Protein AF-G0NLQ3-F1 (afdb_monomer)

InterPro domains:
  IPR032675 Leucine-rich repeat domain superfamily [G3DSA:3.80.10.10] (22-333)
  IPR051341 Zyg-11-related ubiquitin ligase adapter protein [PTHR12904] (34-280)

pLDDT: mean 81.36, std 18.04, range [23.2, 98.12]

Organism: Caenorhabditis brenneri (NCBI:txid135651)

Nearest PDB structures (foldseek):
  5cwb-assembly1_A  TM=2.880E-01  e=1.695E-01  synthetic construct
  7v1m-assembly1_H  TM=3.362E-01  e=6.115E-01  Homo sapiens
  6x2v-assembly1_C  TM=4.104E-01  e=3.433E+00  Saccharomyces cerevisiae
  8cdj-assembly1_D  TM=1.908E-01  e=3.588E+00  Homo sapiens
  5me3-assembly1_A  TM=1.642E-01  e=3.284E+00  Eremothecium gossypii ATCC 10895

Foldseek 3Di:
DDDDDDPPPCPVLPFLLVQFPPDPQDEDECCRQPVDPPVVNVVSCVVRLHQEYEDPPVNDDPVVLVSLQVHQHQYYAYHPCPVVLVVVCVVVVHPRDQADAVLVVCVSRYHLNNQARHAEYAYADQGEHDPPSLVSSLVSRQNHQYDADYNYPCDPVSLQSCLVRRLNHQEDHDDDEDLAANPSVLSNQNHAEYHYAYYNHDALRRYVSVQSNLNHQEDAYHDYPDPDDDCVSVQPAARARHAEYEYQDAADELVNVVVRCVRDVNHQEYEHENYNYDQPSDPPSHGYQYQPDLVSLLVQLLVCLVSVSPPSLLSSLVSVCVVQVCLVPDVPADALVSLVSLLVSLVSQCVSCVPPPSSLLSSLSSLLSSLSNCLDPHHDLVSLQSSLVSLLVSLVSCLVVLHAPDPVSVCSSLVSVLSSVVVHPPDPLQLLLLSLLSCLLRHPDDSLSSLQSCLVCLVVYDCVDPSNPPGDLVSSLVSLVVQLPPPVDDNVSNVSSVSSNVSSVVVD

Secondary structure (DSSP, 8-state):
--PPPPTTSTTSTTTSSTT---SSS--EEHHHHHSS-HHHHHHHHHHH--SEEEEEGGG--HHHHHHHTTS--SEEEEE--HHHHHHHHHHTT----SSB-HHHHHHHHS-HHHHHH--EEEEE-SSPBPTTHHHHHHHH-TT--EEEEESS---HHHHHHHHHH-TT-SEEEEESS-----TTGGG-TT--EEEEES----SHHHHGGGGG-TT--EEEEE----SS--GGGGGSS--TT--EEEEE-TT-BHHHHHHHGGG-TT--EEEETTSB--TTSS-TTSEEEE-SSHHHHHHHHHHHHHTT-HHHHHHHHHHHHHHHTTTTTS-----HHHHHHHHHHHHHHHHHHTT-HHHHHHHHHHHHHHHHHHTSTTS-HHHHHHHHHHHHHHHHHHHHTTPPPPHHHHHHHHHHHHHHHHH-TT--HHHHHHHHHHHHHH--S--HHHHHHHHHHGGG--TTSGGGTT--HHHHHHHHHHHHH-TTS-HHHHHHHHHHHHHHHTT-

Mean predicted aligned error: 10.19 Å

Structure (mmCIF, N/CA/C/O backbone):
data_AF-G0NLQ3-F1
#
_entry.id   AF-G0NLQ3-F1
#
loop_
_atom_site.group_PDB
_atom_site.id
_atom_site.type_symbol
_atom_site.label_atom_id
_atom_site.label_alt_id
_atom_site.label_comp_id
_atom_site.label_asym_id
_atom_site.label_entity_id
_atom_site.label_seq_id
_atom_site.pdbx_PDB_ins_code
_atom_site.Cartn_x
_atom_site.Cartn_y
_atom_site.Cartn_z
_atom_site.occupancy
_atom_site.B_iso_or_equiv
_atom_s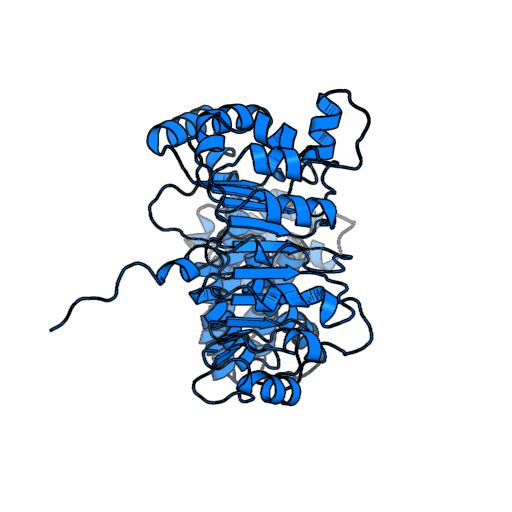ite.auth_seq_id
_atom_site.auth_comp_id
_atom_site.auth_asym_id
_atom_site.auth_atom_id
_atom_site.pdbx_PDB_model_num
ATOM 1 N N . MET A 1 1 ? -42.032 -3.373 3.407 1.00 30.41 1 MET A N 1
ATOM 2 C CA . MET A 1 1 ? -41.191 -4.274 2.603 1.00 30.41 1 MET A CA 1
ATOM 3 C C . MET A 1 1 ? -40.727 -3.449 1.419 1.00 30.41 1 MET A C 1
ATOM 5 O O . MET A 1 1 ? -41.576 -3.051 0.642 1.00 30.41 1 MET A O 1
ATOM 9 N N . ASP A 1 2 ? -39.503 -2.962 1.294 1.00 28.91 2 ASP A N 1
ATOM 10 C CA . ASP A 1 2 ? -38.275 -3.143 2.058 1.00 28.91 2 ASP A CA 1
ATOM 11 C C . ASP A 1 2 ? -37.543 -1.798 2.067 1.00 28.91 2 ASP A C 1
ATOM 13 O O . ASP A 1 2 ? -37.470 -1.111 1.049 1.00 28.91 2 ASP A O 1
ATOM 17 N N . ALA A 1 3 ? -37.069 -1.384 3.240 1.00 23.20 3 ALA A N 1
ATOM 18 C CA . ALA A 1 3 ? -36.234 -0.198 3.371 1.00 23.20 3 ALA A CA 1
ATOM 19 C C . ALA A 1 3 ? -34.787 -0.561 2.987 1.00 23.20 3 ALA A C 1
ATOM 21 O O . ALA A 1 3 ? -34.308 -1.609 3.428 1.00 23.20 3 ALA A O 1
ATOM 22 N N . PRO A 1 4 ? -34.071 0.271 2.212 1.00 27.59 4 PRO A N 1
ATOM 23 C CA . PRO A 1 4 ? -32.669 0.018 1.905 1.00 27.59 4 PRO A CA 1
ATOM 24 C C . PRO A 1 4 ? -31.808 0.166 3.176 1.00 27.59 4 PRO A C 1
ATOM 26 O O . PRO A 1 4 ? -32.185 0.919 4.085 1.00 27.59 4 PRO A O 1
ATOM 29 N N . PRO A 1 5 ? -30.659 -0.530 3.278 1.00 27.67 5 PRO A N 1
ATOM 30 C CA . PRO A 1 5 ? -29.829 -0.484 4.474 1.00 27.67 5 PRO A CA 1
ATOM 31 C C . PRO A 1 5 ? -29.299 0.933 4.704 1.00 27.67 5 PRO A C 1
ATOM 33 O O . PRO A 1 5 ? -28.861 1.621 3.783 1.00 27.67 5 PRO A O 1
ATOM 36 N N . LYS A 1 6 ? -29.375 1.373 5.961 1.00 27.03 6 LYS A N 1
ATOM 37 C CA . LYS A 1 6 ? -28.987 2.707 6.422 1.00 27.03 6 LYS A CA 1
ATOM 38 C C . LYS A 1 6 ? -27.502 2.976 6.148 1.00 27.03 6 LYS A C 1
ATOM 40 O O . LYS A 1 6 ? -26.646 2.166 6.480 1.00 27.03 6 LYS A O 1
ATOM 45 N N . LEU A 1 7 ? -27.234 4.184 5.653 1.00 29.22 7 LEU A N 1
ATOM 46 C CA . LEU A 1 7 ? -25.954 4.834 5.320 1.00 29.22 7 LEU A CA 1
ATOM 47 C C . LEU A 1 7 ? -24.855 4.875 6.420 1.00 29.22 7 LEU A C 1
ATOM 49 O O . LEU A 1 7 ? -23.904 5.639 6.302 1.00 29.22 7 LEU A O 1
ATOM 53 N N . PHE A 1 8 ? -24.948 4.085 7.492 1.00 26.12 8 PHE A N 1
ATOM 54 C CA . PHE A 1 8 ? -24.053 4.160 8.655 1.00 26.12 8 PHE A CA 1
ATOM 55 C C . PHE A 1 8 ? -22.947 3.087 8.705 1.00 26.12 8 PHE A C 1
ATOM 57 O O . PHE A 1 8 ? -22.025 3.223 9.512 1.00 26.12 8 PHE A O 1
ATOM 64 N N . ASP A 1 9 ? -22.972 2.077 7.827 1.00 26.94 9 ASP A N 1
ATOM 65 C CA . ASP A 1 9 ? -21.947 1.014 7.790 1.00 26.94 9 ASP A CA 1
ATOM 66 C C . ASP A 1 9 ? -20.778 1.279 6.815 1.00 26.94 9 ASP A C 1
ATOM 68 O O . ASP A 1 9 ? -19.752 0.609 6.885 1.00 26.94 9 ASP A O 1
ATOM 72 N N . LEU A 1 10 ? -20.850 2.347 6.011 1.00 29.17 10 LEU A N 1
ATOM 73 C CA . LEU A 1 10 ? -19.782 2.812 5.101 1.00 29.17 10 LEU A CA 1
ATOM 74 C C . LEU A 1 10 ? -18.591 3.499 5.803 1.00 29.17 10 LEU A C 1
ATOM 76 O O . LEU A 1 10 ? -17.603 3.850 5.164 1.00 29.17 10 LEU A O 1
ATOM 80 N N . ALA A 1 11 ? -18.639 3.680 7.126 1.00 26.22 11 ALA A N 1
ATOM 81 C CA . ALA A 1 11 ? -17.577 4.364 7.872 1.00 26.22 11 ALA A CA 1
ATOM 82 C C . ALA A 1 11 ? -16.272 3.545 7.991 1.00 26.22 11 ALA A C 1
ATOM 84 O O . ALA A 1 11 ? -15.227 4.110 8.313 1.00 26.22 11 ALA A O 1
ATOM 85 N N . PHE A 1 12 ? -16.306 2.235 7.713 1.00 32.41 12 PHE A N 1
ATOM 86 C CA . PHE A 1 12 ? -15.096 1.407 7.633 1.00 32.41 12 PHE A CA 1
ATOM 87 C C . PHE A 1 12 ? -14.379 1.555 6.275 1.00 32.41 12 PHE A C 1
ATOM 89 O O . PHE A 1 12 ? -13.151 1.601 6.224 1.00 32.41 12 PHE A O 1
ATOM 96 N N . GLU A 1 13 ? -15.134 1.803 5.198 1.00 32.50 13 GLU A N 1
ATOM 97 C CA . GLU A 1 13 ? -14.606 2.105 3.858 1.00 32.50 13 GLU A CA 1
ATOM 98 C C . GLU A 1 13 ? -14.024 3.519 3.716 1.00 32.50 13 GLU A C 1
ATOM 100 O O . GLU A 1 13 ? -13.541 3.886 2.647 1.00 32.50 13 GLU A O 1
ATOM 105 N N . PHE A 1 14 ? -14.044 4.335 4.770 1.00 31.02 14 PHE A N 1
ATOM 106 C CA . PHE A 1 14 ? -13.683 5.746 4.655 1.00 31.02 14 PHE A CA 1
ATOM 107 C C . PHE A 1 14 ? -12.415 6.157 5.389 1.00 31.02 14 PHE A C 1
ATOM 109 O O . PHE A 1 14 ? -11.979 7.280 5.191 1.00 31.02 14 PHE A O 1
ATOM 116 N N . VAL A 1 15 ? -11.801 5.311 6.220 1.00 28.73 15 VAL A N 1
ATOM 117 C CA . VAL A 1 15 ? -10.646 5.771 7.015 1.00 28.73 15 VAL A CA 1
ATOM 118 C C . VAL A 1 15 ? -9.428 4.859 6.966 1.00 28.73 15 VAL A C 1
ATOM 120 O O . VAL A 1 15 ? -8.312 5.365 6.967 1.00 28.73 15 VAL A O 1
ATOM 123 N N . VAL A 1 16 ? -9.607 3.550 6.789 1.00 29.06 16 VAL A N 1
ATOM 124 C CA . VAL A 1 16 ? -8.494 2.668 6.382 1.00 29.06 16 VAL A CA 1
ATOM 125 C C . VAL A 1 16 ? -8.334 2.667 4.847 1.00 29.06 16 VAL A C 1
ATOM 127 O O . VAL A 1 16 ? -7.243 2.468 4.325 1.00 29.06 16 VAL A O 1
ATOM 130 N N . ASN A 1 17 ? -9.399 3.023 4.120 1.00 33.25 17 ASN A N 1
ATOM 131 C CA . ASN A 1 17 ? -9.498 3.031 2.651 1.00 33.25 17 ASN A CA 1
ATOM 132 C C . ASN A 1 17 ? -9.333 4.434 2.023 1.00 33.25 17 ASN A C 1
ATOM 134 O O . ASN A 1 17 ? -9.657 4.656 0.853 1.00 33.25 17 ASN A O 1
ATOM 138 N N . TRP A 1 18 ? -8.814 5.411 2.773 1.00 32.78 18 TRP A N 1
ATOM 139 C CA . TRP A 1 18 ? -8.646 6.790 2.291 1.00 32.78 18 TRP A CA 1
ATOM 140 C C . TRP A 1 18 ? -7.390 7.056 1.468 1.00 32.78 18 TRP A C 1
ATOM 142 O O . TRP A 1 18 ? -7.099 8.199 1.119 1.00 32.78 18 TRP A O 1
ATOM 152 N N . TYR A 1 19 ? -6.690 5.997 1.075 1.00 35.56 19 TYR A N 1
ATOM 153 C CA . TYR A 1 19 ? -5.409 6.118 0.400 1.00 35.56 19 TYR A CA 1
ATOM 154 C C . TYR A 1 19 ? -5.485 6.420 -1.108 1.00 35.56 19 TYR A C 1
ATOM 156 O O . TYR A 1 19 ? -4.443 6.745 -1.651 1.00 35.56 19 TYR A O 1
ATOM 164 N N . THR A 1 20 ? -6.641 6.369 -1.804 1.00 34.09 20 THR A N 1
ATOM 165 C CA . THR A 1 20 ? -6.748 6.720 -3.257 1.00 34.09 20 THR A CA 1
ATOM 166 C C . THR A 1 20 ? -8.201 6.843 -3.800 1.00 34.09 20 THR A C 1
ATOM 168 O O . THR A 1 20 ? -8.575 6.235 -4.814 1.00 34.09 20 THR A O 1
ATOM 171 N N . THR A 1 21 ? -9.101 7.623 -3.187 1.00 28.94 21 THR A N 1
ATOM 172 C CA . THR A 1 21 ? -10.386 7.938 -3.858 1.00 28.94 21 THR A CA 1
ATOM 173 C C . THR A 1 21 ? -10.184 8.983 -4.957 1.00 28.94 21 THR A C 1
ATOM 175 O O . THR A 1 21 ? -10.350 10.178 -4.760 1.00 28.94 21 THR A O 1
ATOM 178 N N . GLY A 1 22 ? -9.869 8.503 -6.164 1.00 33.31 22 GLY A N 1
ATOM 179 C CA . GLY A 1 22 ? -10.113 9.207 -7.427 1.00 33.31 22 GLY A CA 1
ATOM 180 C C . GLY A 1 22 ? -11.603 9.278 -7.785 1.00 33.31 22 GLY A C 1
ATOM 181 O O . GLY A 1 22 ? -11.961 9.064 -8.940 1.00 33.31 22 GLY A O 1
ATOM 182 N N . GLU A 1 23 ? -12.471 9.529 -6.803 1.00 26.97 23 GLU A N 1
ATOM 183 C CA . GLU A 1 23 ? -13.830 9.992 -7.076 1.00 26.97 23 GLU A CA 1
ATOM 184 C C . GLU A 1 23 ? -13.788 11.508 -7.266 1.00 26.97 23 GLU A C 1
ATOM 186 O O . GLU A 1 23 ? -13.001 12.198 -6.621 1.00 26.97 23 GLU A O 1
ATOM 191 N N . LEU A 1 24 ? -14.599 12.002 -8.202 1.00 27.72 24 LEU A N 1
ATOM 192 C CA . LEU A 1 24 ? -14.698 13.380 -8.697 1.00 27.72 24 LEU A CA 1
ATOM 193 C C . LEU A 1 24 ? -15.131 14.400 -7.619 1.00 27.72 24 LEU A C 1
ATOM 195 O O . LEU A 1 24 ? -16.148 15.071 -7.745 1.00 27.72 24 LEU A O 1
ATOM 199 N N . LEU A 1 25 ? -14.322 14.544 -6.572 1.00 29.67 25 LEU A N 1
ATOM 200 C CA . LEU A 1 25 ? -14.325 15.630 -5.598 1.00 29.67 25 LEU A CA 1
ATOM 201 C C . LEU A 1 25 ? -12.861 16.015 -5.333 1.00 29.67 25 LEU A C 1
ATOM 203 O O . LEU A 1 25 ? -12.233 15.555 -4.386 1.00 29.67 25 LEU A O 1
ATOM 207 N N . THR A 1 26 ? -12.308 16.793 -6.267 1.00 36.69 26 THR A N 1
ATOM 208 C CA . THR A 1 26 ? -11.113 17.657 -6.151 1.00 36.69 26 THR A CA 1
ATOM 209 C C . THR A 1 26 ? -10.018 17.183 -5.186 1.00 36.69 26 THR A C 1
ATOM 211 O O . THR A 1 26 ? -9.650 17.884 -4.244 1.00 36.69 26 THR A O 1
ATOM 214 N N . HIS A 1 27 ? -9.484 15.984 -5.413 1.00 39.66 27 HIS A N 1
ATOM 215 C CA . HIS A 1 27 ? -8.276 15.509 -4.746 1.00 39.66 27 HIS A CA 1
ATOM 216 C C . HIS A 1 27 ? -7.049 16.096 -5.453 1.00 39.66 27 HIS A C 1
ATOM 218 O O . HIS A 1 27 ? -6.856 15.865 -6.648 1.00 39.66 27 HIS A O 1
ATOM 224 N N . PHE A 1 28 ? -6.210 16.830 -4.721 1.00 45.69 28 PHE A N 1
ATOM 225 C CA . PHE A 1 28 ? -4.942 17.327 -5.245 1.00 45.69 28 PHE A CA 1
ATOM 226 C C . PHE A 1 28 ? -3.760 16.800 -4.434 1.00 45.69 28 PHE A C 1
ATOM 228 O O . PHE A 1 28 ? -3.686 16.979 -3.218 1.00 45.69 28 PHE A O 1
ATOM 235 N N . SER A 1 29 ? -2.786 16.227 -5.138 1.00 48.94 29 SER A N 1
ATOM 236 C CA . SER A 1 29 ? -1.444 15.997 -4.603 1.00 48.94 29 SER A CA 1
ATOM 237 C C . SER A 1 29 ? -0.572 17.236 -4.822 1.00 48.94 29 SER A C 1
ATOM 239 O O . SER A 1 29 ? -0.763 17.975 -5.797 1.00 48.94 29 SER A O 1
ATOM 241 N N . THR A 1 30 ? 0.443 17.454 -3.980 1.00 46.69 30 THR A N 1
ATOM 242 C CA . THR A 1 30 ? 1.407 18.563 -4.161 1.00 46.69 30 THR A CA 1
ATOM 243 C C . THR A 1 30 ? 2.056 18.585 -5.541 1.00 46.69 30 THR A C 1
ATOM 245 O O . THR A 1 30 ? 2.344 19.659 -6.068 1.00 46.69 30 THR A O 1
ATOM 248 N N . LYS A 1 31 ? 2.220 17.417 -6.172 1.00 43.50 31 LYS A N 1
ATOM 249 C CA . LYS A 1 31 ? 2.732 17.290 -7.540 1.00 43.50 31 LYS A CA 1
ATOM 250 C C . LYS A 1 31 ? 1.806 17.957 -8.565 1.00 43.50 31 LYS A C 1
ATOM 252 O O . LYS A 1 31 ? 2.290 18.630 -9.467 1.00 43.50 31 LYS A O 1
ATOM 257 N N . SER A 1 32 ? 0.490 17.823 -8.396 1.00 43.66 32 SER A N 1
ATOM 258 C CA . SER A 1 32 ? -0.516 18.448 -9.268 1.00 43.66 32 SER A CA 1
ATOM 259 C C . SER A 1 32 ? -0.721 19.943 -9.002 1.00 43.66 32 SER A C 1
ATOM 261 O O . SER A 1 32 ? -0.915 20.701 -9.947 1.00 43.66 32 SER A O 1
ATOM 263 N N . LEU A 1 33 ? -0.625 20.380 -7.739 1.00 45.56 33 LEU A N 1
ATOM 264 C CA . LEU A 1 33 ? -0.853 21.777 -7.352 1.00 45.56 33 LEU A CA 1
ATOM 265 C C . LEU A 1 33 ? 0.370 22.676 -7.530 1.00 45.56 33 LEU A C 1
ATOM 267 O O . LEU A 1 33 ? 0.198 23.849 -7.834 1.00 45.56 33 LEU A O 1
ATOM 271 N N . PHE A 1 34 ? 1.592 22.181 -7.311 1.00 47.44 34 PHE A N 1
ATOM 272 C CA . PHE A 1 34 ? 2.763 23.051 -7.111 1.00 47.44 34 PHE A CA 1
ATOM 273 C C . PHE A 1 34 ? 3.938 22.795 -8.067 1.00 47.44 34 PHE A C 1
ATOM 275 O O . PHE A 1 34 ? 4.951 23.488 -7.972 1.00 47.44 34 PHE A O 1
ATOM 282 N N . GLN A 1 35 ? 3.816 21.851 -9.012 1.00 43.09 35 GLN A N 1
ATOM 283 C CA . GLN A 1 35 ? 4.756 21.734 -10.143 1.00 43.09 35 GLN A CA 1
ATOM 284 C C . GLN A 1 35 ? 4.331 22.548 -11.379 1.00 43.09 35 GLN A C 1
ATOM 286 O O . GLN A 1 35 ? 5.097 22.648 -12.337 1.00 43.09 35 GLN A O 1
ATOM 291 N N . THR A 1 36 ? 3.144 23.159 -11.365 1.00 43.06 36 THR A N 1
ATOM 292 C CA . THR A 1 36 ? 2.699 24.137 -12.369 1.00 43.06 36 THR A CA 1
ATOM 293 C C . THR A 1 36 ? 3.176 25.551 -12.014 1.00 43.06 36 THR A C 1
ATOM 295 O O . THR A 1 36 ? 3.633 25.796 -10.898 1.00 43.06 36 THR A O 1
ATOM 298 N N . SER A 1 37 ? 3.097 26.510 -12.947 1.00 46.81 37 SER A N 1
ATOM 299 C CA . SER A 1 37 ? 3.390 27.914 -12.619 1.00 46.81 37 SER A CA 1
ATOM 300 C C . SER A 1 37 ? 2.478 28.408 -11.485 1.00 46.81 37 SER A C 1
ATOM 302 O O . SER A 1 37 ? 1.342 27.950 -11.363 1.00 46.81 37 SER A O 1
ATOM 304 N N . ALA A 1 38 ? 2.956 29.356 -10.669 1.00 49.59 38 ALA A N 1
ATOM 305 C CA . ALA A 1 38 ? 2.199 29.895 -9.531 1.00 49.59 38 ALA A CA 1
ATOM 306 C C . ALA A 1 38 ? 0.801 30.421 -9.926 1.00 49.59 38 ALA A C 1
ATOM 308 O O . ALA A 1 38 ? -0.133 30.370 -9.127 1.00 49.59 38 ALA A O 1
ATOM 309 N N . ASP A 1 39 ? 0.645 30.878 -11.170 1.00 46.44 39 ASP A N 1
ATOM 310 C CA . ASP A 1 39 ? -0.628 31.353 -11.716 1.00 46.44 39 ASP A CA 1
ATOM 311 C C . ASP A 1 39 ? -1.610 30.210 -12.026 1.00 46.44 39 ASP A C 1
ATOM 313 O O . ASP A 1 39 ? -2.808 30.355 -11.790 1.00 46.44 39 ASP A O 1
ATOM 317 N N . HIS A 1 40 ? -1.119 29.046 -12.468 1.00 47.53 40 HIS A N 1
ATOM 318 C CA . HIS A 1 40 ? -1.947 27.848 -12.655 1.00 47.53 40 HIS A CA 1
ATOM 319 C C . HIS A 1 40 ? -2.432 27.278 -11.320 1.00 47.53 40 HIS A C 1
ATOM 321 O O . HIS A 1 40 ? -3.595 26.904 -11.198 1.00 47.53 40 HIS A O 1
ATOM 327 N N . SER A 1 41 ? -1.576 27.264 -10.295 1.00 49.88 41 SER A N 1
ATOM 328 C CA . SER A 1 41 ? -1.948 26.812 -8.950 1.00 49.88 41 SER A CA 1
ATOM 329 C C . SER A 1 41 ? -3.074 27.666 -8.362 1.00 49.88 41 SER A C 1
ATOM 331 O O . SER A 1 41 ? -4.040 27.134 -7.821 1.00 49.88 41 SER A O 1
ATOM 333 N N . LYS A 1 42 ? -2.991 28.995 -8.526 1.00 55.72 42 LYS A N 1
ATOM 334 C CA . LYS A 1 42 ? -4.040 29.934 -8.098 1.00 55.72 42 LYS A CA 1
ATOM 335 C C . LYS A 1 42 ? -5.356 29.724 -8.846 1.00 55.72 42 LYS A C 1
ATOM 337 O O . LYS A 1 42 ? -6.414 29.819 -8.228 1.00 55.72 42 LYS A O 1
ATOM 342 N N . ALA A 1 43 ? -5.301 29.444 -10.150 1.00 51.75 43 ALA A N 1
ATOM 343 C CA . ALA A 1 43 ? -6.488 29.145 -10.947 1.00 51.75 43 ALA A CA 1
ATOM 344 C C . ALA A 1 43 ? -7.174 27.851 -10.476 1.00 51.75 43 ALA A C 1
ATOM 346 O O . ALA A 1 43 ? -8.371 27.873 -10.207 1.00 51.75 43 ALA A O 1
ATOM 347 N N . LEU A 1 44 ? -6.405 26.775 -10.264 1.00 48.44 44 LEU A N 1
ATOM 348 C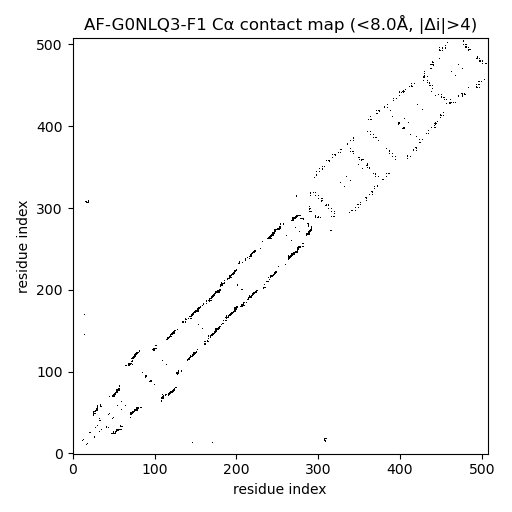 CA . LEU A 1 44 ? -6.920 25.491 -9.777 1.00 48.44 44 LEU A CA 1
ATOM 349 C C . LEU A 1 44 ? -7.529 25.600 -8.373 1.00 48.44 44 LEU A C 1
ATOM 351 O O . LEU A 1 44 ? -8.608 25.075 -8.126 1.00 48.44 44 LEU A O 1
ATOM 355 N N . ILE A 1 45 ? -6.881 26.318 -7.452 1.00 55.84 45 ILE A N 1
ATOM 356 C CA . ILE A 1 45 ? -7.415 26.519 -6.096 1.00 55.84 45 ILE A CA 1
ATOM 357 C C . ILE A 1 45 ? -8.738 27.291 -6.134 1.00 55.84 45 ILE A C 1
ATOM 359 O O . ILE A 1 45 ? -9.681 26.927 -5.435 1.00 55.84 45 ILE A O 1
ATOM 363 N N . LYS A 1 46 ? -8.831 28.326 -6.976 1.00 56.59 46 LYS A N 1
ATOM 364 C CA . LYS A 1 46 ? -10.053 29.122 -7.129 1.00 56.59 46 LYS A CA 1
ATOM 365 C C . LYS A 1 46 ? -11.193 28.332 -7.778 1.00 56.59 46 LYS A C 1
ATOM 367 O O . LYS A 1 46 ? -12.349 28.561 -7.440 1.00 56.59 46 LYS A O 1
ATOM 372 N N . GLU A 1 47 ? -10.873 27.446 -8.715 1.00 45.62 47 GLU A N 1
ATOM 373 C CA . GLU A 1 47 ? -11.853 26.638 -9.445 1.00 45.62 47 GLU A CA 1
ATOM 374 C C . GLU A 1 47 ? -12.387 25.471 -8.606 1.00 45.62 47 GLU A C 1
ATOM 376 O O . GLU A 1 47 ? -13.572 25.155 -8.676 1.00 45.62 47 GLU A O 1
ATOM 381 N N . PHE A 1 48 ? -11.530 24.857 -7.787 1.00 50.88 48 PHE A N 1
ATOM 382 C CA . PHE A 1 48 ? -11.836 23.574 -7.162 1.00 50.88 48 PHE A CA 1
ATOM 383 C C . PHE A 1 48 ? -11.966 23.597 -5.631 1.00 50.88 48 PHE A C 1
ATOM 385 O O . PHE A 1 48 ? -12.531 22.652 -5.095 1.00 50.88 48 PHE A O 1
ATOM 392 N N . ASN A 1 49 ? -11.460 24.627 -4.934 1.00 58.84 49 ASN A N 1
ATOM 393 C CA . ASN A 1 49 ? -11.450 24.768 -3.463 1.00 58.84 49 ASN A CA 1
ATOM 394 C C . ASN A 1 49 ? -11.351 23.428 -2.695 1.00 58.84 49 ASN A C 1
ATOM 396 O O . ASN A 1 49 ? -12.308 23.003 -2.038 1.00 58.84 49 ASN A O 1
ATOM 400 N N . PRO A 1 50 ? -10.223 22.711 -2.816 1.00 72.75 50 PRO A N 1
ATOM 401 C CA . PRO A 1 50 ? -10.126 21.368 -2.277 1.00 72.75 50 PRO A CA 1
ATOM 402 C C . PRO A 1 50 ? -10.223 21.362 -0.754 1.00 72.75 50 PRO A C 1
ATOM 404 O O . PRO A 1 50 ? -9.480 22.055 -0.065 1.00 72.75 50 PRO A O 1
ATOM 407 N N . THR A 1 51 ? -11.089 20.498 -0.229 1.00 79.81 51 THR A N 1
ATOM 408 C CA . THR A 1 51 ? -11.219 20.239 1.213 1.00 79.81 51 THR A CA 1
ATOM 409 C C . THR A 1 51 ? -10.325 19.090 1.682 1.00 79.81 51 THR A C 1
ATOM 411 O O . THR A 1 51 ? -10.293 18.775 2.875 1.00 79.81 51 THR A O 1
ATOM 414 N N . LYS A 1 52 ? -9.599 18.452 0.754 1.00 78.19 52 LYS A N 1
ATOM 415 C CA . LYS A 1 52 ? -8.673 17.353 1.022 1.00 78.19 52 LYS A CA 1
ATOM 416 C C . LYS A 1 52 ? -7.326 17.606 0.376 1.00 78.19 52 LYS A C 1
ATOM 418 O O . LYS A 1 52 ? -7.265 17.902 -0.818 1.00 78.19 52 LYS A O 1
ATOM 423 N N . LEU A 1 53 ? -6.258 17.434 1.148 1.00 81.06 53 LEU A N 1
ATOM 424 C CA . LEU A 1 53 ? -4.909 17.714 0.681 1.00 81.06 53 LEU A CA 1
ATOM 425 C C . LEU A 1 53 ? -3.910 16.660 1.150 1.00 81.06 53 LEU A C 1
ATOM 427 O O . LEU A 1 53 ? -3.781 16.405 2.347 1.00 81.06 53 LEU A O 1
ATOM 431 N N . GLU A 1 54 ? -3.160 16.109 0.195 1.00 78.25 54 GLU A N 1
ATOM 432 C CA . GLU A 1 54 ? -1.964 15.318 0.474 1.00 78.25 54 GLU A CA 1
ATOM 433 C C . GLU A 1 54 ? -0.706 16.142 0.187 1.00 78.25 54 GLU A C 1
ATOM 435 O O . GLU A 1 54 ? -0.382 16.484 -0.957 1.00 78.25 54 GLU A O 1
ATOM 440 N N . LEU A 1 55 ? 0.012 16.452 1.263 1.00 76.00 55 LEU A N 1
ATOM 441 C CA . LEU A 1 55 ? 1.253 17.197 1.277 1.00 76.00 55 LEU A CA 1
ATOM 442 C C . LEU A 1 55 ? 2.458 16.269 1.285 1.00 76.00 55 LEU A C 1
ATOM 444 O O . LEU A 1 55 ? 2.943 15.869 2.341 1.00 76.00 55 LEU A O 1
ATOM 448 N N . ASN A 1 56 ? 3.009 16.009 0.100 1.00 71.06 56 ASN A N 1
ATOM 449 C CA . ASN A 1 56 ? 4.374 15.512 -0.009 1.00 71.06 56 ASN A CA 1
ATOM 450 C C . ASN A 1 56 ? 5.346 16.698 0.015 1.00 71.06 56 ASN A C 1
ATOM 452 O O . ASN A 1 56 ? 5.438 17.470 -0.947 1.00 71.06 56 ASN A O 1
ATOM 456 N N . LEU A 1 57 ? 6.037 16.836 1.145 1.00 69.00 57 LEU A N 1
ATOM 457 C CA . LEU A 1 57 ? 6.868 17.985 1.472 1.00 69.00 57 LEU A CA 1
ATOM 458 C C . LEU A 1 57 ? 8.215 17.995 0.733 1.00 69.00 57 LEU A C 1
ATOM 460 O O . LEU A 1 57 ? 8.823 19.055 0.602 1.00 69.00 57 LEU A O 1
ATOM 464 N N . GLU A 1 58 ? 8.642 16.887 0.128 1.00 64.00 58 GLU A N 1
ATOM 465 C CA . GLU A 1 58 ? 9.816 16.870 -0.752 1.00 64.00 58 GLU A CA 1
ATOM 466 C C . GLU A 1 58 ? 9.651 17.784 -1.982 1.00 64.00 58 GLU A C 1
ATOM 468 O O . GLU A 1 58 ? 10.632 18.314 -2.507 1.00 64.00 58 GLU A O 1
ATOM 473 N N . TYR A 1 59 ? 8.408 18.012 -2.416 1.00 60.53 59 TYR A N 1
ATOM 474 C CA . TYR A 1 59 ? 8.091 18.806 -3.606 1.00 60.53 59 TYR A CA 1
ATOM 475 C C . TYR A 1 59 ? 7.574 20.215 -3.295 1.00 60.53 59 TYR A C 1
ATOM 477 O O . TYR A 1 59 ? 7.308 20.986 -4.220 1.00 60.53 59 TYR A O 1
ATOM 485 N N . CYS A 1 60 ? 7.423 20.572 -2.019 1.00 60.97 60 CYS A N 1
ATOM 486 C CA . CYS A 1 60 ? 6.881 21.868 -1.624 1.00 60.97 60 CYS A CA 1
ATOM 487 C C . CYS A 1 60 ? 7.960 22.954 -1.630 1.00 60.97 60 CYS A C 1
ATOM 489 O O . CYS A 1 60 ? 9.022 22.814 -1.025 1.00 60.97 60 CYS A O 1
ATOM 491 N N . ARG A 1 61 ? 7.662 24.089 -2.270 1.00 61.09 61 ARG A N 1
ATOM 492 C CA . ARG A 1 61 ? 8.442 25.326 -2.118 1.00 61.09 61 ARG A CA 1
ATOM 493 C C . ARG A 1 61 ? 7.791 26.191 -1.045 1.00 61.09 61 ARG A C 1
ATOM 495 O O . ARG A 1 61 ? 6.580 26.144 -0.877 1.00 61.09 61 ARG A O 1
ATOM 502 N N . TYR A 1 62 ? 8.565 27.035 -0.365 1.00 57.66 62 TYR A N 1
ATOM 503 C CA . TYR A 1 62 ? 8.047 27.858 0.739 1.00 57.66 62 TYR A CA 1
ATOM 504 C C . TYR A 1 62 ? 6.829 28.721 0.343 1.00 57.66 62 TYR A C 1
ATOM 506 O O . TYR A 1 62 ? 5.860 28.817 1.088 1.00 57.66 62 TYR A O 1
ATOM 514 N N . GLY A 1 63 ? 6.818 29.270 -0.880 1.00 56.56 63 GLY A N 1
ATOM 515 C CA . GLY A 1 63 ? 5.681 30.042 -1.403 1.00 56.56 63 GLY A CA 1
ATOM 516 C C . GLY A 1 63 ? 4.381 29.242 -1.579 1.00 56.56 63 GLY A C 1
ATOM 517 O O . GLY A 1 63 ? 3.308 29.836 -1.601 1.00 56.56 63 GLY A O 1
ATOM 518 N N . SER A 1 64 ? 4.451 27.909 -1.654 1.00 64.50 64 SER A N 1
ATOM 519 C CA . SER A 1 64 ? 3.285 27.023 -1.752 1.00 64.50 64 SER A CA 1
ATOM 520 C C . SER A 1 64 ? 2.458 27.001 -0.461 1.00 64.50 64 SER A C 1
ATOM 522 O O . SER A 1 64 ? 1.248 26.808 -0.520 1.00 64.50 64 SER A O 1
ATOM 524 N N . PHE A 1 65 ? 3.075 27.246 0.701 1.00 69.88 65 PHE A N 1
ATOM 525 C CA . PHE A 1 65 ? 2.388 27.201 1.998 1.00 69.88 65 PHE A CA 1
ATOM 526 C C . PHE A 1 65 ? 1.359 28.323 2.180 1.00 69.88 65 PHE A C 1
ATOM 528 O O . PHE A 1 65 ? 0.314 28.113 2.790 1.00 69.88 65 PHE A O 1
ATOM 535 N N . LEU A 1 66 ? 1.606 29.495 1.586 1.00 70.25 66 LEU A N 1
ATOM 536 C CA . LEU A 1 66 ? 0.667 30.622 1.619 1.00 70.25 66 LEU A CA 1
ATOM 537 C C . LEU A 1 66 ? -0.636 30.329 0.870 1.00 70.25 66 LEU A C 1
ATOM 539 O O . LEU A 1 66 ? -1.679 30.884 1.205 1.00 70.25 66 LEU A O 1
ATOM 543 N N . GLU A 1 67 ? -0.582 29.472 -0.146 1.00 73.25 67 GLU A N 1
ATOM 544 C CA . GLU A 1 67 ? -1.767 29.064 -0.897 1.00 73.25 67 GLU A CA 1
ATOM 545 C C . GLU A 1 67 ? -2.576 28.007 -0.130 1.00 73.25 67 GLU A C 1
ATOM 547 O O . GLU A 1 67 ? -3.802 28.038 -0.171 1.00 73.25 67 GLU A O 1
ATOM 552 N N . ILE A 1 68 ? -1.916 27.143 0.654 1.00 77.69 68 ILE A N 1
ATOM 553 C CA . ILE A 1 68 ? -2.591 26.163 1.527 1.00 77.69 68 ILE A CA 1
ATOM 554 C C . ILE A 1 68 ? -3.423 26.871 2.601 1.00 77.69 68 ILE A C 1
ATOM 556 O O . ILE A 1 68 ? -4.549 26.458 2.864 1.00 77.69 68 ILE A O 1
ATOM 560 N N . ARG A 1 69 ? -2.932 27.995 3.145 1.00 83.12 69 ARG A N 1
ATOM 561 C CA . ARG A 1 69 ? -3.684 28.819 4.109 1.00 83.12 69 ARG A CA 1
ATOM 562 C C . ARG A 1 69 ? -5.017 29.345 3.576 1.00 83.12 69 ARG A C 1
ATOM 564 O O . ARG A 1 69 ? -5.810 29.835 4.366 1.00 83.12 69 ARG A O 1
ATOM 571 N N . LYS A 1 70 ? -5.260 29.315 2.266 1.00 82.62 70 LYS A N 1
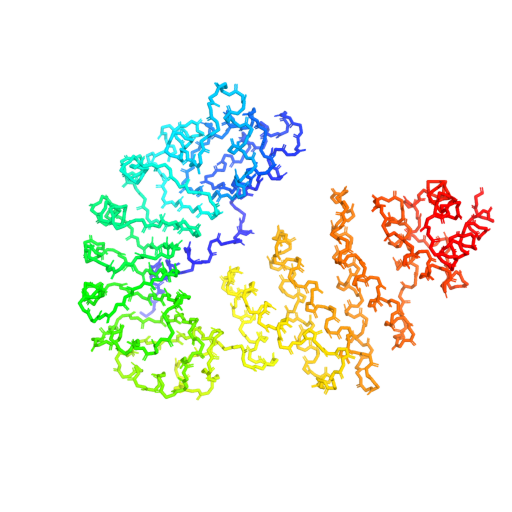ATOM 572 C CA . LYS A 1 70 ? -6.525 29.776 1.676 1.00 82.62 70 LYS A CA 1
ATOM 573 C C . LYS A 1 70 ? -7.569 28.666 1.574 1.00 82.62 70 LYS A C 1
ATOM 575 O O . LYS A 1 70 ? -8.691 28.946 1.175 1.00 82.62 70 LYS A O 1
ATOM 580 N N . LEU A 1 71 ? -7.188 27.428 1.882 1.00 82.25 71 LEU A N 1
ATOM 581 C CA . LEU A 1 71 ? -8.057 26.265 1.788 1.00 82.25 71 LEU A CA 1
ATOM 582 C C . LEU A 1 71 ? -8.874 26.088 3.072 1.00 82.25 71 LEU A C 1
ATOM 584 O O . LEU A 1 71 ? -8.472 26.509 4.160 1.00 82.25 71 LEU A O 1
ATOM 588 N N . GLU A 1 72 ? -10.011 25.415 2.929 1.00 88.50 72 GLU A N 1
ATOM 589 C CA . GLU A 1 72 ? -10.881 24.978 4.024 1.00 88.50 72 GLU A CA 1
ATOM 590 C C . GLU A 1 72 ? -10.782 23.455 4.157 1.00 88.50 72 GLU A C 1
ATOM 592 O O . GLU A 1 72 ? -11.649 22.688 3.732 1.00 88.50 72 GLU A O 1
ATOM 597 N N . LEU A 1 73 ? -9.649 22.996 4.684 1.00 87.38 73 LEU A N 1
ATOM 598 C CA . LEU A 1 73 ? -9.327 21.580 4.747 1.00 87.38 73 LEU A CA 1
ATOM 599 C C . LEU A 1 73 ? -10.128 20.874 5.839 1.00 87.38 73 LEU A C 1
ATOM 601 O O . LEU A 1 73 ? -10.132 21.262 7.002 1.00 87.38 73 LEU A O 1
ATOM 605 N N . THR A 1 74 ? -10.736 19.760 5.450 1.00 90.12 74 THR A N 1
ATOM 606 C CA . THR A 1 74 ? -11.291 18.745 6.354 1.00 90.12 74 THR A CA 1
ATOM 607 C C . THR A 1 74 ? -10.353 17.543 6.487 1.00 90.12 74 THR A C 1
ATOM 609 O O . THR A 1 74 ? -10.485 16.752 7.422 1.00 90.12 74 THR A O 1
ATOM 612 N N . VAL A 1 75 ? -9.381 17.425 5.575 1.00 88.06 75 VAL A N 1
ATOM 613 C CA . VAL A 1 75 ? -8.436 16.310 5.479 1.00 88.06 75 VAL A CA 1
ATOM 614 C C . VAL A 1 75 ? -7.053 16.826 5.157 1.00 88.06 75 VAL A C 1
ATOM 616 O O . VAL A 1 75 ? -6.860 17.492 4.134 1.00 88.06 75 VAL A O 1
ATOM 619 N N . LEU A 1 76 ? -6.092 16.440 5.985 1.00 89.62 76 LEU A N 1
ATOM 620 C CA . LEU A 1 76 ? -4.691 16.730 5.766 1.00 89.62 76 LEU A CA 1
ATOM 621 C C . LEU A 1 76 ? -3.854 15.467 5.943 1.00 89.62 76 LEU A C 1
ATOM 623 O O . LEU A 1 76 ? -3.825 14.863 7.013 1.00 89.62 76 LEU A O 1
ATOM 627 N N . ILE A 1 77 ? -3.142 15.110 4.882 1.00 84.94 77 ILE A N 1
ATOM 628 C CA . ILE A 1 77 ? -2.177 14.017 4.871 1.00 84.94 77 ILE A CA 1
ATOM 629 C C . ILE A 1 77 ? -0.796 14.626 4.647 1.00 84.94 77 ILE A C 1
ATOM 631 O O . ILE A 1 77 ? -0.617 15.402 3.712 1.00 84.94 77 ILE A O 1
ATOM 635 N N . ILE A 1 78 ? 0.183 14.298 5.485 1.00 83.31 78 ILE A N 1
ATOM 636 C CA . ILE A 1 78 ? 1.546 14.838 5.419 1.00 83.31 78 ILE A CA 1
ATOM 637 C C . ILE A 1 78 ? 2.543 13.692 5.235 1.00 83.31 78 ILE A C 1
ATOM 639 O O . ILE A 1 78 ? 2.504 12.695 5.960 1.00 83.31 78 ILE A O 1
ATOM 643 N N . ARG A 1 79 ? 3.444 13.846 4.257 1.00 78.25 79 ARG A N 1
ATOM 644 C CA . ARG A 1 79 ? 4.447 12.855 3.837 1.00 78.25 79 ARG A CA 1
ATOM 645 C C . ARG A 1 79 ? 5.810 13.503 3.569 1.00 78.25 79 ARG A C 1
ATOM 647 O O . ARG A 1 79 ? 5.875 14.645 3.110 1.00 78.25 79 ARG A O 1
ATOM 654 N N . ASN A 1 80 ? 6.883 12.729 3.745 1.00 69.31 80 ASN A N 1
ATOM 655 C CA . ASN A 1 80 ? 8.234 13.000 3.224 1.00 69.31 80 ASN A CA 1
ATOM 656 C C . ASN A 1 80 ? 8.819 14.383 3.596 1.00 69.31 80 ASN A C 1
ATOM 658 O O . ASN A 1 80 ? 9.313 15.122 2.741 1.00 69.31 80 ASN A O 1
ATOM 662 N N . PHE A 1 81 ? 8.790 14.762 4.875 1.00 73.50 81 PHE A N 1
ATOM 663 C CA . PHE A 1 81 ? 9.321 16.043 5.359 1.00 73.50 81 PHE A CA 1
ATOM 664 C C . PHE A 1 81 ? 10.735 16.000 5.935 1.00 73.50 81 PHE A C 1
ATOM 666 O O . PHE A 1 81 ? 11.274 17.044 6.315 1.00 73.50 81 PHE A O 1
ATOM 673 N N . ARG A 1 82 ? 11.414 14.848 5.879 1.00 63.31 82 ARG A N 1
ATOM 674 C CA . ARG A 1 82 ? 12.836 14.702 6.251 1.00 63.31 82 ARG A CA 1
ATOM 675 C C . ARG A 1 82 ? 13.791 15.694 5.557 1.00 63.31 82 ARG A C 1
ATOM 677 O O . ARG A 1 82 ? 14.883 15.974 6.063 1.00 63.31 82 ARG A O 1
ATOM 684 N N . ARG A 1 83 ? 13.421 16.214 4.378 1.00 54.41 83 ARG A N 1
ATOM 685 C CA . ARG A 1 83 ? 14.188 17.239 3.637 1.00 54.41 83 ARG A CA 1
ATOM 686 C C . ARG A 1 83 ? 13.858 18.673 4.058 1.00 54.41 83 ARG A C 1
ATOM 688 O O . ARG A 1 83 ? 14.749 19.525 3.992 1.00 54.41 83 ARG A O 1
ATOM 695 N N . ILE A 1 84 ? 12.627 18.929 4.505 1.00 54.50 84 ILE A N 1
ATOM 696 C CA . ILE A 1 84 ? 12.167 20.258 4.922 1.00 54.50 84 ILE A CA 1
ATOM 697 C C . ILE A 1 84 ? 12.742 20.646 6.273 1.00 54.50 84 ILE A C 1
ATOM 699 O O . ILE A 1 84 ? 13.162 21.792 6.388 1.00 54.50 84 ILE A O 1
ATOM 703 N N . SER A 1 85 ? 12.844 19.733 7.247 1.00 52.41 85 SER A N 1
ATOM 704 C CA . SER A 1 85 ? 13.490 20.049 8.534 1.00 52.41 85 SER A CA 1
ATOM 705 C C . SER A 1 85 ? 14.862 20.694 8.295 1.00 52.41 85 SER A C 1
ATOM 707 O O . SER A 1 85 ? 15.123 21.812 8.727 1.00 52.41 85 SER A O 1
ATOM 709 N N . ARG A 1 86 ? 15.685 20.098 7.427 1.00 51.84 86 ARG A N 1
ATOM 710 C CA . ARG A 1 86 ? 16.992 20.658 7.042 1.00 51.84 86 ARG A CA 1
ATOM 711 C C . ARG A 1 86 ? 16.935 22.016 6.328 1.00 51.84 86 ARG A C 1
ATOM 713 O O . ARG A 1 86 ? 17.886 22.781 6.448 1.00 51.84 86 ARG A O 1
ATOM 720 N N . HIS A 1 87 ? 15.882 22.315 5.565 1.00 47.06 87 HIS A N 1
ATOM 721 C CA . HIS A 1 87 ? 15.773 23.561 4.789 1.00 47.06 87 HIS A CA 1
ATOM 722 C C . HIS A 1 87 ? 15.105 24.701 5.567 1.00 47.06 87 HIS A C 1
ATOM 724 O O . HIS A 1 87 ? 15.591 25.825 5.510 1.00 47.06 87 HIS A O 1
ATOM 730 N N . VAL A 1 88 ? 14.028 24.433 6.307 1.00 51.38 88 VAL A N 1
ATOM 731 C CA . VAL A 1 88 ? 13.294 25.441 7.088 1.00 51.38 88 VAL A CA 1
ATOM 732 C C . VAL A 1 88 ? 14.137 25.938 8.255 1.00 51.38 88 VAL A C 1
ATOM 734 O O . VAL A 1 88 ? 14.273 27.149 8.405 1.00 51.38 88 VAL A O 1
ATOM 737 N N . PHE A 1 89 ? 14.806 25.046 8.998 1.00 51.22 89 PHE A N 1
ATOM 738 C CA . PHE A 1 89 ? 15.711 25.471 10.076 1.00 51.22 89 PHE A CA 1
ATOM 739 C C . PHE A 1 89 ? 16.900 26.284 9.540 1.00 51.22 89 PHE A C 1
ATOM 741 O O . PHE A 1 89 ? 17.298 27.278 10.141 1.00 51.22 89 PHE A O 1
ATOM 748 N N . ARG A 1 90 ? 17.397 25.948 8.341 1.00 44.69 90 ARG A N 1
ATOM 749 C CA . ARG A 1 90 ? 18.468 26.703 7.673 1.00 44.69 90 ARG A CA 1
ATOM 750 C C . ARG A 1 90 ? 18.026 28.097 7.204 1.00 44.69 90 ARG A C 1
ATOM 752 O O . ARG A 1 90 ? 18.850 29.005 7.201 1.00 44.69 90 ARG A O 1
ATOM 759 N N . ILE A 1 91 ? 16.764 28.276 6.804 1.00 45.41 91 ILE A N 1
ATOM 760 C CA . ILE A 1 91 ? 16.212 29.586 6.406 1.00 45.41 91 ILE A CA 1
ATOM 761 C C . ILE A 1 91 ? 15.907 30.454 7.635 1.00 45.41 91 ILE A C 1
ATOM 763 O O . ILE A 1 91 ? 16.129 31.660 7.588 1.00 45.41 91 ILE A O 1
ATOM 767 N N . ALA A 1 92 ? 15.444 29.854 8.735 1.00 51.06 92 ALA A N 1
ATOM 768 C CA . ALA A 1 92 ? 15.106 30.566 9.969 1.00 51.06 92 ALA A CA 1
ATOM 769 C C . ALA A 1 92 ? 16.329 30.979 10.816 1.00 51.06 92 ALA A C 1
ATOM 771 O O . ALA A 1 92 ? 16.163 31.637 11.838 1.00 51.06 92 ALA A O 1
ATOM 772 N N . GLY A 1 93 ? 17.552 30.605 10.415 1.00 46.66 93 GLY A N 1
ATOM 773 C CA . GLY A 1 93 ? 18.772 30.903 11.175 1.00 46.66 93 GLY A CA 1
ATOM 774 C C . GLY A 1 93 ? 18.855 30.175 12.521 1.00 46.66 93 GLY A C 1
ATOM 775 O O . GLY A 1 93 ? 19.675 30.540 13.361 1.00 46.66 93 GLY A O 1
ATOM 776 N N . GLU A 1 94 ? 18.018 29.158 12.735 1.00 50.50 94 GLU A N 1
ATOM 777 C CA . GLU A 1 94 ? 17.991 28.391 13.975 1.00 50.50 94 GLU A CA 1
ATOM 778 C C . GLU A 1 94 ? 19.009 27.240 13.946 1.00 50.50 94 GLU A C 1
ATOM 780 O O . GLU A 1 94 ? 19.251 26.652 12.884 1.00 50.50 94 GLU A O 1
ATOM 785 N N . PRO A 1 95 ? 19.604 26.880 15.102 1.00 51.22 95 PRO A N 1
ATOM 786 C CA . PRO A 1 95 ? 20.432 25.687 15.201 1.00 51.22 95 PRO A CA 1
ATOM 787 C C . PRO A 1 95 ? 19.637 24.455 14.760 1.00 51.22 95 PRO A C 1
ATOM 789 O O . PRO A 1 95 ? 18.428 24.356 14.965 1.00 51.22 95 PRO A O 1
ATOM 792 N N . GLN A 1 96 ? 20.335 23.519 14.122 1.00 54.97 96 GLN A N 1
ATOM 793 C CA . GLN A 1 96 ? 19.768 22.283 13.600 1.00 54.97 96 GLN A CA 1
ATOM 794 C C . GLN A 1 96 ? 19.075 21.520 14.743 1.00 54.97 96 GLN A C 1
ATOM 796 O O . GLN A 1 96 ? 19.745 21.025 15.643 1.00 54.97 96 GLN A O 1
ATOM 801 N N . ARG A 1 97 ? 17.736 21.485 14.746 1.00 58.44 97 ARG A N 1
ATOM 802 C CA . ARG A 1 97 ? 16.955 20.736 15.739 1.00 58.44 97 ARG A CA 1
ATOM 803 C C . ARG A 1 97 ? 16.826 19.279 15.293 1.00 58.44 97 ARG A C 1
ATOM 805 O O . ARG A 1 97 ? 16.532 19.022 14.125 1.00 58.44 97 ARG A O 1
ATOM 812 N N . ASP A 1 98 ? 16.981 18.346 16.230 1.00 68.19 98 ASP A N 1
ATOM 813 C CA . ASP A 1 98 ? 16.800 16.903 15.987 1.00 68.19 98 ASP A CA 1
ATOM 814 C C . ASP A 1 98 ? 15.320 16.483 15.887 1.00 68.19 98 ASP A C 1
ATOM 816 O O . ASP A 1 98 ? 15.015 15.337 15.562 1.00 68.19 98 ASP A O 1
ATOM 820 N N . HIS A 1 99 ? 14.391 17.413 16.133 1.00 74.56 99 HIS A N 1
ATOM 821 C CA . HIS A 1 99 ? 12.948 17.181 16.135 1.00 74.56 99 HIS A CA 1
ATOM 822 C C . HIS A 1 99 ? 12.193 18.164 15.226 1.00 74.56 99 HIS A C 1
ATOM 824 O O . HIS A 1 99 ? 12.623 19.296 14.985 1.00 74.56 99 HIS A O 1
ATOM 830 N N . PHE A 1 100 ? 11.028 17.742 14.734 1.00 78.94 100 PHE A N 1
ATOM 831 C CA . PHE A 1 100 ? 10.127 18.537 13.909 1.00 78.94 100 PHE A CA 1
ATOM 832 C C . PHE A 1 100 ? 8.992 19.145 14.740 1.00 78.94 100 PHE A C 1
ATOM 834 O O . PHE A 1 100 ? 8.237 18.447 15.417 1.00 78.94 100 PHE A O 1
ATOM 841 N N . LEU A 1 101 ? 8.842 20.468 14.658 1.00 84.56 101 LEU A N 1
ATOM 842 C CA . LEU A 1 101 ? 7.797 21.221 15.353 1.00 84.56 101 LEU A CA 1
ATOM 843 C C . LEU A 1 101 ? 6.477 21.168 14.574 1.00 84.56 101 LEU A C 1
ATOM 845 O O . LEU A 1 101 ? 6.050 22.155 13.975 1.00 84.56 101 LEU A O 1
ATOM 849 N N . ILE A 1 102 ? 5.842 19.996 14.558 1.00 86.88 102 ILE A N 1
ATOM 850 C CA . ILE A 1 102 ? 4.628 19.760 13.769 1.00 86.88 102 ILE A CA 1
ATOM 851 C C . ILE A 1 102 ? 3.496 20.731 14.115 1.00 86.88 102 ILE A C 1
ATOM 853 O O . ILE A 1 102 ? 2.830 21.221 13.211 1.00 86.88 102 ILE A O 1
ATOM 857 N N . ALA A 1 103 ? 3.295 21.056 15.392 1.00 89.75 103 ALA A N 1
ATOM 858 C CA . ALA A 1 103 ? 2.218 21.946 15.807 1.00 89.75 103 ALA A CA 1
ATOM 859 C C . ALA A 1 103 ? 2.411 23.368 15.255 1.00 89.75 103 ALA A C 1
ATOM 861 O O . ALA A 1 103 ? 1.506 23.903 14.614 1.00 89.75 103 ALA A O 1
ATOM 862 N N . HIS A 1 104 ? 3.618 23.930 15.384 1.00 87.38 104 HIS A N 1
ATOM 863 C CA . HIS A 1 104 ? 3.971 25.209 14.762 1.00 87.38 104 HIS A CA 1
ATOM 864 C C . HIS A 1 104 ? 3.817 25.168 13.241 1.00 87.38 104 HIS A C 1
ATOM 866 O O . HIS A 1 104 ? 3.215 26.065 12.659 1.00 87.38 104 HIS A O 1
ATOM 872 N N . PHE A 1 105 ? 4.293 24.101 12.597 1.00 86.56 105 PHE A N 1
ATOM 873 C CA . PHE A 1 105 ? 4.142 23.938 11.155 1.00 86.56 105 PHE A CA 1
ATOM 874 C C . PHE A 1 105 ? 2.668 23.927 10.725 1.00 86.56 105 PHE A C 1
ATOM 876 O O . PHE A 1 105 ? 2.297 24.640 9.798 1.00 86.56 105 PHE A O 1
ATOM 883 N N . LEU A 1 106 ? 1.812 23.164 11.409 1.00 90.50 106 LEU A N 1
ATOM 884 C CA . LEU A 1 106 ? 0.376 23.099 11.128 1.00 90.50 106 LEU A CA 1
ATOM 885 C C . LEU A 1 106 ? -0.307 24.451 11.342 1.00 90.50 106 LEU A C 1
ATOM 887 O O . LEU A 1 106 ? -1.103 24.876 10.504 1.00 90.50 106 LEU A O 1
ATOM 891 N N . GLN A 1 107 ? 0.048 25.155 12.417 1.00 90.38 107 GLN A N 1
ATOM 892 C CA . GLN A 1 107 ? -0.419 26.515 12.672 1.00 90.38 107 GLN A CA 1
ATOM 893 C C . GLN A 1 107 ? -0.005 27.478 11.553 1.00 90.38 107 GLN A C 1
ATOM 895 O O . GLN A 1 107 ? -0.758 28.391 11.213 1.00 90.38 107 GLN A O 1
ATOM 900 N N . ASP A 1 108 ? 1.162 27.245 10.955 1.00 86.25 108 ASP A N 1
ATOM 901 C CA . ASP A 1 108 ? 1.697 28.061 9.881 1.00 86.25 108 ASP A CA 1
ATOM 902 C C . ASP A 1 108 ? 1.149 27.738 8.495 1.00 86.25 108 ASP A C 1
ATOM 904 O O . ASP A 1 108 ? 1.257 28.590 7.615 1.00 86.25 108 ASP A O 1
ATOM 908 N N . ILE A 1 109 ? 0.584 26.560 8.244 1.00 85.56 109 ILE A N 1
ATOM 909 C CA . ILE A 1 109 ? 0.072 26.221 6.907 1.00 85.56 109 ILE A CA 1
ATOM 910 C C . ILE A 1 109 ? -1.453 26.222 6.827 1.00 85.56 109 ILE A C 1
ATOM 912 O O . ILE A 1 109 ? -1.991 26.331 5.728 1.00 85.56 109 ILE A O 1
ATOM 916 N N . LEU A 1 110 ? -2.154 26.133 7.959 1.00 90.69 110 LEU A N 1
ATOM 917 C CA . LEU A 1 110 ? -3.611 26.032 7.997 1.00 90.69 110 LEU A CA 1
ATOM 918 C C . LEU A 1 110 ? -4.288 27.361 8.337 1.00 90.69 110 LEU A C 1
ATOM 920 O O . LEU A 1 110 ? -3.830 28.127 9.187 1.00 90.69 110 LEU A O 1
ATOM 924 N N . SER A 1 111 ? -5.436 27.603 7.704 1.00 91.94 111 SER A N 1
ATOM 925 C CA . SER A 1 111 ? -6.369 28.653 8.119 1.00 91.94 111 SER A CA 1
ATOM 926 C C . SER A 1 111 ? -6.977 28.358 9.492 1.00 91.94 111 SER A C 1
ATOM 928 O O . SER A 1 111 ? -6.866 27.258 10.039 1.00 91.94 111 SER A O 1
ATOM 930 N N . TRP A 1 112 ? -7.625 29.362 10.080 1.00 93.56 112 TRP A N 1
ATOM 931 C CA . TRP A 1 112 ? -8.463 29.148 11.258 1.00 93.56 112 TRP A CA 1
ATOM 932 C C . TRP A 1 112 ? -9.617 28.184 10.941 1.00 93.56 112 TRP A C 1
ATOM 934 O O . TRP A 1 112 ? -9.841 27.226 11.674 1.00 93.56 112 TRP A O 1
ATOM 944 N N . GLU A 1 113 ? -10.269 28.376 9.797 1.00 93.81 113 GLU A N 1
ATOM 945 C CA . GLU A 1 113 ? -11.395 27.576 9.320 1.00 93.81 113 GLU A CA 1
ATOM 946 C C . GLU A 1 113 ? -11.001 26.108 9.124 1.00 93.81 113 GLU A C 1
ATOM 948 O O . GLU A 1 113 ? -11.712 25.217 9.587 1.00 93.81 113 GLU A O 1
ATOM 953 N N . SER A 1 114 ? -9.837 25.848 8.514 1.00 94.50 114 SER A N 1
ATOM 954 C CA . SER A 1 114 ? -9.297 24.488 8.386 1.00 94.50 114 SER A CA 1
ATOM 955 C C . SER A 1 114 ? -9.098 23.837 9.752 1.00 94.50 114 SER A C 1
ATOM 957 O O . SER A 1 114 ? -9.500 22.699 9.948 1.00 94.50 114 SER A O 1
ATOM 959 N N . ARG A 1 115 ? -8.505 24.547 10.721 1.00 95.62 115 ARG A N 1
ATOM 960 C CA . ARG A 1 115 ? -8.252 24.000 12.066 1.00 95.62 115 ARG A CA 1
ATOM 961 C C . ARG A 1 115 ? -9.549 23.626 12.792 1.00 95.62 115 ARG A C 1
ATOM 963 O O . ARG A 1 115 ? -9.647 22.543 13.360 1.00 95.62 115 ARG A O 1
ATOM 970 N N . GLU A 1 116 ? -10.579 24.456 12.672 1.00 95.25 116 GLU A N 1
ATOM 971 C CA . GLU A 1 116 ? -11.898 24.216 13.273 1.00 95.25 116 GLU A CA 1
ATOM 972 C C . GLU A 1 116 ? -12.702 23.081 12.609 1.00 95.25 116 GLU A C 1
ATOM 974 O O . GLU A 1 116 ? -13.626 22.533 13.219 1.00 95.25 116 GLU A O 1
ATOM 979 N N . GLN A 1 117 ? -12.402 22.738 11.352 1.00 94.81 117 GLN A N 1
ATOM 980 C CA . GLN A 1 117 ? -13.165 21.758 10.564 1.00 94.81 117 GLN A CA 1
ATOM 981 C C . GLN A 1 117 ? -12.378 20.489 10.220 1.00 94.81 117 GLN A C 1
ATOM 983 O O . GLN A 1 117 ? -12.972 19.556 9.672 1.00 94.81 117 GLN A O 1
ATOM 988 N N . LEU A 1 118 ? -11.079 20.426 10.531 1.00 95.75 118 LEU A N 1
ATOM 989 C CA . LEU A 1 118 ? -10.247 19.267 10.232 1.00 95.75 118 LEU A CA 1
ATOM 990 C C . LEU A 1 118 ? -10.781 18.031 10.965 1.00 95.75 118 LEU A C 1
ATOM 992 O O . LEU A 1 118 ? -10.892 18.009 12.191 1.00 95.75 118 LEU A O 1
ATOM 996 N N . ARG A 1 1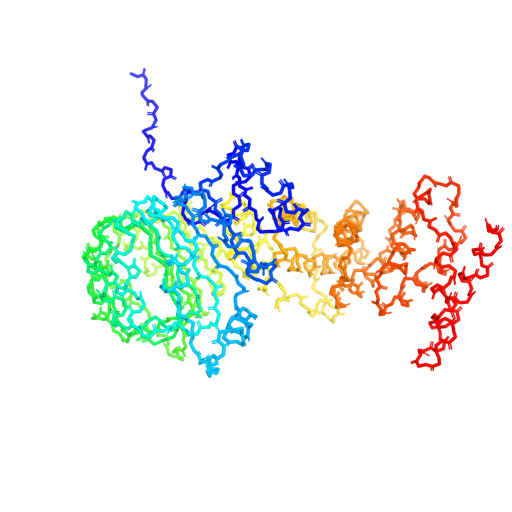19 ? -11.097 16.993 10.190 1.00 95.94 119 ARG A N 1
ATOM 997 C CA . ARG A 1 119 ? -11.587 15.699 10.680 1.00 95.94 119 ARG A CA 1
ATOM 998 C C . ARG A 1 119 ? -10.517 14.627 10.611 1.00 95.94 119 ARG A C 1
ATOM 1000 O O . ARG A 1 119 ? -10.531 13.712 11.427 1.00 95.94 119 ARG A O 1
ATOM 1007 N N . VAL A 1 120 ? -9.583 14.747 9.668 1.00 94.56 120 VAL A N 1
ATOM 1008 C CA . VAL A 1 120 ? -8.542 13.743 9.442 1.00 94.56 120 VAL A CA 1
ATOM 1009 C C . VAL A 1 120 ? -7.168 14.378 9.381 1.00 94.56 120 VAL A C 1
ATOM 1011 O O . VAL A 1 120 ? -6.921 15.263 8.558 1.00 94.56 120 VAL A O 1
ATOM 1014 N N . LEU A 1 121 ? -6.280 13.860 10.225 1.00 93.81 121 LEU A N 1
ATOM 1015 C CA . LEU A 1 121 ? -4.859 14.160 10.230 1.00 93.81 121 LEU A CA 1
ATOM 1016 C C . LEU A 1 121 ? -4.075 12.849 10.132 1.00 93.81 121 LEU A C 1
ATOM 1018 O O . LEU A 1 121 ? -4.166 12.001 11.018 1.00 93.81 121 LEU A O 1
ATOM 1022 N N . ASP A 1 122 ? -3.308 12.699 9.057 1.00 89.69 122 ASP A N 1
ATOM 1023 C CA . ASP A 1 122 ? -2.438 11.544 8.824 1.00 89.69 122 ASP A CA 1
ATOM 1024 C C . ASP A 1 122 ? -0.998 12.024 8.587 1.00 89.69 122 ASP A C 1
ATOM 1026 O O . ASP A 1 122 ? -0.730 12.804 7.670 1.00 89.69 122 ASP A O 1
ATOM 1030 N N . ILE A 1 123 ? -0.067 11.565 9.420 1.00 86.56 123 ILE A N 1
ATOM 1031 C CA . ILE A 1 123 ? 1.354 11.906 9.381 1.00 86.56 123 ILE A CA 1
ATOM 1032 C C . ILE A 1 123 ? 2.160 10.603 9.309 1.00 86.56 123 ILE A C 1
ATOM 1034 O O . ILE A 1 123 ? 2.066 9.758 10.194 1.00 86.56 123 ILE A O 1
ATOM 1038 N N . ASP A 1 124 ? 2.973 10.445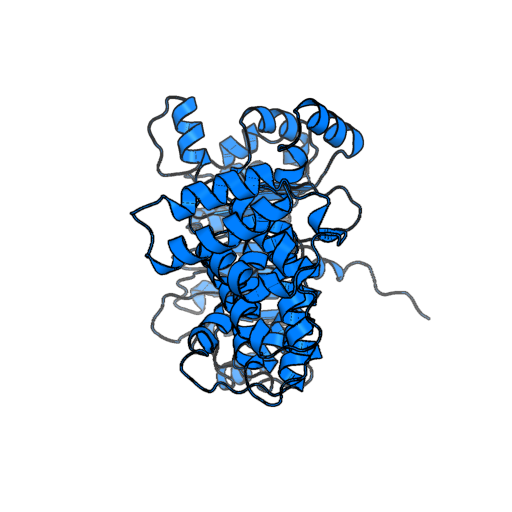 8.263 1.00 78.56 124 ASP A N 1
ATOM 1039 C CA . ASP A 1 124 ? 3.798 9.247 8.021 1.00 78.56 124 ASP A CA 1
ATOM 1040 C C . ASP A 1 124 ? 5.239 9.678 7.714 1.00 78.56 124 ASP A C 1
ATOM 1042 O O . ASP A 1 124 ? 5.523 10.147 6.605 1.00 78.56 124 ASP A O 1
ATOM 1046 N N . GLU A 1 125 ? 6.135 9.586 8.707 1.00 73.25 125 GLU A N 1
ATOM 1047 C CA . GLU A 1 125 ? 7.547 9.984 8.580 1.00 73.25 125 GLU A CA 1
ATOM 1048 C C . GLU A 1 125 ? 8.421 9.448 9.730 1.00 73.25 125 GLU A C 1
ATOM 1050 O O . GLU A 1 125 ? 7.923 9.292 10.834 1.00 73.25 125 GLU A O 1
ATOM 1055 N N . TYR A 1 126 ? 9.731 9.266 9.499 1.00 71.25 126 TYR A N 1
ATOM 1056 C CA . TYR A 1 126 ? 10.754 8.929 10.512 1.00 71.25 126 TYR A CA 1
ATOM 1057 C C . TYR A 1 126 ? 11.495 10.179 11.031 1.00 71.25 126 TYR A C 1
ATOM 1059 O O . TYR A 1 126 ? 12.721 10.292 10.915 1.00 71.25 126 TYR A O 1
ATOM 1067 N N . VAL A 1 127 ? 10.774 11.182 11.531 1.00 74.56 127 VAL A N 1
ATOM 1068 C CA . VAL A 1 127 ? 11.396 12.391 12.109 1.00 74.56 127 VAL A CA 1
ATOM 1069 C C . VAL A 1 127 ? 10.753 12.685 13.455 1.00 74.56 127 VAL A C 1
ATOM 1071 O O . VAL A 1 127 ? 9.591 13.082 13.427 1.00 74.56 127 VAL A O 1
ATOM 1074 N N . PRO A 1 128 ? 11.485 12.569 14.581 1.00 79.00 128 PRO A N 1
ATOM 1075 C CA . PRO A 1 128 ? 10.931 12.779 15.913 1.00 79.00 128 PRO A CA 1
ATOM 1076 C C . PRO A 1 128 ? 10.136 14.079 16.004 1.00 79.00 128 PRO A C 1
ATOM 1078 O O . PRO A 1 128 ? 10.593 15.127 15.540 1.00 79.00 128 PRO A O 1
ATOM 1081 N N . LEU A 1 129 ? 8.947 14.024 16.594 1.00 83.69 129 LEU A N 1
ATOM 1082 C CA . LEU A 1 129 ? 8.140 15.213 16.844 1.00 83.69 129 LEU A CA 1
ATOM 1083 C C . LEU A 1 129 ? 8.642 15.935 18.100 1.00 83.69 129 LEU A C 1
ATOM 1085 O O . LEU A 1 129 ? 9.172 15.316 19.021 1.00 83.69 129 LEU A O 1
ATOM 1089 N N . GLY A 1 130 ? 8.530 17.265 18.109 1.00 81.56 130 GLY A N 1
ATOM 1090 C CA . GLY A 1 130 ? 8.904 18.074 19.271 1.00 81.56 130 GLY A CA 1
ATOM 1091 C C . GLY A 1 130 ? 8.047 17.761 20.500 1.00 81.56 130 GLY A C 1
ATOM 1092 O O . GLY A 1 130 ? 6.924 17.275 20.378 1.00 81.56 130 GLY A O 1
ATOM 1093 N N . ASP A 1 131 ? 8.557 18.076 21.688 1.00 82.62 131 ASP A N 1
ATOM 1094 C CA . ASP A 1 131 ? 7.827 17.857 22.940 1.00 82.62 131 ASP A CA 1
ATOM 1095 C C . ASP A 1 131 ? 6.474 18.593 22.957 1.00 82.62 131 ASP A C 1
ATOM 1097 O O . ASP A 1 131 ? 6.321 19.658 22.360 1.00 82.62 131 ASP A O 1
ATOM 1101 N N . ASN A 1 132 ? 5.492 18.046 23.682 1.00 85.75 132 ASN A N 1
ATOM 1102 C CA . ASN A 1 132 ? 4.138 18.602 23.846 1.00 85.75 132 ASN A CA 1
ATOM 1103 C C . ASN A 1 132 ? 3.321 18.790 22.556 1.00 85.75 132 ASN A C 1
ATOM 1105 O O . ASN A 1 132 ? 2.220 19.348 22.618 1.00 85.75 132 ASN A O 1
ATOM 1109 N N . TRP A 1 133 ? 3.791 18.307 21.405 1.00 90.50 133 TRP A N 1
ATOM 1110 C CA . TRP A 1 133 ? 3.101 18.499 20.132 1.00 90.50 133 TRP A CA 1
ATOM 1111 C C . TRP A 1 133 ? 1.644 18.012 20.177 1.00 90.50 133 TRP A C 1
ATOM 1113 O O . TRP A 1 133 ? 0.757 18.684 19.650 1.00 90.50 133 TRP A O 1
ATOM 1123 N N . MET A 1 134 ? 1.368 16.892 20.859 1.00 92.88 134 MET A N 1
ATOM 1124 C CA . MET A 1 134 ? 0.018 16.335 20.956 1.00 92.88 134 MET A CA 1
ATOM 1125 C C . MET A 1 134 ? -0.921 17.231 21.764 1.00 92.88 134 MET A C 1
ATOM 1127 O O . MET A 1 134 ? -2.115 17.332 21.467 1.00 92.88 134 MET A O 1
ATOM 1131 N N . LYS A 1 135 ? -0.403 17.923 22.784 1.00 94.06 135 LYS A N 1
ATOM 1132 C CA . LYS A 1 135 ? -1.188 18.885 23.563 1.00 94.06 135 LYS A CA 1
ATOM 1133 C C . LYS A 1 135 ? -1.683 20.009 22.662 1.00 94.06 135 LYS A C 1
ATOM 1135 O O . LYS A 1 135 ? -2.863 20.336 22.700 1.00 94.06 135 LYS A O 1
ATOM 1140 N N . GLU A 1 136 ? -0.807 20.548 21.826 1.00 94.56 136 GLU A N 1
ATOM 1141 C CA . GLU A 1 136 ? -1.152 21.621 20.896 1.00 94.56 136 GLU A CA 1
ATOM 1142 C C . GLU A 1 136 ? -2.079 21.125 19.783 1.00 94.56 136 GLU A C 1
ATOM 1144 O O . GLU A 1 136 ? -3.158 21.686 19.594 1.00 94.56 136 GLU A O 1
ATOM 1149 N N . VAL A 1 137 ? -1.726 20.025 19.112 1.00 94.50 137 VAL A N 1
ATOM 1150 C CA . VAL A 1 137 ? -2.529 19.417 18.037 1.00 94.50 137 VAL A CA 1
ATOM 1151 C C . VAL A 1 137 ? -3.936 19.065 18.521 1.00 94.50 137 VAL A C 1
ATOM 1153 O O . VAL A 1 137 ? -4.912 19.388 17.847 1.00 94.50 137 VAL A O 1
ATOM 1156 N N . SER A 1 138 ? -4.074 18.482 19.713 1.00 94.88 138 SER A N 1
ATOM 1157 C CA . SER A 1 138 ? -5.392 18.123 20.248 1.00 94.88 138 SER A CA 1
ATOM 1158 C C . SER A 1 138 ? -6.267 19.321 20.614 1.00 94.88 138 SER A C 1
ATOM 1160 O O . SER A 1 138 ? -7.489 19.215 20.558 1.00 94.88 138 SER A O 1
ATOM 1162 N N . THR A 1 139 ? -5.670 20.470 20.946 1.00 94.62 139 THR A N 1
ATOM 1163 C CA . THR A 1 139 ? -6.417 21.729 21.109 1.00 94.62 139 THR A CA 1
ATOM 1164 C C . THR A 1 139 ? -6.711 22.418 19.781 1.00 94.62 139 THR A C 1
ATOM 1166 O O . THR A 1 139 ? -7.701 23.134 19.672 1.00 94.62 139 THR A O 1
ATOM 1169 N N . MET A 1 140 ? -5.865 22.195 18.775 1.00 95.94 140 MET A N 1
ATOM 1170 C CA . MET A 1 140 ? -5.967 22.822 17.462 1.00 95.94 140 MET A CA 1
ATOM 1171 C C . MET A 1 140 ? -7.096 22.233 16.613 1.00 95.94 140 MET A C 1
ATOM 1173 O O . MET A 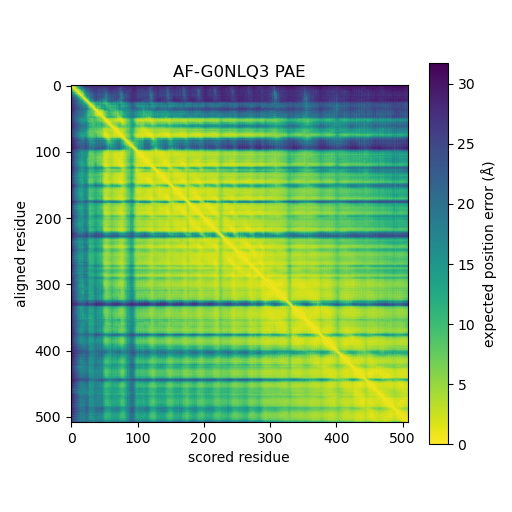1 140 ? -7.669 22.959 15.808 1.00 95.94 140 MET A O 1
ATOM 1177 N N . PHE A 1 141 ? -7.411 20.945 16.785 1.00 96.62 141 PHE A N 1
ATOM 1178 C CA . PHE A 1 141 ? -8.379 20.220 15.954 1.00 96.62 141 PHE A CA 1
ATOM 1179 C C . PHE A 1 141 ? -9.517 19.622 16.798 1.00 96.62 141 PHE A C 1
ATOM 1181 O O . PHE A 1 141 ? -9.553 18.413 17.040 1.00 96.62 141 PHE A O 1
ATOM 1188 N N . PRO A 1 142 ? -10.487 20.439 17.250 1.00 94.94 142 PRO A N 1
ATOM 1189 C CA . PRO A 1 142 ? -11.551 19.981 18.149 1.00 94.94 142 PRO A CA 1
ATOM 1190 C C . PRO A 1 142 ? -12.505 18.950 17.515 1.00 94.94 142 PRO A C 1
ATOM 1192 O O . PRO A 1 142 ? -13.178 18.200 18.227 1.00 94.94 142 PRO A O 1
ATOM 1195 N N . LYS A 1 143 ? -12.576 18.889 16.178 1.00 96.25 143 LYS A N 1
ATOM 1196 C CA . LYS A 1 143 ? -13.445 17.970 15.419 1.00 96.25 143 LYS A CA 1
ATOM 1197 C C . LYS A 1 143 ? -12.716 16.751 14.857 1.00 96.25 143 LYS A C 1
ATOM 1199 O O . LYS A 1 143 ? -13.273 16.066 14.003 1.00 96.25 143 LYS A O 1
ATOM 1204 N N . LEU A 1 144 ? -11.496 16.481 15.316 1.00 97.19 144 LEU A N 1
ATOM 1205 C CA . LEU A 1 144 ? -10.704 15.384 14.780 1.00 97.19 144 LEU A CA 1
ATOM 1206 C C . LEU A 1 144 ? -11.376 14.028 15.055 1.00 97.19 144 LEU A C 1
ATOM 1208 O O . LEU A 1 144 ? -11.667 13.673 16.198 1.00 97.19 144 LEU A O 1
ATOM 1212 N N . GLU A 1 145 ? -11.610 13.280 13.983 1.00 97.12 145 GLU A N 1
ATOM 1213 C CA . GLU A 1 145 ? -12.268 11.968 13.947 1.00 97.12 145 GLU A CA 1
ATOM 1214 C C . GLU A 1 145 ? -11.279 10.845 13.612 1.00 97.12 145 GLU A C 1
ATOM 1216 O O . GLU A 1 145 ? -11.474 9.687 13.997 1.00 97.12 145 GLU A O 1
ATOM 1221 N N . VAL A 1 146 ? -10.193 11.205 12.927 1.00 95.56 146 VAL A N 1
ATOM 1222 C CA . VAL A 1 146 ? -9.130 10.306 12.494 1.00 95.56 146 VAL A CA 1
ATOM 1223 C C . VAL A 1 146 ? -7.785 10.931 12.800 1.00 95.56 146 VAL A C 1
ATOM 1225 O O . VAL A 1 146 ? -7.471 12.026 12.326 1.00 95.56 146 VAL A O 1
ATOM 1228 N N . LEU A 1 147 ? -6.973 10.183 13.531 1.00 94.56 147 LEU A N 1
ATOM 1229 C CA . LEU A 1 147 ? -5.577 10.500 13.765 1.00 94.56 147 LEU A CA 1
ATOM 1230 C C . LEU A 1 147 ? -4.736 9.283 13.391 1.00 94.56 147 LEU A C 1
ATOM 1232 O O . LEU A 1 147 ? -4.924 8.219 13.975 1.00 94.56 147 LEU A O 1
ATOM 1236 N N . ILE A 1 148 ? -3.832 9.441 12.426 1.00 90.31 148 ILE A N 1
ATOM 1237 C CA . ILE A 1 148 ? -2.860 8.414 12.037 1.00 90.31 148 ILE A CA 1
ATOM 1238 C C . ILE A 1 148 ? -1.464 9.016 12.153 1.00 90.31 148 ILE A C 1
ATOM 1240 O O . ILE A 1 148 ? -1.176 10.037 11.533 1.00 90.31 148 ILE A O 1
ATOM 1244 N N . ILE A 1 149 ? -0.612 8.393 12.960 1.00 87.62 149 ILE A N 1
ATOM 1245 C CA . ILE A 1 149 ? 0.759 8.816 13.230 1.00 87.62 149 ILE A CA 1
ATOM 1246 C C . ILE A 1 149 ? 1.652 7.583 13.104 1.00 87.62 149 ILE A C 1
ATOM 1248 O O . ILE A 1 149 ? 1.730 6.772 14.023 1.00 87.62 149 ILE A O 1
ATOM 1252 N N . ASN A 1 150 ? 2.307 7.435 11.955 1.00 78.12 150 ASN A N 1
ATOM 1253 C CA . ASN A 1 150 ? 3.136 6.271 11.646 1.00 78.12 150 ASN A CA 1
ATOM 1254 C C . ASN A 1 150 ? 4.627 6.616 11.738 1.00 78.12 150 ASN A C 1
ATOM 1256 O O . ASN A 1 150 ? 5.036 7.697 11.303 1.00 78.12 150 ASN A O 1
ATOM 1260 N N . LYS A 1 151 ? 5.435 5.649 12.201 1.00 72.81 151 LYS A N 1
ATOM 1261 C CA . LYS A 1 151 ? 6.914 5.699 12.270 1.00 72.81 151 LYS A CA 1
ATOM 1262 C C . LYS A 1 151 ? 7.467 6.782 13.197 1.00 72.81 151 LYS A C 1
ATOM 1264 O O . LYS A 1 151 ? 8.556 7.315 12.976 1.00 72.81 151 LYS A O 1
ATOM 1269 N N . GLN A 1 152 ? 6.708 7.102 14.235 1.00 74.00 152 GLN A N 1
ATOM 1270 C CA . GLN A 1 152 ? 7.044 8.102 15.237 1.00 74.00 152 GLN A CA 1
ATOM 1271 C C . GLN A 1 152 ? 7.053 7.453 16.608 1.00 74.00 152 GLN A C 1
ATOM 1273 O O . GLN A 1 152 ? 6.130 6.714 16.936 1.00 74.00 152 GLN A O 1
ATOM 1278 N N . GLU A 1 153 ? 8.046 7.787 17.429 1.00 74.44 153 GLU A N 1
ATOM 1279 C CA . GLU A 1 153 ? 8.014 7.405 18.838 1.00 74.44 153 GLU A CA 1
ATOM 1280 C C . GLU A 1 153 ? 6.809 8.079 19.502 1.00 74.44 153 GLU A C 1
ATOM 1282 O O . GLU A 1 153 ? 6.796 9.285 19.762 1.00 74.44 153 GLU A O 1
ATOM 1287 N N . PHE A 1 154 ? 5.753 7.297 19.713 1.00 78.56 154 PHE A N 1
ATOM 1288 C CA . PHE A 1 154 ? 4.502 7.781 20.270 1.00 78.56 154 PHE A CA 1
ATOM 1289 C C . PHE A 1 154 ? 4.530 7.572 21.781 1.00 78.56 154 PHE A C 1
ATOM 1291 O O . PHE A 1 154 ? 4.182 6.507 22.293 1.00 78.56 154 PHE A O 1
ATOM 1298 N N . ARG A 1 155 ? 5.008 8.593 22.497 1.00 83.75 155 ARG A N 1
ATOM 1299 C CA . ARG A 1 155 ? 5.224 8.534 23.947 1.00 83.75 155 ARG A CA 1
ATOM 1300 C C . ARG A 1 155 ? 3.914 8.282 24.697 1.00 83.75 155 ARG A C 1
ATOM 1302 O O . ARG A 1 155 ? 2.848 8.746 24.292 1.00 83.75 155 ARG A O 1
ATOM 1309 N N . GLU A 1 156 ? 4.005 7.628 25.856 1.00 86.50 156 GLU A N 1
ATOM 1310 C CA . GLU A 1 156 ? 2.844 7.357 26.721 1.00 86.50 156 GLU A CA 1
ATOM 1311 C C . GLU A 1 156 ? 2.080 8.638 27.103 1.00 86.50 156 GLU A C 1
ATOM 1313 O O . GLU A 1 156 ? 0.851 8.640 27.188 1.00 86.50 156 GLU A O 1
ATOM 1318 N N . GLU A 1 157 ? 2.794 9.751 27.286 1.00 88.94 157 GLU A N 1
ATOM 1319 C CA . GLU A 1 157 ? 2.198 11.057 27.576 1.00 88.94 157 GLU A CA 1
ATOM 1320 C C . GLU A 1 157 ? 1.344 11.570 26.408 1.00 88.94 157 GLU A C 1
ATOM 1322 O O . GLU A 1 157 ? 0.205 11.997 26.617 1.00 88.94 157 GLU A O 1
ATOM 1327 N N . ASP A 1 158 ? 1.847 11.468 25.174 1.00 90.62 158 ASP A N 1
ATOM 1328 C CA . ASP A 1 158 ? 1.106 11.844 23.969 1.00 90.62 158 ASP A CA 1
ATOM 1329 C C . ASP A 1 158 ? -0.122 10.938 23.788 1.00 90.62 158 ASP A C 1
ATOM 1331 O O . ASP A 1 158 ? -1.222 11.415 23.489 1.00 90.62 158 ASP A O 1
ATOM 1335 N N . PHE A 1 159 ? 0.015 9.640 24.075 1.00 91.44 159 PHE A N 1
ATOM 1336 C CA . PHE A 1 159 ? -1.108 8.706 24.083 1.00 91.44 159 PHE A CA 1
ATOM 1337 C C . PHE A 1 159 ? -2.181 9.091 25.100 1.00 91.44 159 PHE A C 1
ATOM 1339 O O . PHE A 1 159 ? -3.354 9.237 24.737 1.00 91.44 159 PHE A O 1
ATOM 1346 N N . ALA A 1 160 ? -1.798 9.361 26.345 1.00 92.25 160 ALA A N 1
ATOM 1347 C CA . ALA A 1 160 ? -2.729 9.783 27.383 1.00 92.25 160 ALA A CA 1
ATOM 1348 C C . ALA A 1 160 ? -3.436 11.106 27.029 1.00 92.25 160 ALA A C 1
ATOM 1350 O O . ALA A 1 160 ? -4.643 11.245 27.263 1.00 92.25 160 ALA A O 1
ATOM 1351 N N . ILE A 1 161 ? -2.715 12.070 26.440 1.00 94.06 161 ILE A N 1
ATOM 1352 C CA . ILE A 1 161 ? -3.275 13.349 25.977 1.00 94.06 161 ILE A CA 1
ATOM 1353 C C . ILE A 1 161 ? -4.276 13.121 24.843 1.00 94.06 161 ILE A C 1
ATOM 1355 O O . ILE A 1 161 ? -5.391 13.646 24.914 1.00 94.06 161 ILE A O 1
ATOM 1359 N N . SER A 1 162 ? -3.924 12.317 23.836 1.00 93.62 162 SER A N 1
ATOM 1360 C CA . SER A 1 162 ? -4.813 12.014 22.708 1.00 93.62 162 SER A CA 1
ATOM 1361 C C . SER A 1 162 ? -6.116 11.366 23.192 1.00 93.62 162 SER A C 1
ATOM 1363 O O . SER A 1 162 ? -7.204 11.870 22.906 1.00 93.62 162 SER A O 1
ATOM 1365 N N . CYS A 1 163 ? -6.021 10.358 24.066 1.00 95.12 163 CYS A N 1
ATOM 1366 C CA . CYS A 1 163 ? -7.169 9.693 24.677 1.00 95.12 163 CYS A CA 1
ATOM 1367 C C . CYS A 1 163 ? -8.024 10.648 25.523 1.00 95.12 163 CYS A C 1
ATOM 1369 O O . CYS A 1 163 ? -9.251 10.514 25.605 1.00 95.12 163 CYS A O 1
ATOM 1371 N N . LYS A 1 164 ? -7.402 11.627 26.190 1.00 95.50 164 LYS A N 1
ATOM 1372 C CA . LYS A 1 164 ? -8.107 12.612 27.018 1.00 95.50 164 LYS A CA 1
ATOM 1373 C C . LYS A 1 164 ? -8.839 13.658 26.181 1.00 95.50 164 LYS A C 1
ATOM 1375 O O . LYS A 1 164 ? -9.979 13.962 26.520 1.00 95.50 164 LYS A O 1
ATOM 1380 N N . ASN A 1 165 ? -8.218 14.183 25.131 1.00 96.12 165 ASN A N 1
ATOM 1381 C CA . ASN A 1 165 ? -8.696 15.387 24.450 1.00 96.12 165 ASN A CA 1
ATOM 1382 C C . ASN A 1 165 ? -9.491 15.089 23.167 1.00 96.12 165 ASN A C 1
ATOM 1384 O O . ASN A 1 165 ? -10.416 15.829 22.845 1.00 96.12 165 ASN A O 1
ATOM 1388 N N . LEU A 1 166 ? -9.197 13.996 22.459 1.00 96.12 166 LEU A N 1
ATOM 1389 C CA . LEU A 1 166 ? -9.753 13.721 21.129 1.00 96.12 166 LEU A CA 1
ATOM 1390 C C . LEU A 1 166 ? -10.963 12.771 21.182 1.00 96.12 166 LEU A C 1
ATOM 1392 O O . LEU A 1 166 ? -10.943 11.656 20.669 1.00 96.12 166 LEU A O 1
ATOM 1396 N N . LYS A 1 167 ? -12.053 13.204 21.826 1.00 95.00 167 LYS A N 1
ATOM 1397 C CA . LYS A 1 167 ? -13.244 12.359 22.089 1.00 95.00 167 LYS A CA 1
ATOM 1398 C C . LYS A 1 167 ? -14.041 11.936 20.855 1.00 95.00 167 LYS A C 1
ATOM 1400 O O . LYS A 1 167 ? -14.821 10.984 20.925 1.00 95.00 167 LYS A O 1
ATOM 1405 N N . ASN A 1 168 ? -13.855 12.641 19.746 1.00 96.38 168 ASN A N 1
ATOM 1406 C CA . ASN A 1 168 ? -14.546 12.369 18.491 1.00 96.38 168 ASN A CA 1
ATOM 1407 C C . ASN A 1 168 ? -13.845 11.291 17.653 1.00 96.38 168 ASN A C 1
ATOM 1409 O O . ASN A 1 168 ? -14.399 10.875 16.637 1.00 96.38 168 ASN A O 1
ATOM 1413 N N . LEU A 1 169 ? -12.669 10.804 18.080 1.00 97.25 169 LEU A N 1
ATOM 1414 C CA . LEU A 1 169 ? -11.943 9.785 17.332 1.00 97.25 169 LEU A CA 1
ATOM 1415 C C . LEU A 1 169 ? -12.767 8.512 17.185 1.00 97.25 169 LEU A C 1
ATOM 1417 O O . LEU A 1 169 ? -13.176 7.886 18.165 1.00 97.25 169 LEU A O 1
ATOM 1421 N N . HIS A 1 170 ? -12.933 8.108 15.932 1.00 97.19 170 HIS A N 1
ATOM 1422 C CA . HIS A 1 170 ? -13.399 6.780 15.575 1.00 97.19 170 HIS A CA 1
ATOM 1423 C C . HIS A 1 170 ? -12.299 5.932 14.927 1.00 97.19 170 HIS A C 1
ATOM 1425 O O . HIS A 1 170 ? -12.462 4.714 14.826 1.00 97.19 170 HIS A O 1
ATOM 1431 N N . THR A 1 171 ? -11.174 6.544 14.546 1.00 95.69 171 THR A N 1
ATOM 1432 C CA . THR A 1 171 ? -9.961 5.838 14.130 1.00 95.69 171 THR A CA 1
ATOM 1433 C C . THR A 1 171 ? -8.727 6.438 14.788 1.00 95.69 171 THR A C 1
ATOM 1435 O O . THR A 1 171 ? -8.506 7.647 14.714 1.00 95.69 171 THR A O 1
ATOM 1438 N N . LEU A 1 172 ? -7.907 5.570 15.372 1.00 94.94 172 LEU A N 1
ATOM 1439 C CA . LEU A 1 172 ? -6.598 5.907 15.908 1.00 94.94 172 LEU A CA 1
ATOM 1440 C C . LEU A 1 172 ? -5.566 4.945 15.318 1.00 94.94 172 LEU A C 1
ATOM 1442 O O . LEU A 1 172 ? -5.680 3.735 15.500 1.00 94.94 172 LEU A O 1
ATOM 1446 N N . GLY A 1 173 ? -4.591 5.495 14.604 1.00 91.62 173 GLY A N 1
ATOM 1447 C CA . GLY A 1 173 ? -3.400 4.796 14.146 1.00 91.62 173 GLY A CA 1
ATOM 1448 C C . GLY A 1 173 ? -2.170 5.410 14.791 1.00 91.62 173 GLY A C 1
ATOM 1449 O O . GLY A 1 173 ? -1.959 6.616 14.674 1.00 91.62 173 GLY A O 1
ATOM 1450 N N . ILE A 1 174 ? -1.386 4.606 15.494 1.00 88.50 174 ILE A N 1
ATOM 1451 C CA . ILE A 1 174 ? -0.170 5.051 16.178 1.00 88.50 174 ILE A CA 1
ATOM 1452 C C . ILE A 1 174 ? 0.934 4.018 15.998 1.00 88.50 174 ILE A C 1
ATOM 1454 O O . ILE A 1 174 ? 0.651 2.822 15.914 1.00 88.50 174 ILE A O 1
ATOM 1458 N N . GLY A 1 175 ? 2.188 4.466 15.995 1.00 74.50 175 GLY A N 1
ATOM 1459 C CA . GLY A 1 175 ? 3.296 3.528 16.058 1.00 74.50 175 GLY A CA 1
ATOM 1460 C C . GLY A 1 175 ? 4.692 4.110 15.904 1.00 74.50 175 GLY A C 1
ATOM 1461 O O . GLY A 1 175 ? 4.936 4.899 14.987 1.00 74.50 175 GLY A O 1
ATOM 1462 N N . HIS A 1 176 ? 5.576 3.666 16.801 1.00 64.75 176 HIS A N 1
ATOM 1463 C CA . HIS A 1 176 ? 6.909 3.099 16.560 1.00 64.75 176 HIS A CA 1
ATOM 1464 C C . HIS A 1 176 ? 7.626 2.986 17.913 1.00 64.75 176 HIS A C 1
ATOM 1466 O O . HIS A 1 176 ? 8.021 4.001 18.476 1.00 64.75 176 HIS A O 1
ATOM 1472 N N . ASP A 1 177 ? 7.798 1.748 18.373 1.00 64.81 177 ASP A N 1
ATOM 1473 C CA . ASP A 1 177 ? 8.574 1.247 19.515 1.00 64.81 177 ASP A CA 1
ATOM 1474 C C . ASP A 1 177 ? 8.385 1.941 20.881 1.00 64.81 177 ASP A C 1
ATOM 1476 O O . ASP A 1 177 ? 8.531 3.148 21.041 1.00 64.81 177 ASP A O 1
ATOM 1480 N N . ASN A 1 178 ? 8.154 1.120 21.914 1.00 73.00 178 ASN A N 1
ATOM 1481 C CA . ASN A 1 178 ? 8.082 1.476 23.344 1.00 73.00 178 ASN A CA 1
ATOM 1482 C C . ASN A 1 178 ? 6.718 1.907 23.910 1.00 73.00 178 ASN A C 1
ATOM 1484 O O . ASN A 1 178 ? 6.674 2.351 25.060 1.00 73.00 178 ASN A O 1
ATOM 1488 N N . LEU A 1 179 ? 5.595 1.750 23.196 1.00 84.88 179 LEU A N 1
ATOM 1489 C CA . LEU A 1 179 ? 4.286 1.874 23.852 1.00 84.88 179 LEU A CA 1
ATOM 1490 C C . LEU A 1 179 ? 4.065 0.665 24.775 1.00 84.88 179 LEU A C 1
ATOM 1492 O O . LEU A 1 179 ? 3.879 -0.454 24.295 1.00 84.88 179 LEU A O 1
ATOM 1496 N N . LYS A 1 180 ? 4.091 0.889 26.094 1.00 87.12 180 LYS A N 1
ATOM 1497 C CA . LYS A 1 180 ? 4.045 -0.196 27.093 1.00 87.12 180 LYS A CA 1
ATOM 1498 C C . LYS A 1 180 ? 2.647 -0.568 27.556 1.00 87.12 180 LYS A C 1
ATOM 1500 O O . LYS A 1 180 ? 2.467 -1.634 28.128 1.00 87.12 180 LYS A O 1
ATOM 1505 N N . ASN A 1 181 ? 1.663 0.312 27.379 1.00 90.69 181 ASN A N 1
ATOM 1506 C CA . ASN A 1 181 ? 0.275 0.061 27.763 1.00 90.69 181 ASN A CA 1
ATOM 1507 C C . ASN A 1 181 ? -0.700 0.979 27.010 1.00 90.69 181 ASN A C 1
ATOM 1509 O O . ASN A 1 181 ? -0.313 1.999 26.445 1.00 90.69 181 ASN A O 1
ATOM 1513 N N . LEU A 1 182 ? -1.981 0.618 27.050 1.00 93.25 182 LEU A N 1
ATOM 1514 C CA . LEU A 1 182 ? -3.100 1.340 26.443 1.00 93.25 182 LEU A CA 1
ATOM 1515 C C . LEU A 1 182 ? -3.961 2.074 27.481 1.00 93.25 182 LEU A C 1
ATOM 1517 O O . LEU A 1 182 ? -5.162 2.273 27.272 1.00 93.25 182 LEU A O 1
ATOM 1521 N N . ASN A 1 183 ? -3.377 2.490 28.607 1.00 93.38 183 ASN A N 1
ATOM 1522 C CA . ASN A 1 183 ? -4.132 3.164 29.661 1.00 93.38 183 ASN A CA 1
ATOM 1523 C C . ASN A 1 183 ? -4.778 4.459 29.149 1.00 93.38 183 ASN A C 1
ATOM 1525 O O . ASN A 1 183 ? -4.146 5.317 28.531 1.00 93.38 183 ASN A O 1
ATOM 1529 N N . GLY A 1 184 ? -6.061 4.630 29.449 1.00 95.25 184 GLY A N 1
ATOM 1530 C CA . GLY A 1 184 ? -6.888 5.730 28.979 1.00 95.25 184 GLY A CA 1
ATOM 1531 C C . GLY A 1 184 ? -7.609 5.493 27.651 1.00 95.25 184 GLY A C 1
ATOM 1532 O O . GLY A 1 184 ? -8.494 6.300 27.345 1.00 95.25 184 GLY A O 1
ATOM 1533 N N . ILE A 1 185 ? -7.311 4.427 26.891 1.00 96.81 185 ILE A N 1
ATOM 1534 C CA . ILE A 1 185 ? -7.966 4.173 25.595 1.00 96.81 185 ILE A CA 1
ATOM 1535 C C . ILE A 1 185 ? -9.481 4.009 25.737 1.00 96.81 185 ILE A C 1
ATOM 1537 O O . ILE A 1 185 ? -10.230 4.461 24.873 1.00 96.81 185 ILE A O 1
ATOM 1541 N N . SER A 1 186 ? -9.951 3.481 26.874 1.00 96.38 186 SER A N 1
ATOM 1542 C CA . SER A 1 186 ? -11.379 3.329 27.201 1.00 96.38 186 SER A CA 1
ATOM 1543 C C . SER A 1 186 ? -12.170 4.642 27.116 1.00 96.38 186 SER A C 1
ATOM 1545 O O . SER A 1 186 ? -13.388 4.642 26.928 1.00 96.38 186 SER A O 1
ATOM 1547 N N . LYS A 1 187 ? -11.483 5.788 27.215 1.00 96.88 187 LYS A N 1
ATOM 1548 C CA . LYS A 1 187 ? -12.083 7.121 27.120 1.00 96.88 187 LYS A CA 1
ATOM 1549 C C . LYS A 1 187 ? -12.412 7.546 25.683 1.00 96.88 187 LYS A C 1
ATOM 1551 O O . LYS A 1 187 ? -13.028 8.604 25.521 1.00 96.88 187 LYS A O 1
ATOM 1556 N N . LEU A 1 188 ? -11.985 6.787 24.673 1.00 97.00 188 LEU A N 1
ATOM 1557 C CA . LEU A 1 188 ? -12.320 6.969 23.259 1.00 97.00 188 LEU A CA 1
ATOM 1558 C C . LEU A 1 188 ? -13.545 6.111 22.908 1.00 97.00 188 LEU A C 1
ATOM 1560 O O . LEU A 1 188 ? -13.471 5.129 22.178 1.00 97.00 188 LEU A O 1
ATOM 1564 N N . THR A 1 189 ? -14.707 6.472 23.448 1.00 95.50 189 THR A N 1
ATOM 1565 C CA . THR A 1 189 ? -15.935 5.658 23.355 1.00 95.50 189 THR A CA 1
ATOM 1566 C C . THR A 1 189 ? -16.478 5.498 21.931 1.00 95.50 189 THR A C 1
ATOM 1568 O O . THR A 1 189 ? -17.246 4.571 21.663 1.00 95.50 189 THR A O 1
ATOM 1571 N N . ASN A 1 190 ? -16.076 6.382 21.015 1.00 96.12 190 ASN A N 1
ATOM 1572 C CA . ASN A 1 190 ? -16.435 6.338 19.599 1.00 96.12 190 ASN A CA 1
ATOM 1573 C C . ASN A 1 190 ? -15.454 5.514 18.751 1.00 96.12 190 ASN A C 1
ATOM 1575 O O . ASN A 1 190 ? -15.700 5.358 17.554 1.00 96.12 190 ASN A O 1
ATOM 1579 N N . LEU A 1 191 ? -14.374 4.985 19.344 1.00 97.44 191 LEU A N 1
ATOM 1580 C CA . LEU A 1 191 ? -13.326 4.283 18.612 1.00 97.44 191 LEU A CA 1
ATOM 1581 C C . LEU A 1 191 ? -13.869 3.001 17.977 1.00 97.44 191 LEU A C 1
ATOM 1583 O O . LEU A 1 191 ? -14.413 2.129 18.657 1.00 97.44 191 LEU A O 1
ATOM 1587 N N . LYS A 1 192 ? -13.717 2.909 16.655 1.00 97.62 192 LYS A N 1
ATOM 1588 C CA . LYS A 1 192 ? -14.108 1.755 15.837 1.00 97.62 192 LYS A CA 1
ATOM 1589 C C . LYS A 1 192 ? -12.904 1.044 15.244 1.00 97.62 192 LYS A C 1
ATOM 1591 O O . LYS A 1 192 ? -12.972 -0.163 15.037 1.00 97.62 192 LYS A O 1
ATOM 1596 N N . ASN A 1 193 ? -11.828 1.784 14.990 1.00 95.50 193 ASN A N 1
ATOM 1597 C CA . ASN A 1 193 ? -10.627 1.277 14.345 1.00 95.50 193 ASN A CA 1
ATOM 1598 C C . ASN A 1 193 ? -9.406 1.647 15.179 1.00 95.50 193 ASN A C 1
ATOM 1600 O O . ASN A 1 193 ? -9.181 2.829 15.458 1.00 95.50 193 ASN A O 1
ATOM 1604 N N . LEU A 1 194 ? -8.624 0.640 15.541 1.00 94.88 194 LEU A N 1
ATOM 1605 C CA . LEU A 1 194 ? -7.359 0.813 16.232 1.00 94.88 194 LEU A CA 1
ATOM 1606 C C . LEU A 1 194 ? -6.254 0.135 15.429 1.00 94.88 194 LEU A C 1
ATOM 1608 O O . LEU A 1 194 ? -6.355 -1.052 15.123 1.00 94.88 194 LEU A O 1
ATOM 1612 N N . ILE A 1 195 ? -5.224 0.905 15.097 1.00 91.06 195 ILE A N 1
ATOM 1613 C CA . ILE A 1 195 ? -4.014 0.432 14.430 1.00 91.06 195 ILE A CA 1
ATOM 1614 C C . ILE A 1 195 ? -2.843 0.774 15.343 1.00 91.06 195 ILE A C 1
ATOM 1616 O O . ILE A 1 195 ? -2.652 1.939 15.695 1.00 91.06 195 ILE A O 1
ATOM 1620 N N . ILE A 1 196 ? -2.094 -0.243 15.749 1.00 88.50 196 ILE A N 1
ATOM 1621 C CA . ILE A 1 196 ? -0.899 -0.093 16.574 1.00 88.50 196 ILE A CA 1
ATOM 1622 C C . ILE A 1 196 ? 0.241 -0.827 15.873 1.00 88.50 196 ILE A C 1
ATOM 1624 O O . ILE A 1 196 ? 0.173 -2.041 15.677 1.00 88.50 196 ILE A O 1
ATOM 1628 N N . ASP A 1 197 ? 1.273 -0.078 15.501 1.00 82.62 197 ASP A N 1
ATOM 1629 C CA . ASP A 1 197 ? 2.501 -0.593 14.890 1.00 82.62 197 ASP A CA 1
ATOM 1630 C C . ASP A 1 197 ? 3.683 -0.394 15.852 1.00 82.62 197 ASP A C 1
ATOM 1632 O O . ASP A 1 197 ? 3.996 0.735 16.228 1.00 82.62 197 ASP A O 1
ATOM 1636 N N . GLY A 1 198 ? 4.323 -1.478 16.292 1.00 79.56 198 GLY A N 1
ATOM 1637 C CA . GLY A 1 198 ? 5.397 -1.426 17.287 1.00 79.56 198 GLY A CA 1
ATOM 1638 C C . GLY A 1 198 ? 4.889 -1.180 18.713 1.00 79.56 198 GLY A C 1
ATOM 1639 O O . GLY A 1 198 ? 4.559 -0.056 19.096 1.00 79.56 198 GLY A O 1
ATOM 1640 N N . PHE A 1 199 ? 4.867 -2.227 19.540 1.00 83.38 199 PHE A N 1
ATOM 1641 C CA . PHE A 1 199 ? 4.448 -2.165 20.946 1.00 83.38 199 PHE A CA 1
ATOM 1642 C C . PHE A 1 199 ? 5.261 -3.111 21.838 1.00 83.38 199 PHE A C 1
ATOM 1644 O O . PHE A 1 199 ? 5.811 -4.101 21.363 1.00 83.38 199 PHE A O 1
ATOM 1651 N N . ASP A 1 200 ? 5.294 -2.819 23.141 1.00 85.12 200 ASP A N 1
ATOM 1652 C CA . ASP A 1 200 ? 5.998 -3.602 24.169 1.00 85.12 200 ASP A CA 1
ATOM 1653 C C . ASP A 1 200 ? 5.036 -3.959 25.317 1.00 85.12 200 ASP A C 1
ATOM 1655 O O . ASP A 1 200 ? 5.218 -3.586 26.477 1.00 85.12 200 ASP A O 1
ATOM 1659 N N . PHE A 1 201 ? 3.926 -4.614 24.966 1.00 87.19 201 PHE A N 1
ATOM 1660 C CA . PHE A 1 201 ? 2.950 -5.101 25.942 1.00 87.19 201 PHE A CA 1
ATOM 1661 C C . PHE A 1 201 ? 3.450 -6.410 26.552 1.00 87.19 201 PHE A C 1
ATOM 1663 O O . PHE A 1 201 ? 3.697 -7.379 25.832 1.00 87.19 201 PHE A O 1
ATOM 1670 N N . GLY A 1 202 ? 3.560 -6.455 27.879 1.00 86.75 202 GLY A N 1
ATOM 1671 C CA . GLY A 1 202 ? 4.062 -7.625 28.600 1.00 86.75 202 GLY A CA 1
ATOM 1672 C C . GLY A 1 202 ? 2.969 -8.471 29.252 1.00 86.75 202 GLY A C 1
ATOM 1673 O O . GLY A 1 202 ? 3.240 -9.588 29.696 1.00 86.75 202 GLY A O 1
ATOM 1674 N N . SER A 1 203 ? 1.747 -7.948 29.371 1.00 89.81 203 SER A N 1
ATOM 1675 C CA . SER A 1 203 ? 0.689 -8.568 30.165 1.00 89.81 203 SER A CA 1
ATOM 1676 C C . SER A 1 203 ? -0.724 -8.138 29.762 1.00 89.81 203 SER A C 1
ATOM 1678 O O . SER A 1 203 ? -0.933 -7.119 29.111 1.00 89.81 203 SER A O 1
ATOM 1680 N N . GLU A 1 204 ? -1.730 -8.876 30.246 1.00 92.00 204 GLU A N 1
ATOM 1681 C CA . GLU A 1 204 ? -3.146 -8.501 30.100 1.00 92.00 204 GLU A CA 1
ATOM 1682 C C . GLU A 1 204 ? -3.441 -7.100 30.660 1.00 92.00 204 GLU A C 1
ATOM 1684 O O . GLU A 1 204 ? -4.249 -6.369 30.092 1.00 92.00 204 GLU A O 1
ATOM 1689 N N . LYS A 1 205 ? -2.762 -6.699 31.744 1.00 93.00 205 LYS A N 1
ATOM 1690 C CA . LYS A 1 205 ? -2.953 -5.388 32.379 1.00 93.00 205 LYS A CA 1
ATOM 1691 C C . LYS A 1 205 ? -2.620 -4.239 31.428 1.00 93.00 205 LYS A C 1
ATOM 1693 O O . LYS A 1 205 ? -3.274 -3.202 31.482 1.00 93.00 205 LYS A O 1
ATOM 1698 N N . ASP A 1 206 ? -1.651 -4.438 30.542 1.00 91.88 206 ASP A N 1
ATOM 1699 C CA . ASP A 1 206 ? -1.198 -3.414 29.599 1.00 91.88 206 ASP A CA 1
ATOM 1700 C C . ASP A 1 206 ? -2.252 -3.108 28.529 1.00 91.88 206 ASP A C 1
ATOM 1702 O O . ASP A 1 206 ? -2.255 -2.026 27.944 1.00 91.88 206 ASP A O 1
ATOM 1706 N N . VAL A 1 207 ? -3.189 -4.032 28.306 1.00 93.50 207 VAL A N 1
ATOM 1707 C CA . VAL A 1 207 ? -4.239 -3.923 27.286 1.00 93.50 207 VAL A CA 1
ATOM 1708 C C . VAL A 1 207 ? -5.647 -4.039 27.860 1.00 93.50 207 VAL A C 1
ATOM 1710 O O . VAL A 1 207 ? -6.613 -4.080 27.109 1.00 93.50 207 VAL A O 1
ATOM 1713 N N . GLU A 1 208 ? -5.811 -4.061 29.183 1.00 94.88 208 GLU A N 1
ATOM 1714 C CA . GLU A 1 208 ? -7.104 -4.345 29.813 1.00 94.88 208 GLU A CA 1
ATOM 1715 C C . GLU A 1 208 ? -8.206 -3.355 29.391 1.00 94.88 208 GLU A C 1
ATOM 1717 O O . GLU A 1 208 ? -9.368 -3.733 29.208 1.00 94.88 208 GLU A O 1
ATOM 1722 N N . GLU A 1 209 ? -7.853 -2.083 29.200 1.00 96.06 209 GLU A N 1
ATOM 1723 C CA . GLU A 1 209 ? -8.794 -1.057 28.751 1.00 96.06 209 GLU A CA 1
ATOM 1724 C C . GLU A 1 209 ? -9.264 -1.243 27.298 1.00 96.06 209 GLU A C 1
ATOM 1726 O O . GLU A 1 209 ? -10.335 -0.745 26.942 1.00 96.06 209 GLU A O 1
ATOM 1731 N N . LEU A 1 210 ? -8.528 -1.998 26.474 1.00 95.31 210 LEU A N 1
ATOM 1732 C CA . LEU A 1 210 ? -8.907 -2.315 25.095 1.00 95.31 210 LEU A CA 1
ATOM 1733 C C . LEU A 1 210 ? -10.262 -3.034 25.046 1.00 95.31 210 LEU A C 1
ATOM 1735 O O . LEU A 1 210 ? -11.110 -2.729 24.208 1.00 95.31 210 LEU A O 1
ATOM 1739 N N . PHE A 1 211 ? -10.512 -3.927 26.006 1.00 93.88 211 PHE A N 1
ATOM 1740 C CA . PHE A 1 211 ? -11.759 -4.692 26.110 1.00 93.88 211 PHE A CA 1
ATOM 1741 C C . PHE A 1 211 ? -12.969 -3.839 26.528 1.00 93.88 211 PHE A C 1
ATOM 1743 O O . PHE A 1 211 ? -14.105 -4.313 26.505 1.00 93.88 211 PHE A O 1
ATOM 1750 N N . GLN A 1 212 ? -12.756 -2.576 26.912 1.00 95.31 212 GLN A N 1
ATOM 1751 C CA . GLN A 1 212 ? -13.833 -1.639 27.244 1.00 95.31 212 GLN A CA 1
ATOM 1752 C C . GLN A 1 212 ? -14.377 -0.912 26.001 1.00 95.31 212 GLN A C 1
ATOM 1754 O O . GLN A 1 212 ? -15.427 -0.265 26.072 1.00 95.31 212 GLN A O 1
ATOM 1759 N N . LEU A 1 213 ? -13.709 -1.039 24.848 1.00 95.75 213 LEU A N 1
ATOM 1760 C CA . LEU A 1 213 ? -14.111 -0.422 23.585 1.00 95.75 213 LEU A CA 1
ATOM 1761 C C . LEU A 1 213 ? -15.248 -1.198 22.908 1.00 95.75 213 LEU A C 1
ATOM 1763 O O . LEU A 1 213 ? -15.046 -2.018 22.016 1.00 95.75 213 LEU A O 1
ATOM 1767 N N . LYS A 1 214 ? -16.485 -0.895 23.303 1.00 92.06 214 LYS A N 1
ATOM 1768 C CA . LYS A 1 214 ? -17.689 -1.603 22.824 1.00 92.06 214 LYS A CA 1
ATOM 1769 C C . LYS A 1 214 ? -17.986 -1.435 21.332 1.00 92.06 214 LYS A C 1
ATOM 1771 O O . LYS A 1 214 ? -18.765 -2.207 20.795 1.00 92.06 214 LYS A O 1
ATOM 1776 N N . ASN A 1 215 ? -17.409 -0.422 20.689 1.00 94.38 215 ASN A N 1
ATOM 1777 C CA . ASN A 1 215 ? -17.639 -0.107 19.278 1.00 94.38 215 ASN A CA 1
ATOM 1778 C C . ASN A 1 215 ? -16.479 -0.542 18.370 1.00 94.38 215 ASN A C 1
ATOM 1780 O O . ASN A 1 215 ? -16.522 -0.253 17.173 1.00 94.38 215 ASN A O 1
ATOM 1784 N N . LEU A 1 216 ? -15.455 -1.207 18.920 1.00 96.81 216 LEU A N 1
ATOM 1785 C CA . LEU A 1 216 ? -14.273 -1.611 18.168 1.00 96.81 216 LEU A CA 1
ATOM 1786 C C . LEU A 1 216 ? -14.647 -2.685 17.140 1.00 96.81 216 LEU A C 1
ATOM 1788 O O . LEU A 1 216 ? -14.996 -3.809 17.495 1.00 96.81 216 LEU A O 1
ATOM 1792 N N . LYS A 1 217 ? -14.578 -2.314 15.861 1.00 97.44 217 LYS A N 1
ATOM 1793 C CA . LYS A 1 217 ? -14.863 -3.180 14.712 1.00 97.44 217 LYS A CA 1
ATOM 1794 C C . LYS A 1 217 ? -13.591 -3.727 14.080 1.00 97.44 217 LYS A C 1
ATOM 1796 O O . LYS A 1 217 ? -13.637 -4.821 13.515 1.00 97.44 217 LYS A O 1
ATOM 1801 N N . THR A 1 218 ? -12.491 -2.987 14.204 1.00 96.00 218 THR A N 1
ATOM 1802 C CA . THR A 1 218 ? -11.227 -3.308 13.546 1.00 96.00 218 THR A CA 1
ATOM 1803 C C . THR A 1 218 ? -10.054 -3.089 14.468 1.00 96.00 218 THR A C 1
ATOM 1805 O O . THR A 1 218 ? -9.926 -2.034 15.095 1.00 96.00 218 THR A O 1
ATOM 1808 N N . LEU A 1 219 ? -9.190 -4.094 14.501 1.00 95.25 219 LEU A N 1
ATOM 1809 C CA . LEU A 1 219 ? -8.002 -4.130 15.328 1.00 95.25 219 LEU A CA 1
ATOM 1810 C C . LEU A 1 219 ? -6.831 -4.598 14.477 1.00 95.25 219 LEU A C 1
ATOM 1812 O O . LEU A 1 219 ? -6.904 -5.656 13.853 1.00 95.25 219 LEU A O 1
ATOM 1816 N N . SER A 1 220 ? -5.783 -3.788 14.446 1.00 91.81 220 SER A N 1
ATOM 1817 C CA . SER A 1 220 ? -4.562 -4.062 13.705 1.00 91.81 220 SER A CA 1
ATOM 1818 C C . SER A 1 220 ? -3.368 -3.938 14.643 1.00 91.81 220 SER A C 1
ATOM 1820 O O . SER A 1 220 ? -3.198 -2.908 15.302 1.00 91.81 220 SER A O 1
ATOM 1822 N N . PHE A 1 221 ? -2.582 -5.008 14.721 1.00 88.12 221 PHE A N 1
ATOM 1823 C CA . PHE A 1 221 ? -1.355 -5.083 15.498 1.00 88.12 221 PHE A CA 1
ATOM 1824 C C . PHE A 1 221 ? -0.209 -5.554 14.612 1.00 88.12 221 PHE A C 1
ATOM 1826 O O . PHE A 1 221 ? -0.136 -6.723 14.223 1.00 88.12 221 PHE A O 1
ATOM 1833 N N . TRP A 1 222 ? 0.724 -4.650 14.353 1.00 79.56 222 TRP A N 1
ATOM 1834 C CA . TRP A 1 222 ? 1.903 -4.919 13.541 1.00 79.56 222 TRP A CA 1
ATOM 1835 C C . TRP A 1 222 ? 3.171 -4.764 14.355 1.00 79.56 222 TRP A C 1
ATOM 1837 O O . TRP A 1 222 ? 3.209 -3.953 15.272 1.00 79.56 222 TRP A O 1
ATOM 1847 N N . HIS A 1 223 ? 4.173 -5.572 13.995 1.00 72.44 223 HIS A N 1
ATOM 1848 C CA . HIS A 1 223 ? 5.547 -5.526 14.490 1.00 72.44 223 HIS A CA 1
ATOM 1849 C C . HIS A 1 223 ? 5.693 -5.568 16.024 1.00 72.44 223 HIS A C 1
ATOM 1851 O O . HIS A 1 223 ? 5.359 -4.627 16.738 1.00 72.44 223 HIS A O 1
ATOM 1857 N N . ASN A 1 224 ? 6.267 -6.649 16.554 1.00 64.62 224 ASN A N 1
ATOM 1858 C CA . ASN A 1 224 ? 6.681 -6.689 17.954 1.00 64.62 224 ASN A CA 1
ATOM 1859 C C . ASN A 1 224 ? 8.161 -7.097 18.055 1.00 64.62 224 ASN A C 1
ATOM 1861 O O . ASN A 1 224 ? 8.521 -8.154 17.530 1.00 64.62 224 ASN A O 1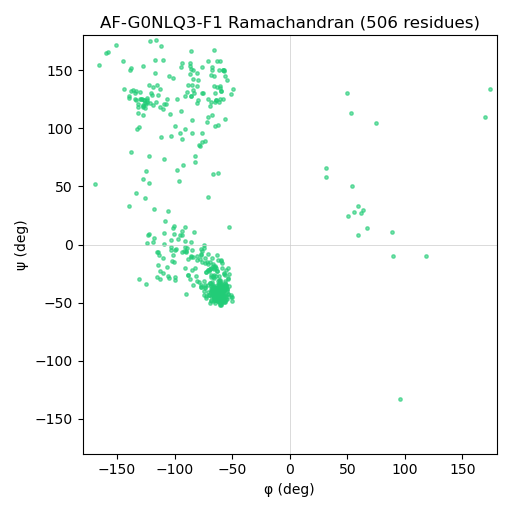
ATOM 1865 N N . PRO A 1 225 ? 9.018 -6.289 18.706 1.00 59.66 225 PRO A N 1
ATOM 1866 C CA . PRO A 1 225 ? 10.433 -6.606 18.884 1.00 59.66 225 PRO A CA 1
ATOM 1867 C C . PRO A 1 225 ? 10.703 -7.718 19.917 1.00 59.66 225 PRO A C 1
ATOM 1869 O O . PRO A 1 225 ? 11.836 -8.197 20.008 1.00 59.66 225 PRO A O 1
ATOM 1872 N N . LEU A 1 226 ? 9.711 -8.134 20.712 1.00 61.97 226 LEU A N 1
ATOM 1873 C CA . LEU A 1 226 ? 9.873 -9.161 21.738 1.00 61.97 226 LEU A CA 1
ATOM 1874 C C . LEU A 1 226 ? 10.131 -10.536 21.110 1.00 61.97 226 LEU A C 1
ATOM 1876 O O . LEU A 1 226 ? 9.329 -11.080 20.353 1.00 61.97 226 LEU A O 1
ATOM 1880 N N . LEU A 1 227 ? 11.264 -11.123 21.500 1.00 58.31 227 LEU A N 1
ATOM 1881 C CA . LEU A 1 227 ? 11.731 -12.434 21.042 1.00 58.31 227 LEU A CA 1
ATOM 1882 C C . LEU A 1 227 ? 10.876 -13.606 21.564 1.00 58.31 227 LEU A C 1
ATOM 1884 O O . LEU A 1 227 ? 10.995 -14.717 21.052 1.00 58.31 227 LEU A O 1
ATOM 1888 N N . GLU A 1 228 ? 10.030 -13.383 22.576 1.00 66.69 228 GLU A N 1
ATOM 1889 C CA . GLU A 1 228 ? 9.200 -14.421 23.194 1.00 66.69 228 GLU A CA 1
ATOM 1890 C C . GLU A 1 228 ? 7.722 -14.285 22.799 1.00 66.69 228 GLU A C 1
ATOM 1892 O O . GLU A 1 228 ? 7.088 -13.255 23.021 1.00 66.69 228 GLU A O 1
ATOM 1897 N N . TRP A 1 229 ? 7.147 -15.366 22.265 1.00 67.69 229 TRP A N 1
ATOM 1898 C CA . TRP A 1 229 ? 5.733 -15.443 21.900 1.00 67.69 229 TRP A CA 1
ATOM 1899 C C . TRP A 1 229 ? 4.824 -15.507 23.136 1.00 67.69 229 TRP A C 1
ATOM 1901 O O . TRP A 1 229 ? 4.741 -16.548 23.792 1.00 67.69 229 TRP A O 1
ATOM 1911 N N . LYS A 1 230 ? 4.127 -14.410 23.465 1.00 74.94 230 LYS A N 1
ATOM 1912 C CA . LYS A 1 230 ? 3.228 -14.335 24.637 1.00 74.94 230 LYS A CA 1
ATOM 1913 C C . LYS A 1 230 ? 1.920 -13.574 24.379 1.00 74.94 230 LYS A C 1
ATOM 1915 O O . LYS A 1 230 ? 1.391 -12.969 25.293 1.00 74.94 230 LYS A O 1
ATOM 1920 N N . TYR A 1 231 ? 1.346 -13.609 23.177 1.00 80.56 231 TYR A N 1
ATOM 1921 C CA . TYR A 1 231 ? 0.251 -12.690 22.799 1.00 80.56 231 TYR A CA 1
ATOM 1922 C C . TYR A 1 231 ? -1.179 -13.166 23.073 1.00 80.56 231 TYR A C 1
ATOM 1924 O O . TYR A 1 231 ? -2.131 -12.439 22.790 1.00 80.56 231 TYR A O 1
ATOM 1932 N N . ASP A 1 232 ? -1.364 -14.341 23.677 1.00 84.00 232 ASP A N 1
ATOM 1933 C CA . ASP A 1 232 ? -2.700 -14.836 24.036 1.00 84.00 232 ASP A CA 1
ATOM 1934 C C . ASP A 1 232 ? -3.451 -13.849 24.964 1.00 84.00 232 ASP A C 1
ATOM 1936 O O . ASP A 1 232 ? -4.685 -13.797 24.940 1.00 84.00 232 ASP A O 1
ATOM 1940 N N . PHE A 1 233 ? -2.726 -13.012 25.727 1.00 89.19 233 PHE A N 1
ATOM 1941 C CA . PHE A 1 233 ? -3.324 -11.977 26.577 1.00 89.19 233 PHE A CA 1
ATOM 1942 C C . PHE A 1 233 ? -4.038 -10.868 25.786 1.00 89.19 233 PHE A C 1
ATOM 1944 O O . PHE A 1 233 ? -4.992 -10.291 26.305 1.00 89.19 233 PHE A O 1
ATOM 1951 N N . LEU A 1 234 ? -3.648 -10.591 24.531 1.00 91.12 234 LEU A N 1
ATOM 1952 C CA . LEU A 1 234 ? -4.332 -9.605 23.673 1.00 91.12 234 LEU A CA 1
ATOM 1953 C C . LEU A 1 234 ? -5.776 -10.009 23.382 1.00 91.12 234 LEU A C 1
ATOM 1955 O O . LEU A 1 234 ? -6.632 -9.167 23.126 1.00 91.12 234 LEU A O 1
ATOM 1959 N N . PHE A 1 235 ? -6.050 -11.304 23.493 1.00 92.94 235 PHE A N 1
ATOM 1960 C CA . PHE A 1 235 ? -7.367 -11.889 23.352 1.00 92.94 235 PHE A CA 1
ATOM 1961 C C . PHE A 1 235 ? -7.792 -12.556 24.660 1.00 92.94 235 PHE A C 1
ATOM 1963 O O . PHE A 1 235 ? -8.514 -13.544 24.627 1.00 92.94 235 PHE A O 1
ATOM 1970 N N . ALA A 1 236 ? -7.355 -12.081 25.832 1.00 92.56 236 ALA A N 1
ATOM 1971 C CA . ALA A 1 236 ? -7.774 -12.654 27.115 1.00 92.56 236 ALA A CA 1
ATOM 1972 C C . ALA A 1 236 ? -9.302 -12.591 27.300 1.00 92.56 236 ALA A C 1
ATOM 1974 O O . ALA A 1 236 ? -9.906 -13.548 27.790 1.00 92.56 236 ALA A O 1
ATOM 1975 N N . LYS A 1 237 ? -9.935 -11.506 26.827 1.00 94.38 237 LYS A N 1
ATOM 1976 C CA . LYS A 1 237 ? -11.388 -11.286 26.875 1.00 94.38 237 LYS A CA 1
ATOM 1977 C C . LYS A 1 237 ? -11.993 -11.203 25.456 1.00 94.38 237 LYS A C 1
ATOM 1979 O O . LYS A 1 237 ? -11.263 -10.957 24.495 1.00 94.38 237 LYS A O 1
ATOM 1984 N N . PRO A 1 238 ? -13.313 -11.430 25.296 1.00 93.56 238 PRO A N 1
ATOM 1985 C CA . PRO A 1 238 ? -13.976 -11.381 23.990 1.00 93.56 238 PRO A CA 1
ATOM 1986 C C . PRO A 1 238 ? -14.041 -9.982 23.369 1.00 93.56 238 PRO A C 1
ATOM 1988 O O . PRO A 1 238 ? -14.224 -8.995 24.080 1.00 93.56 238 PRO A O 1
ATOM 1991 N N . PHE A 1 239 ? -14.030 -9.928 22.034 1.00 94.75 239 PHE A N 1
ATOM 1992 C CA . PHE A 1 239 ? -14.364 -8.734 21.255 1.00 94.75 239 PHE A CA 1
ATOM 1993 C C . PHE A 1 239 ? -15.683 -8.946 20.496 1.00 94.75 239 PHE A C 1
ATOM 1995 O O . PHE A 1 239 ? -15.684 -9.479 19.385 1.00 94.75 239 PHE A O 1
ATOM 2002 N N . PRO A 1 240 ? -16.831 -8.549 21.072 1.00 91.62 240 PRO A N 1
ATOM 2003 C CA . PRO A 1 240 ? -18.143 -8.917 20.537 1.00 91.62 240 PRO A CA 1
ATOM 2004 C C . PRO A 1 240 ? -18.492 -8.237 19.207 1.00 91.62 240 PRO A C 1
ATOM 2006 O O . PRO A 1 240 ? -19.325 -8.756 18.469 1.00 91.62 240 PRO A O 1
ATOM 2009 N N . GLU A 1 241 ? -17.875 -7.093 18.901 1.00 96.31 241 GLU A N 1
ATOM 2010 C CA . GLU A 1 241 ? -18.150 -6.299 17.695 1.00 96.31 241 GLU A CA 1
ATOM 2011 C C . GLU A 1 241 ? -17.013 -6.336 16.661 1.00 96.31 241 GLU A C 1
ATOM 2013 O O . GLU A 1 241 ? -17.143 -5.729 15.596 1.00 96.31 241 GLU A O 1
ATOM 2018 N N . LEU A 1 242 ? -15.918 -7.059 16.938 1.00 97.31 242 LEU A N 1
ATOM 2019 C CA . LEU A 1 242 ? -14.775 -7.121 16.031 1.00 97.31 242 LEU A CA 1
ATOM 2020 C C . LEU A 1 242 ? -15.128 -7.934 14.784 1.00 97.31 242 LEU A C 1
ATOM 2022 O O . LEU A 1 242 ? -15.544 -9.086 14.872 1.00 97.31 242 LEU A O 1
ATOM 2026 N N . THR A 1 243 ? -14.935 -7.312 13.627 1.00 97.69 243 THR A N 1
ATOM 2027 C CA . THR A 1 243 ? -15.216 -7.876 12.299 1.00 97.69 243 THR A CA 1
ATOM 2028 C C . THR A 1 243 ? -13.945 -8.058 11.479 1.00 97.69 243 THR A C 1
ATOM 2030 O O . THR A 1 243 ? -13.883 -8.963 10.650 1.00 97.69 243 THR A O 1
ATOM 2033 N N . HIS A 1 244 ? -12.919 -7.242 11.736 1.00 97.00 244 HIS A N 1
ATOM 2034 C CA . HIS A 1 244 ? -11.650 -7.273 11.021 1.00 97.00 244 HIS A CA 1
ATOM 2035 C C . HIS A 1 244 ? -10.494 -7.347 12.016 1.00 97.00 244 HIS A C 1
ATOM 2037 O O . HIS A 1 244 ? -10.374 -6.505 12.910 1.00 97.00 244 HIS A O 1
ATOM 2043 N N . LEU A 1 245 ? -9.642 -8.350 11.838 1.00 95.62 245 LEU A N 1
ATOM 2044 C CA . LEU A 1 245 ? -8.398 -8.511 12.574 1.00 95.62 245 LEU A CA 1
ATOM 2045 C C . LEU A 1 245 ? -7.234 -8.472 11.590 1.00 95.62 245 LEU A C 1
ATOM 2047 O O . LEU A 1 245 ? -7.293 -9.100 10.538 1.00 95.62 245 LEU A O 1
ATOM 2051 N N . ASP A 1 246 ? -6.190 -7.738 11.932 1.00 92.75 246 ASP A N 1
ATOM 2052 C CA . ASP A 1 246 ? -4.980 -7.618 11.130 1.00 92.75 246 ASP A CA 1
ATOM 2053 C C . ASP A 1 246 ? -3.759 -7.822 12.030 1.00 92.75 246 ASP A C 1
ATOM 2055 O O . ASP A 1 246 ? -3.584 -7.115 13.023 1.00 92.75 246 ASP A O 1
ATOM 2059 N N . ILE A 1 247 ? -2.978 -8.860 11.742 1.00 90.00 247 ILE A N 1
ATOM 2060 C CA . ILE A 1 247 ? -1.841 -9.292 12.552 1.00 90.00 247 ILE A CA 1
ATOM 2061 C C . ILE A 1 247 ? -0.648 -9.614 11.658 1.00 90.00 247 ILE A C 1
ATOM 2063 O O . ILE A 1 247 ? -0.772 -10.336 10.670 1.00 90.00 247 ILE A O 1
ATOM 2067 N N . GLY A 1 248 ? 0.515 -9.101 12.054 1.00 84.94 248 GLY A N 1
ATOM 2068 C CA . GLY A 1 248 ? 1.793 -9.321 11.377 1.00 84.94 248 GLY A CA 1
ATOM 2069 C C . GLY A 1 248 ? 2.838 -9.941 12.293 1.00 84.94 248 GLY A C 1
ATOM 2070 O O . GLY A 1 248 ? 3.913 -9.367 12.476 1.00 84.94 248 GLY A O 1
ATOM 2071 N N . TRP A 1 249 ? 2.502 -11.056 12.947 1.00 86.00 249 TRP A N 1
ATOM 2072 C CA . TRP A 1 249 ? 3.381 -11.719 13.911 1.00 86.00 249 TRP A CA 1
ATOM 2073 C C . TRP A 1 249 ? 3.900 -13.046 13.361 1.00 86.00 249 TRP A C 1
ATOM 2075 O O . TRP A 1 249 ? 3.124 -13.977 13.162 1.00 86.00 249 TRP A O 1
ATOM 2085 N N . ALA A 1 250 ? 5.218 -13.143 13.174 1.00 84.44 250 ALA A N 1
ATOM 2086 C CA . ALA A 1 250 ? 5.856 -14.272 12.495 1.00 84.44 250 ALA A CA 1
ATOM 2087 C C . ALA A 1 250 ? 5.472 -15.643 13.068 1.00 84.44 250 ALA A C 1
ATOM 2089 O O . ALA A 1 250 ? 5.325 -16.581 12.300 1.00 84.44 250 ALA A O 1
ATOM 2090 N N . GLN A 1 251 ? 5.277 -15.756 14.387 1.00 85.56 251 GLN A N 1
ATOM 2091 C CA . GLN A 1 251 ? 4.931 -17.021 15.041 1.00 85.56 251 GLN A CA 1
ATOM 2092 C C . GLN A 1 251 ? 3.416 -17.224 15.257 1.00 85.56 251 GLN A C 1
ATOM 2094 O O . GLN A 1 251 ? 3.025 -18.164 15.946 1.00 85.56 251 GLN A O 1
ATOM 2099 N N . ALA A 1 252 ? 2.549 -16.358 14.708 1.00 89.31 252 ALA A N 1
ATOM 2100 C CA . ALA A 1 252 ? 1.113 -16.642 14.659 1.00 89.31 252 ALA A CA 1
ATOM 2101 C C . ALA A 1 252 ? 0.890 -17.784 13.672 1.00 89.31 252 ALA A C 1
ATOM 2103 O O . ALA A 1 252 ? 1.167 -17.626 12.487 1.00 89.31 252 ALA A O 1
ATOM 2104 N N . ASP A 1 253 ? 0.349 -18.894 14.151 1.00 92.19 253 ASP A N 1
ATOM 2105 C CA . ASP A 1 253 ? 0.019 -20.069 13.354 1.00 92.19 253 ASP A CA 1
ATOM 2106 C C . ASP A 1 253 ? -1.497 -20.336 13.342 1.00 92.19 253 ASP A C 1
ATOM 2108 O O . ASP A 1 253 ? -2.303 -19.661 13.999 1.00 92.19 253 ASP A O 1
ATOM 2112 N N . ASP A 1 254 ? -1.909 -21.346 12.579 1.00 95.62 254 ASP A N 1
ATOM 2113 C CA . ASP A 1 254 ? -3.307 -21.775 12.492 1.00 95.62 254 ASP A CA 1
ATOM 2114 C C . ASP A 1 254 ? -3.907 -22.100 13.870 1.00 95.62 254 ASP A C 1
ATOM 2116 O O . ASP A 1 254 ? -5.096 -21.874 14.112 1.00 95.62 254 ASP A O 1
ATOM 2120 N N . ASP A 1 255 ? -3.105 -22.646 14.786 1.00 94.44 255 ASP A N 1
ATOM 2121 C CA . ASP A 1 255 ? -3.563 -23.033 16.115 1.00 94.44 255 ASP A CA 1
ATOM 2122 C C . ASP A 1 255 ? -3.805 -21.815 17.004 1.00 94.44 255 ASP A C 1
ATOM 2124 O O . ASP A 1 255 ? -4.785 -21.793 17.754 1.00 94.44 255 ASP A O 1
ATOM 2128 N N . PHE A 1 256 ? -2.981 -20.773 16.896 1.00 93.75 256 PHE A N 1
ATOM 2129 C CA . PHE A 1 256 ? -3.258 -19.473 17.493 1.00 93.75 256 PHE A CA 1
ATOM 2130 C C . PHE A 1 256 ? -4.601 -18.923 17.008 1.00 93.75 256 PHE A C 1
ATOM 2132 O O . PHE A 1 256 ? -5.450 -18.578 17.837 1.00 93.75 256 PHE A O 1
ATOM 2139 N N . LEU A 1 257 ? -4.845 -18.922 15.692 1.00 95.44 257 LEU A N 1
ATOM 2140 C CA . LEU A 1 257 ? -6.112 -18.431 15.151 1.00 95.44 257 LEU A CA 1
ATOM 2141 C C . LEU A 1 257 ? -7.305 -19.233 15.701 1.00 95.44 257 LEU A C 1
ATOM 2143 O O . LEU A 1 257 ? -8.269 -18.648 16.201 1.00 95.44 257 LEU A O 1
ATOM 2147 N N . LYS A 1 258 ? -7.218 -20.569 15.714 1.00 95.94 258 LYS A N 1
ATOM 2148 C CA . LYS A 1 258 ? -8.255 -21.443 16.297 1.00 95.94 258 LYS A CA 1
ATOM 2149 C C . LYS A 1 258 ? -8.535 -21.134 17.769 1.00 95.94 258 LYS A C 1
ATOM 2151 O O . LYS A 1 258 ? -9.696 -21.170 18.175 1.00 95.94 258 LYS A O 1
ATOM 2156 N N . ARG A 1 259 ? -7.510 -20.816 18.573 1.00 95.00 259 ARG A N 1
ATOM 2157 C CA . ARG A 1 259 ? -7.677 -20.471 19.999 1.00 95.00 259 ARG A CA 1
ATOM 2158 C C . ARG A 1 259 ? -8.428 -19.156 20.209 1.00 95.00 259 ARG A C 1
ATOM 2160 O O . ARG A 1 259 ? -9.182 -19.048 21.179 1.00 95.00 259 ARG A O 1
ATOM 2167 N N . ILE A 1 260 ? -8.234 -18.159 19.343 1.00 95.50 260 ILE A N 1
ATOM 2168 C CA . ILE A 1 260 ? -8.857 -16.834 19.514 1.00 95.50 260 ILE A CA 1
ATOM 2169 C C . ILE A 1 260 ? -10.245 -16.729 18.875 1.00 95.50 260 ILE A C 1
ATOM 2171 O O . ILE A 1 260 ? -11.066 -15.957 19.363 1.00 95.50 260 ILE A O 1
ATOM 2175 N N . LEU A 1 261 ? -10.552 -17.525 17.845 1.00 96.19 261 LEU A N 1
ATOM 2176 C CA . LEU A 1 261 ? -11.833 -17.471 17.124 1.00 96.19 261 LEU A CA 1
ATOM 2177 C C . LEU A 1 261 ? -13.087 -17.521 18.026 1.00 96.19 261 LEU A C 1
ATOM 2179 O O . LEU A 1 261 ? -13.978 -16.697 17.819 1.00 96.19 261 LEU A O 1
ATOM 2183 N N . PRO A 1 262 ? -13.181 -18.376 19.071 1.00 96.00 262 PRO A N 1
ATOM 2184 C CA . PRO A 1 262 ? -14.338 -18.385 19.976 1.00 96.00 262 PRO A CA 1
ATOM 2185 C C . PRO A 1 262 ? -14.591 -17.054 20.700 1.00 96.00 262 PRO A C 1
ATOM 2187 O O . PRO A 1 262 ? -15.691 -16.810 21.191 1.00 96.00 262 PRO A O 1
ATOM 2190 N N . LYS A 1 263 ? -13.574 -16.190 20.784 1.00 95.56 263 LYS A N 1
ATOM 2191 C CA . LYS A 1 263 ? -13.627 -14.875 21.434 1.00 95.56 263 LYS A CA 1
ATOM 2192 C C . LYS A 1 263 ? -13.999 -13.751 20.461 1.00 95.56 263 LYS A C 1
ATOM 2194 O O . LYS A 1 263 ? -14.195 -12.619 20.901 1.00 95.56 263 LYS A O 1
ATOM 2199 N N . LEU A 1 264 ? -14.113 -14.061 19.168 1.00 96.25 264 LEU A N 1
ATOM 2200 C CA . LEU A 1 264 ? -14.333 -13.120 18.070 1.00 96.25 264 LEU A CA 1
ATOM 2201 C C . LEU A 1 264 ? -15.591 -13.513 17.263 1.00 96.25 264 LEU A C 1
ATOM 2203 O O . LEU A 1 264 ? -15.501 -13.845 16.082 1.00 96.25 264 LEU A O 1
ATOM 2207 N N . PRO A 1 265 ? -16.791 -13.499 17.874 1.00 95.69 265 PRO A N 1
ATOM 2208 C CA . PRO A 1 265 ? -17.993 -14.112 17.298 1.00 95.69 265 PRO A CA 1
ATOM 2209 C C . PRO A 1 265 ? -18.521 -13.437 16.021 1.00 95.69 265 PRO A C 1
ATOM 2211 O O . PRO A 1 265 ? -19.335 -14.032 15.320 1.00 95.69 265 PRO A O 1
ATOM 2214 N N . LYS A 1 266 ? -18.104 -12.197 15.730 1.00 97.69 266 LYS A N 1
ATOM 2215 C CA . LYS A 1 266 ? -18.491 -11.447 14.522 1.00 97.69 266 LYS A CA 1
ATOM 2216 C C . LYS A 1 266 ? -17.351 -11.290 13.519 1.00 97.69 266 LYS A C 1
ATOM 2218 O O . LYS A 1 266 ? -17.495 -10.519 12.572 1.00 97.69 266 LYS A O 1
ATOM 2223 N N . LEU A 1 267 ? -16.233 -11.989 13.721 1.00 98.12 267 LEU A N 1
ATOM 2224 C CA . LEU A 1 267 ? -15.084 -11.882 12.835 1.00 98.12 267 LEU A CA 1
ATOM 2225 C C . LEU A 1 267 ? -15.471 -12.310 11.418 1.00 98.12 267 LEU A C 1
ATOM 2227 O O . LEU A 1 267 ? -16.148 -13.316 11.222 1.00 98.12 267 LEU A O 1
ATOM 2231 N N . GLN A 1 268 ? -15.049 -11.523 10.439 1.00 97.56 268 GLN A N 1
ATOM 2232 C CA . GLN A 1 268 ? -15.316 -11.747 9.019 1.00 97.56 268 GLN A CA 1
ATOM 2233 C C . GLN A 1 268 ? -14.021 -11.797 8.221 1.00 97.56 268 GLN A C 1
ATOM 2235 O O . GLN A 1 268 ? -13.930 -12.545 7.253 1.00 97.56 268 GLN A O 1
ATOM 2240 N N . VAL A 1 269 ? -13.020 -11.011 8.617 1.00 97.00 269 VAL A N 1
ATOM 2241 C CA . VAL A 1 269 ? -11.760 -10.886 7.889 1.00 97.00 269 VAL A CA 1
ATOM 2242 C C . VAL A 1 269 ? -10.583 -10.993 8.846 1.00 97.00 269 VAL A C 1
ATOM 2244 O O . VAL A 1 269 ? -10.540 -10.301 9.864 1.00 97.00 269 VAL A O 1
ATOM 2247 N N . VAL A 1 270 ? -9.607 -11.815 8.471 1.00 96.56 270 VAL A N 1
ATOM 2248 C CA . VAL A 1 270 ? -8.282 -11.865 9.086 1.00 96.56 270 VAL A CA 1
ATOM 2249 C C . VAL A 1 270 ? -7.250 -11.521 8.022 1.00 96.56 270 VAL A C 1
ATOM 2251 O O . VAL A 1 270 ? -7.158 -12.201 7.006 1.00 96.56 270 VAL A O 1
ATOM 2254 N N . GLN A 1 271 ? -6.479 -10.464 8.237 1.00 94.75 271 GLN A N 1
ATOM 2255 C CA . GLN A 1 271 ? -5.258 -10.182 7.490 1.00 94.75 271 GLN A CA 1
ATOM 2256 C C . GLN A 1 271 ? -4.107 -10.762 8.309 1.00 94.75 271 GLN A C 1
ATOM 2258 O O . GLN A 1 271 ? -3.886 -10.359 9.445 1.00 94.75 271 GLN A O 1
ATOM 2263 N N . ALA A 1 272 ? -3.444 -11.772 7.762 1.00 92.06 272 ALA A N 1
ATOM 2264 C CA . ALA A 1 272 ? -2.421 -12.556 8.445 1.00 92.06 272 ALA A CA 1
ATOM 2265 C C . ALA A 1 272 ? -1.125 -12.574 7.626 1.00 92.06 272 ALA A C 1
ATOM 2267 O O . ALA A 1 272 ? -0.460 -13.599 7.459 1.00 92.06 272 ALA A O 1
ATOM 2268 N N . ASN A 1 273 ? -0.795 -11.427 7.040 1.00 84.31 273 ASN A N 1
ATOM 2269 C CA . ASN A 1 273 ? 0.459 -11.262 6.325 1.00 84.31 273 ASN A CA 1
ATOM 2270 C C . ASN A 1 273 ? 1.629 -11.367 7.301 1.00 84.31 273 ASN A C 1
ATOM 2272 O O . ASN A 1 273 ? 1.514 -10.898 8.420 1.00 84.31 273 ASN A O 1
ATOM 2276 N N . GLU A 1 274 ? 2.764 -11.928 6.881 1.00 82.19 274 GLU A N 1
ATOM 2277 C CA . GLU A 1 274 ? 3.919 -12.129 7.782 1.00 82.19 274 GLU A CA 1
ATOM 2278 C C . GLU A 1 274 ? 3.614 -13.058 8.980 1.00 82.19 274 GLU A C 1
ATOM 2280 O O . GLU A 1 274 ? 4.257 -12.952 10.019 1.00 82.19 274 GLU A O 1
ATOM 2285 N N . THR A 1 275 ? 2.664 -13.987 8.832 1.00 88.44 275 THR A N 1
ATOM 2286 C CA . THR A 1 275 ? 2.375 -15.052 9.809 1.00 88.44 275 THR A CA 1
ATOM 2287 C C . THR A 1 275 ? 2.532 -16.437 9.170 1.00 88.44 275 THR A C 1
ATOM 2289 O O . THR A 1 275 ? 2.731 -16.551 7.957 1.00 88.44 275 THR A O 1
ATOM 2292 N N . GLU A 1 276 ? 2.404 -17.488 9.976 1.00 89.75 276 GLU A N 1
ATOM 2293 C CA . GLU A 1 276 ? 2.284 -18.886 9.545 1.00 89.75 276 GLU A CA 1
ATOM 2294 C C . GLU A 1 276 ? 0.813 -19.337 9.414 1.00 89.75 276 GLU A C 1
ATOM 2296 O O . GLU A 1 276 ? 0.537 -20.527 9.265 1.00 89.75 276 GLU A O 1
ATOM 2301 N N . ILE A 1 277 ? -0.147 -18.402 9.455 1.00 92.75 277 ILE A N 1
ATOM 2302 C CA . ILE A 1 277 ? -1.573 -18.695 9.275 1.00 92.75 277 ILE A CA 1
ATOM 2303 C C . ILE A 1 277 ? -1.883 -18.940 7.794 1.00 92.75 277 ILE A C 1
ATOM 2305 O O . ILE A 1 277 ? -1.595 -18.114 6.925 1.00 92.75 277 ILE A O 1
ATOM 2309 N N . HIS A 1 278 ? -2.571 -20.043 7.519 1.00 92.31 278 HIS A N 1
ATOM 2310 C CA . HIS A 1 278 ? -3.014 -20.434 6.186 1.00 92.31 278 HIS A CA 1
ATOM 2311 C C . HIS A 1 278 ? -4.439 -19.955 5.878 1.00 92.31 278 HIS A C 1
ATOM 2313 O O . HIS A 1 278 ? -5.273 -19.756 6.762 1.00 92.31 278 HIS A O 1
ATOM 2319 N N . GLU A 1 279 ? -4.760 -19.820 4.585 1.00 90.19 279 GLU A N 1
ATOM 2320 C CA . GLU A 1 279 ? -6.074 -19.348 4.113 1.00 90.19 279 GLU A CA 1
ATOM 2321 C C . GLU A 1 279 ? -7.250 -20.192 4.654 1.00 90.19 279 GLU A C 1
ATOM 2323 O O . GLU A 1 279 ? -8.339 -19.681 4.906 1.00 90.19 279 GLU A O 1
ATOM 2328 N N . ASN A 1 280 ? -7.030 -21.491 4.855 1.00 91.56 280 ASN A N 1
ATOM 2329 C CA . ASN A 1 280 ? -8.029 -22.455 5.315 1.00 91.56 280 ASN A CA 1
ATOM 2330 C C . ASN A 1 280 ? -8.036 -22.668 6.841 1.00 91.56 280 ASN A C 1
ATOM 2332 O O . ASN A 1 280 ? -8.726 -23.569 7.320 1.00 91.56 280 ASN A O 1
ATOM 2336 N N . ALA A 1 281 ? -7.288 -21.865 7.605 1.00 94.00 281 ALA A N 1
ATOM 2337 C CA . ALA A 1 281 ? -7.186 -21.995 9.058 1.00 94.00 281 ALA A CA 1
ATOM 2338 C C . ALA A 1 281 ? -8.483 -21.622 9.800 1.00 94.00 281 ALA A C 1
ATOM 2340 O O . ALA A 1 281 ? -8.685 -22.033 10.946 1.00 94.00 281 ALA A O 1
ATOM 2341 N N . ALA A 1 282 ? -9.365 -20.847 9.159 1.00 95.12 282 ALA A N 1
ATOM 2342 C CA . ALA A 1 282 ? -10.606 -20.356 9.746 1.00 95.12 282 ALA A CA 1
ATOM 2343 C C . ALA A 1 282 ? -11.865 -21.011 9.131 1.00 95.12 282 ALA A C 1
ATOM 2345 O O . ALA A 1 282 ? -11.830 -21.517 8.008 1.00 95.12 282 ALA A O 1
ATOM 2346 N N . PRO A 1 283 ? -13.009 -20.998 9.844 1.00 94.94 283 PRO A N 1
ATOM 2347 C CA . PRO A 1 283 ? -14.293 -21.425 9.295 1.00 94.94 283 PRO A CA 1
ATOM 2348 C C . PRO A 1 283 ? -14.716 -20.585 8.083 1.00 94.94 283 PRO A C 1
ATOM 2350 O O . PRO A 1 283 ? -14.370 -19.416 7.982 1.00 94.94 283 PRO A O 1
ATOM 2353 N N . SER A 1 284 ? -15.588 -21.126 7.231 1.00 94.19 284 SER A N 1
ATOM 2354 C CA . SER A 1 284 ? -15.977 -20.517 5.944 1.00 94.19 284 SER A CA 1
ATOM 2355 C C . SER A 1 284 ? -16.630 -19.126 6.003 1.00 94.19 284 SER A C 1
ATOM 2357 O O . SER A 1 284 ? -16.783 -18.494 4.963 1.00 94.19 284 SER A O 1
ATOM 2359 N N . HIS A 1 285 ? -17.074 -18.659 7.175 1.00 94.44 285 HIS A N 1
ATOM 2360 C CA . HIS A 1 285 ? -17.609 -17.300 7.351 1.00 94.44 285 HIS A CA 1
ATOM 2361 C C . HIS A 1 285 ? -16.516 -16.255 7.636 1.00 94.44 285 HIS A C 1
ATOM 2363 O O . HIS A 1 285 ? -16.806 -15.061 7.605 1.00 94.44 285 HIS A O 1
ATOM 2369 N N . VAL A 1 286 ? -15.284 -16.698 7.908 1.00 97.56 286 VAL A N 1
ATOM 2370 C CA . VAL A 1 286 ? -14.104 -15.859 8.113 1.00 97.56 286 VAL A CA 1
ATOM 2371 C C . VAL A 1 286 ? -13.181 -16.029 6.913 1.00 97.56 286 VAL A C 1
ATOM 2373 O O . VAL A 1 286 ? -12.725 -17.129 6.617 1.00 97.56 286 VAL A O 1
ATOM 2376 N N . THR A 1 287 ? -12.889 -14.935 6.221 1.00 97.00 287 THR A N 1
ATOM 2377 C CA . THR A 1 287 ? -11.921 -14.919 5.121 1.00 97.00 287 THR A CA 1
ATOM 2378 C C . THR A 1 287 ? -10.539 -14.578 5.660 1.00 97.00 287 THR A C 1
ATOM 2380 O O . THR A 1 287 ? -10.380 -13.566 6.344 1.00 97.00 287 THR A O 1
ATOM 2383 N N . VAL A 1 288 ? -9.540 -15.398 5.336 1.00 96.56 288 VAL A N 1
ATOM 2384 C CA . VAL A 1 288 ? -8.147 -15.177 5.738 1.00 96.56 288 VAL A CA 1
ATOM 2385 C C . VAL A 1 288 ? -7.324 -14.739 4.526 1.00 96.56 288 VAL A C 1
ATOM 2387 O O . VAL A 1 288 ? -7.220 -15.461 3.538 1.00 96.56 288 VAL A O 1
ATOM 2390 N N . TYR A 1 289 ? -6.723 -13.556 4.612 1.00 95.56 289 TYR A N 1
ATOM 2391 C CA . TYR A 1 289 ? -5.775 -13.022 3.639 1.00 95.56 289 TYR A CA 1
ATOM 2392 C C . TYR A 1 289 ? -4.356 -13.233 4.161 1.00 95.56 289 TYR A C 1
ATOM 2394 O O . TYR A 1 289 ? -3.904 -12.522 5.059 1.00 95.56 289 TYR A O 1
ATOM 2402 N N . ALA A 1 290 ? -3.683 -14.243 3.615 1.00 92.56 290 ALA A N 1
ATOM 2403 C CA . ALA A 1 290 ? -2.335 -14.657 3.992 1.00 92.56 290 ALA A CA 1
ATOM 2404 C C . ALA A 1 290 ? -1.322 -14.378 2.867 1.00 92.56 290 ALA A C 1
ATOM 2406 O O . ALA A 1 290 ? -1.689 -14.034 1.739 1.00 92.56 290 ALA A O 1
ATOM 2407 N N . SER A 1 291 ? -0.035 -14.541 3.168 1.00 89.38 291 SER A N 1
ATOM 2408 C CA . SER A 1 291 ? 1.063 -14.384 2.202 1.00 89.38 291 SER A CA 1
ATOM 2409 C C . SER A 1 291 ? 2.069 -15.540 2.273 1.00 89.38 291 SER A C 1
ATOM 2411 O O . SER A 1 291 ? 3.282 -15.333 2.272 1.00 89.38 291 SER A O 1
ATOM 2413 N N . THR A 1 292 ? 1.550 -16.769 2.345 1.00 86.88 292 THR A N 1
ATOM 2414 C CA . THR A 1 292 ? 2.331 -18.012 2.466 1.00 86.88 292 THR A CA 1
ATOM 2415 C C . THR A 1 292 ? 2.747 -18.606 1.115 1.00 86.88 292 THR A C 1
ATOM 2417 O O . THR A 1 292 ? 3.766 -19.288 1.033 1.00 86.88 292 THR A O 1
ATOM 2420 N N . ASP A 1 293 ? 1.997 -18.340 0.043 1.00 87.38 293 ASP A N 1
ATOM 2421 C CA . ASP A 1 293 ? 2.236 -18.865 -1.306 1.00 87.38 293 ASP A CA 1
ATOM 2422 C C . ASP A 1 293 ? 1.725 -17.907 -2.398 1.00 87.38 293 ASP A C 1
ATOM 2424 O O . ASP A 1 293 ? 1.043 -16.921 -2.123 1.00 87.38 293 ASP A O 1
ATOM 2428 N N . LEU A 1 294 ? 2.035 -18.191 -3.668 1.00 88.81 294 LEU A N 1
ATOM 2429 C CA . LEU A 1 294 ? 1.672 -17.321 -4.790 1.00 88.81 294 LEU A CA 1
ATOM 2430 C C . LEU A 1 294 ? 0.167 -17.016 -4.874 1.00 88.81 294 LEU A C 1
ATOM 2432 O O . LEU A 1 294 ? -0.210 -15.873 -5.129 1.00 88.81 294 LEU A O 1
ATOM 2436 N N . ASN A 1 295 ? -0.693 -18.018 -4.680 1.00 89.62 295 ASN A N 1
ATOM 2437 C CA . ASN A 1 295 ? -2.136 -17.852 -4.821 1.00 89.62 295 ASN A CA 1
ATOM 2438 C C . ASN A 1 295 ? -2.702 -17.041 -3.652 1.00 89.62 295 ASN A C 1
ATOM 2440 O O . ASN A 1 295 ? -3.506 -16.135 -3.883 1.00 89.62 295 ASN A O 1
ATOM 2444 N N . SER A 1 296 ? -2.277 -17.339 -2.419 1.00 91.69 296 SER A N 1
ATOM 2445 C CA . SER A 1 296 ? -2.687 -16.572 -1.236 1.00 91.69 296 SER A CA 1
ATOM 2446 C C . SER A 1 296 ? -2.206 -15.121 -1.319 1.00 91.69 296 SER A C 1
ATOM 2448 O O . SER A 1 296 ? -3.008 -14.210 -1.114 1.00 91.69 296 SER A O 1
ATOM 2450 N N . ILE A 1 297 ? -0.971 -14.879 -1.775 1.00 92.12 297 ILE A N 1
ATOM 2451 C CA . ILE A 1 297 ? -0.454 -13.529 -2.056 1.00 92.12 297 ILE A CA 1
ATOM 2452 C C . ILE A 1 297 ? -1.337 -12.807 -3.077 1.00 92.12 297 ILE A C 1
ATOM 2454 O O . ILE A 1 297 ? -1.735 -11.672 -2.829 1.00 92.12 297 ILE A O 1
ATOM 2458 N N . MET A 1 298 ? -1.670 -13.426 -4.217 1.00 93.19 298 MET A N 1
ATOM 2459 C CA . MET A 1 298 ? -2.503 -12.761 -5.229 1.00 93.19 298 MET A CA 1
ATOM 2460 C C . MET A 1 298 ? -3.919 -12.467 -4.721 1.00 93.19 298 MET A C 1
ATOM 2462 O O . MET A 1 298 ? -4.457 -11.400 -5.016 1.00 93.19 298 MET A O 1
ATOM 2466 N N . LYS A 1 299 ? -4.519 -13.357 -3.920 1.00 93.75 299 LYS A N 1
ATOM 2467 C CA . LYS A 1 299 ? -5.815 -13.096 -3.268 1.00 93.75 299 LYS A CA 1
ATOM 2468 C C . LYS A 1 299 ? -5.730 -11.923 -2.293 1.00 93.75 299 LYS A C 1
ATOM 2470 O O . LYS A 1 299 ? -6.591 -11.044 -2.323 1.00 93.75 299 LYS A O 1
ATOM 2475 N N . SER A 1 300 ? -4.679 -11.876 -1.478 1.00 94.44 300 SER A N 1
ATOM 2476 C CA . SER A 1 300 ? -4.407 -10.771 -0.559 1.00 94.44 300 SER A CA 1
ATOM 2477 C C . SER A 1 300 ? -4.206 -9.456 -1.314 1.00 94.44 300 SER A C 1
ATOM 2479 O O . SER A 1 300 ? -4.833 -8.455 -0.978 1.00 94.44 300 SER A O 1
ATOM 2481 N N . LEU A 1 301 ? -3.431 -9.455 -2.404 1.00 94.25 301 LEU A N 1
ATOM 2482 C CA . LEU A 1 301 ? -3.271 -8.291 -3.280 1.00 94.25 301 LEU A CA 1
ATOM 2483 C C . LEU A 1 301 ? -4.594 -7.833 -3.898 1.00 94.25 301 LEU A C 1
ATOM 2485 O O . LEU A 1 301 ? -4.875 -6.636 -3.877 1.00 94.25 301 LEU A O 1
ATOM 2489 N N . ALA A 1 302 ? -5.428 -8.759 -4.375 1.00 95.12 302 ALA A N 1
ATOM 2490 C CA . ALA A 1 302 ? -6.752 -8.443 -4.901 1.00 95.12 302 ALA A CA 1
ATOM 2491 C C . ALA A 1 302 ? -7.637 -7.784 -3.840 1.00 95.12 302 ALA A C 1
ATOM 2493 O O . ALA A 1 302 ? -8.275 -6.763 -4.106 1.00 95.12 302 ALA A O 1
ATOM 2494 N N . TYR A 1 303 ? -7.631 -8.313 -2.618 1.00 94.25 303 TYR A N 1
ATOM 2495 C CA . TYR A 1 303 ? -8.341 -7.709 -1.499 1.00 94.25 303 TYR A CA 1
ATOM 2496 C C . TYR A 1 303 ? -7.807 -6.316 -1.161 1.00 94.25 303 TYR A C 1
ATOM 2498 O O . TYR A 1 303 ? -8.593 -5.374 -1.065 1.00 94.25 303 TYR A O 1
ATOM 2506 N N . PHE A 1 304 ? -6.489 -6.139 -1.051 1.00 90.31 304 PHE A N 1
ATOM 2507 C CA . PHE A 1 304 ? -5.881 -4.835 -0.775 1.00 90.31 304 PHE A CA 1
ATOM 2508 C C . PHE A 1 304 ? -6.071 -3.834 -1.911 1.00 90.31 304 PHE A C 1
ATOM 2510 O O . PHE A 1 304 ? -6.170 -2.634 -1.668 1.00 90.31 304 PHE A O 1
ATOM 2517 N N . ARG A 1 305 ? -6.201 -4.301 -3.152 1.00 92.69 305 ARG A N 1
ATOM 2518 C CA . ARG A 1 305 ? -6.590 -3.468 -4.287 1.00 92.69 305 ARG A CA 1
ATOM 2519 C C . ARG A 1 305 ? -8.038 -3.011 -4.179 1.00 92.69 305 ARG A C 1
ATOM 2521 O O . ARG A 1 305 ? -8.304 -1.828 -4.377 1.00 92.69 305 ARG A O 1
ATOM 2528 N N . ILE A 1 306 ? -8.965 -3.929 -3.898 1.00 90.94 306 ILE A N 1
ATOM 2529 C CA . ILE A 1 306 ? -10.405 -3.642 -3.795 1.00 90.94 306 ILE A CA 1
ATOM 2530 C C . ILE A 1 306 ? -10.672 -2.700 -2.622 1.00 90.94 306 ILE A C 1
ATOM 2532 O O . ILE A 1 306 ? -11.378 -1.707 -2.780 1.00 90.94 306 ILE A O 1
ATOM 2536 N N . THR A 1 307 ? -10.041 -2.960 -1.479 1.00 82.50 307 THR A N 1
ATOM 2537 C CA . THR A 1 307 ? -10.109 -2.083 -0.307 1.00 82.50 307 THR A CA 1
ATOM 2538 C C . THR A 1 307 ? -9.217 -0.850 -0.447 1.00 82.50 307 THR A C 1
ATOM 2540 O O . THR A 1 307 ? -9.321 0.080 0.333 1.00 82.50 307 THR A O 1
ATOM 2543 N N . LYS A 1 308 ? -8.353 -0.765 -1.463 1.00 78.38 308 LYS A N 1
ATOM 2544 C CA . LYS A 1 308 ? -7.365 0.319 -1.604 1.00 78.38 308 LYS A CA 1
ATOM 2545 C C . LYS A 1 308 ? -6.455 0.461 -0.373 1.00 78.38 308 LYS A C 1
ATOM 2547 O O . LYS A 1 308 ? -5.942 1.547 -0.095 1.00 78.38 308 LYS A O 1
ATOM 2552 N N . ASN A 1 309 ? -6.223 -0.630 0.354 1.00 80.12 309 ASN A N 1
ATOM 2553 C CA . ASN A 1 309 ? -5.274 -0.687 1.456 1.00 80.12 309 ASN A CA 1
ATOM 2554 C C . ASN A 1 309 ? -3.844 -0.700 0.895 1.00 80.12 309 ASN A C 1
ATOM 2556 O O . ASN A 1 309 ? -3.236 -1.742 0.639 1.00 80.12 309 ASN A O 1
ATOM 2560 N N . ARG A 1 310 ? -3.306 0.504 0.710 1.00 81.50 310 ARG A N 1
ATOM 2561 C CA . ARG A 1 310 ? -1.942 0.743 0.236 1.00 81.50 310 ARG A CA 1
ATOM 2562 C C . ARG A 1 310 ? -0.896 0.005 1.072 1.00 81.50 310 ARG A C 1
ATOM 2564 O O . ARG A 1 310 ? 0.066 -0.528 0.522 1.00 81.50 310 ARG A O 1
ATOM 2571 N N . HIS A 1 311 ? -1.050 0.022 2.393 1.00 78.88 311 HIS A N 1
ATOM 2572 C CA . HIS A 1 311 ? -0.054 -0.528 3.300 1.00 78.88 311 HIS A CA 1
ATOM 2573 C C . HIS A 1 311 ? 0.028 -2.048 3.194 1.00 78.88 311 HIS A C 1
ATOM 2575 O O . HIS A 1 311 ? 1.116 -2.584 2.981 1.00 78.88 311 HIS A O 1
ATOM 2581 N N . GLY A 1 312 ? -1.135 -2.706 3.228 1.00 84.69 312 GLY A N 1
ATOM 2582 C CA . GLY A 1 312 ? -1.265 -4.140 2.999 1.00 84.69 312 GLY A CA 1
ATOM 2583 C C . GLY A 1 312 ? -0.730 -4.546 1.627 1.00 84.69 312 GLY A C 1
ATOM 2584 O O . GLY A 1 312 ? 0.017 -5.516 1.533 1.00 84.69 312 GLY A O 1
ATOM 2585 N N . ALA A 1 313 ? -1.007 -3.765 0.575 1.00 90.19 313 ALA A N 1
ATOM 2586 C CA . ALA A 1 313 ? -0.456 -4.018 -0.758 1.00 90.19 313 ALA A CA 1
ATOM 2587 C C . ALA A 1 313 ? 1.082 -3.954 -0.777 1.00 90.19 313 ALA A C 1
ATOM 2589 O O . ALA A 1 313 ? 1.723 -4.876 -1.275 1.00 90.19 313 ALA A O 1
ATOM 2590 N N . LEU A 1 314 ? 1.684 -2.905 -0.202 1.00 86.88 314 LEU A N 1
ATOM 2591 C CA . LEU A 1 314 ? 3.144 -2.757 -0.138 1.00 86.88 314 LEU A CA 1
ATOM 2592 C C . LEU A 1 314 ? 3.812 -3.915 0.602 1.00 86.88 314 LEU A C 1
ATOM 2594 O O . LEU A 1 314 ? 4.792 -4.462 0.104 1.00 86.88 314 LEU A O 1
ATOM 2598 N N . TRP A 1 315 ? 3.283 -4.296 1.763 1.00 84.69 315 TRP A N 1
ATOM 2599 C CA . TRP A 1 315 ? 3.836 -5.403 2.540 1.00 84.69 315 TRP A CA 1
ATOM 2600 C C . TRP A 1 315 ? 3.643 -6.755 1.870 1.00 84.69 315 TRP A C 1
ATOM 2602 O O . TRP A 1 315 ? 4.554 -7.573 1.867 1.00 84.69 315 TRP A O 1
ATOM 2612 N N . THR A 1 316 ? 2.494 -6.980 1.239 1.00 90.88 316 THR A N 1
ATOM 2613 C CA . THR A 1 316 ? 2.248 -8.225 0.501 1.00 90.88 316 THR A CA 1
ATOM 2614 C C . THR A 1 316 ? 3.201 -8.353 -0.689 1.00 90.88 316 THR A C 1
ATOM 2616 O O . THR A 1 316 ? 3.714 -9.439 -0.952 1.00 90.88 316 THR A O 1
ATOM 2619 N N . ILE A 1 317 ? 3.503 -7.245 -1.378 1.00 91.88 317 ILE A N 1
ATOM 2620 C CA . ILE A 1 317 ? 4.518 -7.216 -2.439 1.00 91.88 317 ILE A CA 1
ATOM 2621 C C . ILE A 1 317 ? 5.927 -7.450 -1.873 1.00 91.88 317 ILE A C 1
ATOM 2623 O O . ILE A 1 317 ? 6.706 -8.185 -2.474 1.00 91.88 317 ILE A O 1
ATOM 2627 N N . ASP A 1 318 ? 6.264 -6.859 -0.727 1.00 88.19 318 ASP A N 1
ATOM 2628 C CA . ASP A 1 318 ? 7.553 -7.083 -0.057 1.00 88.19 318 ASP A CA 1
ATOM 2629 C C . ASP A 1 318 ? 7.735 -8.558 0.337 1.00 88.19 318 ASP A C 1
ATOM 2631 O O . ASP A 1 318 ? 8.776 -9.156 0.070 1.00 88.19 318 ASP A O 1
ATOM 2635 N N . LYS A 1 319 ? 6.690 -9.192 0.879 1.00 87.31 319 LYS A N 1
ATOM 2636 C CA . LYS A 1 319 ? 6.701 -10.624 1.195 1.00 87.31 319 LYS A CA 1
ATOM 2637 C C . LYS A 1 319 ? 6.829 -11.487 -0.057 1.00 87.31 319 LYS A C 1
ATOM 2639 O O . LYS A 1 319 ? 7.635 -12.414 -0.071 1.00 87.31 319 LYS A O 1
ATOM 2644 N N . PHE A 1 320 ? 6.092 -11.151 -1.118 1.00 90.62 320 PHE A N 1
ATOM 2645 C CA . PHE A 1 320 ? 6.259 -11.778 -2.428 1.00 90.62 320 PHE A CA 1
ATOM 2646 C C . PHE A 1 320 ? 7.714 -11.687 -2.898 1.00 90.62 320 PHE A C 1
ATOM 2648 O O . PHE A 1 320 ? 8.287 -12.691 -3.313 1.00 90.62 320 PHE A O 1
ATOM 2655 N N . TRP A 1 321 ? 8.333 -10.510 -2.790 1.00 88.56 321 TRP A N 1
ATOM 2656 C CA . TRP A 1 321 ? 9.732 -10.328 -3.154 1.00 88.56 321 TRP A CA 1
ATOM 2657 C C . TRP A 1 321 ? 10.653 -11.217 -2.313 1.00 88.56 321 TRP A C 1
ATOM 2659 O O . TRP A 1 321 ? 11.423 -11.970 -2.888 1.00 88.56 321 TRP A O 1
ATOM 2669 N N . LYS A 1 322 ? 10.517 -11.247 -0.983 1.00 86.19 322 LYS A N 1
ATOM 2670 C CA . LYS A 1 322 ? 11.328 -12.125 -0.112 1.00 86.19 322 LYS A CA 1
ATOM 2671 C C . LYS A 1 322 ? 11.226 -13.609 -0.485 1.00 86.19 322 LYS A C 1
ATOM 2673 O O . LYS A 1 322 ? 12.211 -14.334 -0.404 1.00 86.19 322 LYS A O 1
ATOM 2678 N N . ILE A 1 323 ? 10.040 -14.072 -0.886 1.00 85.75 323 ILE A N 1
ATOM 2679 C CA . ILE A 1 323 ? 9.820 -15.473 -1.280 1.00 85.75 323 ILE A CA 1
ATOM 2680 C C . ILE A 1 323 ? 10.438 -15.760 -2.659 1.00 85.75 323 ILE A C 1
ATOM 2682 O O . ILE A 1 323 ? 10.969 -16.848 -2.885 1.00 85.75 323 ILE A O 1
ATOM 2686 N N . TYR A 1 324 ? 10.384 -14.794 -3.581 1.00 87.06 324 TYR A N 1
ATOM 2687 C CA . TYR A 1 324 ? 10.672 -15.008 -5.001 1.00 87.06 324 TYR A CA 1
ATOM 2688 C C . TYR A 1 324 ? 11.878 -14.221 -5.557 1.00 87.06 324 TYR A C 1
ATOM 2690 O O . TYR A 1 324 ? 12.169 -14.311 -6.749 1.00 87.06 324 TYR A O 1
ATOM 2698 N N . GLU A 1 325 ? 12.649 -13.498 -4.748 1.00 81.94 325 GLU A N 1
ATOM 2699 C CA . GLU A 1 325 ? 13.821 -12.739 -5.222 1.00 81.94 325 GLU A CA 1
ATOM 2700 C C . GLU A 1 325 ? 14.895 -13.652 -5.837 1.00 81.94 325 GLU A C 1
ATOM 2702 O O . GLU A 1 325 ? 15.560 -13.292 -6.810 1.00 81.94 325 GLU A O 1
ATOM 2707 N N . ASN A 1 326 ? 14.986 -14.893 -5.347 1.00 76.31 326 ASN A N 1
ATOM 2708 C CA . ASN A 1 326 ? 15.929 -15.911 -5.808 1.00 76.31 326 ASN A CA 1
ATOM 2709 C C . ASN A 1 326 ? 15.380 -16.810 -6.934 1.00 76.31 326 ASN A C 1
ATOM 2711 O O . ASN A 1 326 ? 15.973 -17.843 -7.241 1.00 76.31 326 ASN A O 1
ATOM 2715 N N . CYS A 1 327 ? 14.282 -16.439 -7.606 1.00 69.56 327 CYS A N 1
ATOM 2716 C CA . CYS A 1 327 ? 13.742 -17.223 -8.736 1.00 69.56 327 CYS A CA 1
ATOM 2717 C C . CYS A 1 327 ? 14.722 -17.381 -9.912 1.00 69.56 327 CYS A C 1
ATOM 2719 O O . CYS A 1 327 ? 14.502 -18.197 -10.800 1.00 69.56 327 CYS A O 1
ATOM 2721 N N . TRP A 1 328 ? 15.809 -16.609 -9.937 1.00 63.41 328 TRP A N 1
ATOM 2722 C CA . TRP A 1 328 ? 16.888 -16.775 -10.909 1.00 63.41 328 TRP A CA 1
ATOM 2723 C C . TRP A 1 328 ? 17.752 -18.020 -10.654 1.00 63.41 328 TRP A C 1
ATOM 2725 O O . TRP A 1 328 ? 18.399 -18.500 -11.583 1.00 63.41 328 TRP A O 1
ATOM 2735 N N . SER A 1 329 ? 17.788 -18.532 -9.418 1.00 57.03 329 SER A N 1
ATOM 2736 C CA . SER A 1 329 ? 18.626 -19.669 -9.008 1.00 57.03 329 SER A CA 1
ATOM 2737 C C . SER A 1 329 ? 17.828 -20.925 -8.646 1.00 57.03 329 SER A C 1
ATOM 2739 O O . SER A 1 329 ? 18.363 -22.029 -8.741 1.00 57.03 329 SER A O 1
ATOM 2741 N N . VAL A 1 330 ? 16.554 -20.780 -8.273 1.00 51.00 330 VAL A N 1
ATOM 2742 C CA . VAL A 1 330 ? 15.666 -21.888 -7.896 1.00 51.00 330 VAL A CA 1
ATOM 2743 C C . VAL A 1 330 ? 14.560 -22.020 -8.941 1.00 51.00 330 VAL A C 1
ATOM 2745 O O . VAL A 1 330 ? 13.950 -21.024 -9.313 1.00 51.00 330 VAL A O 1
ATOM 2748 N N . GLN A 1 331 ? 14.275 -23.248 -9.393 1.00 54.34 331 GLN A N 1
ATOM 2749 C CA . GLN A 1 331 ? 13.112 -23.590 -10.228 1.00 54.34 331 GLN A CA 1
ATOM 2750 C C . GLN A 1 331 ? 11.796 -23.412 -9.444 1.00 54.34 331 GLN A C 1
ATOM 2752 O O . GLN A 1 331 ? 11.047 -24.364 -9.226 1.00 54.34 331 GLN A O 1
ATOM 2757 N N . SER A 1 332 ? 11.497 -22.202 -8.980 1.00 61.19 332 SER A N 1
ATOM 2758 C CA . SER A 1 332 ? 10.149 -21.838 -8.562 1.00 61.19 332 SER A CA 1
ATOM 2759 C C . SER A 1 332 ? 9.267 -21.884 -9.806 1.00 61.19 332 SER A C 1
ATOM 2761 O O . SER A 1 332 ? 9.316 -21.034 -10.696 1.00 61.19 332 SER A O 1
ATOM 2763 N N . THR A 1 333 ? 8.504 -22.964 -9.915 1.00 70.44 333 THR A N 1
ATOM 2764 C CA . THR A 1 333 ? 7.620 -23.187 -11.051 1.00 70.44 333 THR A CA 1
ATOM 2765 C C . THR A 1 333 ? 6.261 -22.574 -10.747 1.00 70.44 333 THR A C 1
ATOM 2767 O O . THR A 1 333 ? 5.687 -22.757 -9.677 1.00 70.44 333 THR A O 1
ATOM 2770 N N . CYS A 1 334 ? 5.760 -21.800 -11.701 1.00 85.06 334 CYS A N 1
ATOM 2771 C CA . CYS A 1 334 ? 4.408 -21.270 -11.716 1.00 85.06 334 CYS A CA 1
ATOM 2772 C C . CYS A 1 334 ? 3.707 -21.909 -12.914 1.00 85.06 334 CYS A C 1
ATOM 2774 O O . CYS A 1 334 ? 4.310 -22.034 -13.979 1.00 85.06 334 CYS A O 1
ATOM 2776 N N . THR A 1 335 ? 2.459 -22.347 -12.775 1.00 89.62 335 THR A N 1
ATOM 2777 C CA . THR A 1 335 ? 1.716 -22.852 -13.940 1.00 89.62 335 THR A CA 1
ATOM 2778 C C . THR A 1 335 ? 1.340 -21.701 -14.888 1.00 89.62 335 THR A C 1
ATOM 2780 O O . THR A 1 335 ? 1.270 -20.542 -14.463 1.00 89.62 335 THR A O 1
ATOM 2783 N N . PRO A 1 336 ? 1.065 -21.969 -16.178 1.00 90.00 336 PRO A N 1
ATOM 2784 C CA . PRO A 1 336 ? 0.616 -20.934 -17.108 1.00 90.00 336 PRO A CA 1
ATOM 2785 C C . PRO A 1 336 ? -0.622 -20.162 -16.631 1.00 90.00 336 PRO A C 1
ATOM 2787 O O . PRO A 1 336 ? -0.643 -18.937 -16.756 1.00 90.00 336 PRO A O 1
ATOM 2790 N N . ASP A 1 337 ? -1.591 -20.851 -16.023 1.00 90.88 337 ASP A N 1
ATOM 2791 C CA . ASP A 1 337 ? -2.826 -20.248 -15.507 1.00 90.88 337 ASP A CA 1
ATOM 2792 C C . ASP A 1 337 ? -2.578 -19.388 -14.263 1.00 90.88 337 ASP A C 1
ATOM 2794 O O . ASP A 1 337 ? -3.106 -18.278 -14.157 1.00 90.88 337 ASP A O 1
ATOM 2798 N N . GLN A 1 338 ? -1.721 -19.852 -13.345 1.00 91.06 338 GLN A N 1
ATOM 2799 C CA . GLN A 1 338 ? -1.297 -19.044 -12.199 1.00 91.06 338 GLN A CA 1
ATOM 2800 C C . GLN A 1 338 ? -0.585 -17.773 -12.660 1.00 91.06 338 GLN A C 1
ATOM 2802 O O . GLN A 1 338 ? -0.896 -16.689 -12.173 1.00 91.06 338 GLN A O 1
ATOM 2807 N N . LEU A 1 339 ? 0.309 -17.870 -13.650 1.00 92.06 339 LEU A N 1
ATOM 2808 C CA . LEU A 1 339 ? 0.980 -16.697 -14.202 1.00 92.06 339 LEU A CA 1
ATOM 2809 C C . LEU A 1 339 ? -0.027 -15.725 -14.829 1.00 92.06 339 LEU A C 1
ATOM 2811 O O . LEU A 1 339 ? 0.089 -14.519 -14.625 1.00 92.06 339 LEU A O 1
ATOM 2815 N N . THR A 1 340 ? -1.033 -16.228 -15.551 1.00 93.69 340 THR A N 1
ATOM 2816 C CA . THR A 1 340 ? -2.111 -15.389 -16.091 1.00 93.69 340 THR A CA 1
ATOM 2817 C C . THR A 1 340 ? -2.849 -14.646 -14.977 1.00 93.69 340 THR A C 1
ATOM 2819 O O . THR A 1 340 ? -3.036 -13.433 -15.083 1.00 93.69 340 THR A O 1
ATOM 2822 N N . ALA A 1 341 ? -3.221 -15.331 -13.892 1.00 93.31 341 ALA A N 1
ATOM 2823 C CA . ALA A 1 341 ? -3.873 -14.704 -12.743 1.00 93.31 341 ALA A CA 1
ATOM 2824 C C . ALA A 1 341 ? -2.988 -13.620 -12.099 1.00 93.31 341 ALA A C 1
ATOM 2826 O O . ALA A 1 341 ? -3.446 -12.496 -11.892 1.00 93.31 341 ALA A O 1
ATOM 2827 N N . CYS A 1 342 ? -1.706 -13.920 -11.876 1.00 93.62 342 CYS A N 1
ATOM 2828 C CA . CYS A 1 342 ? -0.727 -12.991 -11.314 1.00 93.62 342 CYS A CA 1
ATOM 2829 C C . CYS A 1 342 ? -0.553 -11.724 -12.160 1.00 93.62 342 CYS A C 1
ATOM 2831 O O . CYS A 1 342 ? -0.595 -10.605 -11.647 1.00 93.62 342 CYS A O 1
ATOM 2833 N N . VAL A 1 343 ? -0.377 -11.886 -13.474 1.00 93.62 343 VAL A N 1
ATOM 2834 C CA . VAL A 1 343 ? -0.182 -10.764 -14.401 1.00 93.62 343 VAL A CA 1
ATOM 2835 C C . VAL A 1 343 ? -1.444 -9.899 -14.485 1.00 93.62 343 VAL A C 1
ATOM 2837 O O . VAL A 1 343 ? -1.341 -8.674 -14.554 1.00 93.62 343 VAL A O 1
ATOM 2840 N N . ASN A 1 344 ? -2.633 -10.509 -14.452 1.00 94.44 344 ASN A N 1
ATOM 2841 C CA . ASN A 1 344 ? -3.902 -9.777 -14.424 1.00 94.44 344 ASN A CA 1
ATOM 2842 C C . ASN A 1 344 ? -4.066 -8.962 -13.137 1.00 94.44 344 ASN A C 1
ATOM 2844 O O . ASN A 1 344 ? -4.470 -7.801 -13.196 1.00 94.44 344 ASN A O 1
ATOM 2848 N N . GLU A 1 345 ? -3.733 -9.545 -11.986 1.00 94.88 345 GLU A N 1
ATOM 2849 C CA . GLU A 1 345 ? -3.855 -8.856 -10.703 1.00 94.88 345 GLU A CA 1
ATOM 2850 C C . GLU A 1 345 ? -2.845 -7.706 -10.587 1.00 94.88 345 GLU A C 1
ATOM 2852 O O . GLU A 1 345 ? -3.210 -6.600 -10.194 1.00 94.88 345 GLU A O 1
ATOM 2857 N N . VAL A 1 346 ? -1.601 -7.897 -11.038 1.00 92.75 346 VAL A N 1
ATOM 2858 C CA . VAL A 1 346 ? -0.612 -6.809 -11.078 1.00 92.75 346 VAL A CA 1
ATOM 2859 C C . VAL A 1 346 ? -1.007 -5.692 -12.045 1.0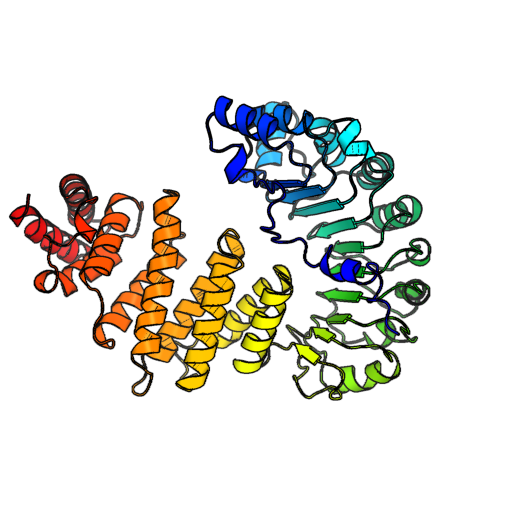0 92.75 346 VAL A C 1
ATOM 2861 O O . VAL A 1 346 ? -0.848 -4.518 -11.713 1.00 92.75 346 VAL A O 1
ATOM 2864 N N . GLU A 1 347 ? -1.574 -6.001 -13.211 1.00 92.94 347 GLU A N 1
ATOM 2865 C CA . GLU A 1 347 ? -2.129 -4.965 -14.090 1.00 92.94 347 GLU A CA 1
ATOM 2866 C C . GLU A 1 347 ? -3.247 -4.172 -13.391 1.00 92.94 347 GLU A C 1
ATOM 2868 O O . GLU A 1 347 ? -3.292 -2.940 -13.474 1.00 92.94 347 GLU A O 1
ATOM 2873 N N . ALA A 1 348 ? -4.131 -4.857 -12.663 1.00 93.31 348 ALA A N 1
ATOM 2874 C CA . ALA A 1 348 ? -5.184 -4.211 -11.892 1.00 93.31 348 ALA A CA 1
ATOM 2875 C C . ALA A 1 348 ? -4.605 -3.326 -10.772 1.00 93.31 348 ALA A C 1
ATOM 2877 O O . ALA A 1 348 ? -5.069 -2.198 -10.591 1.00 93.31 348 ALA A O 1
ATOM 2878 N N . LEU A 1 349 ? -3.560 -3.782 -10.071 1.00 90.69 349 LEU A N 1
ATOM 2879 C CA . LEU A 1 349 ? -2.837 -2.991 -9.070 1.00 90.69 349 LEU A CA 1
ATOM 2880 C C . LEU A 1 349 ? -2.228 -1.729 -9.675 1.00 90.69 349 LEU A C 1
ATOM 2882 O O . LEU A 1 349 ? -2.400 -0.650 -9.110 1.00 90.69 349 LEU A O 1
ATOM 2886 N N . ILE A 1 350 ? -1.573 -1.840 -10.835 1.00 86.25 350 ILE A N 1
ATOM 2887 C CA . ILE A 1 350 ? -1.018 -0.687 -11.555 1.00 86.25 350 ILE A CA 1
ATOM 2888 C C . ILE A 1 350 ? -2.121 0.323 -11.842 1.00 86.25 350 ILE A C 1
ATOM 2890 O O . ILE A 1 350 ? -1.932 1.511 -11.615 1.00 86.25 350 ILE A O 1
ATOM 2894 N N . ASN A 1 351 ? -3.290 -0.118 -12.301 1.00 85.94 351 ASN A N 1
ATOM 2895 C CA . ASN A 1 351 ? -4.388 0.792 -12.615 1.00 85.94 351 ASN A CA 1
ATOM 2896 C C . ASN A 1 351 ? -4.970 1.485 -11.374 1.00 85.94 351 ASN A C 1
ATOM 2898 O O . ASN A 1 351 ? -5.273 2.682 -11.444 1.00 85.94 351 ASN A O 1
ATOM 2902 N N . THR A 1 352 ? -5.088 0.767 -10.254 1.00 83.62 352 THR A N 1
ATOM 2903 C CA . THR A 1 352 ? -5.578 1.311 -8.978 1.00 83.62 352 THR A CA 1
ATOM 2904 C C . THR A 1 352 ? -4.572 2.273 -8.342 1.00 83.62 352 THR A C 1
ATOM 2906 O O . THR A 1 352 ? -4.956 3.359 -7.913 1.00 83.62 352 THR A O 1
ATOM 2909 N N . PHE A 1 353 ? -3.284 1.924 -8.334 1.00 79.44 353 PHE A N 1
ATOM 2910 C CA . PHE A 1 353 ? -2.224 2.655 -7.630 1.00 79.44 353 PHE A CA 1
ATOM 2911 C C . PHE A 1 353 ? -1.270 3.422 -8.565 1.00 79.44 353 PHE A C 1
ATOM 2913 O O . PHE A 1 353 ? -0.177 3.798 -8.157 1.00 79.44 353 PHE A O 1
ATOM 2920 N N . LYS A 1 354 ? -1.673 3.725 -9.809 1.00 75.38 354 LYS A N 1
ATOM 2921 C CA . LYS A 1 354 ? -0.825 4.357 -10.853 1.00 75.38 354 LYS A CA 1
ATOM 2922 C C . LYS A 1 354 ? -0.127 5.665 -10.467 1.00 75.38 354 LYS A C 1
ATOM 2924 O O . LYS A 1 354 ? 0.809 6.074 -11.152 1.00 75.38 354 LYS A O 1
ATOM 2929 N N . PHE A 1 355 ? -0.609 6.355 -9.437 1.00 70.00 355 PHE A N 1
ATOM 2930 C CA . PHE A 1 355 ? -0.034 7.611 -8.948 1.00 70.00 355 PHE A CA 1
ATOM 2931 C C . PHE A 1 355 ? 0.792 7.446 -7.666 1.00 70.00 355 PHE A C 1
ATOM 2933 O O . PHE A 1 355 ? 1.419 8.407 -7.226 1.00 70.00 355 PHE A O 1
ATOM 2940 N N . ASP A 1 356 ? 0.826 6.244 -7.095 1.00 72.25 356 ASP A N 1
ATOM 2941 C CA . ASP A 1 356 ? 1.610 5.918 -5.914 1.00 72.25 356 ASP A CA 1
ATOM 2942 C C . ASP A 1 356 ? 2.990 5.410 -6.322 1.00 72.25 356 ASP A C 1
ATOM 2944 O O . ASP A 1 356 ? 3.175 4.254 -6.697 1.00 72.25 356 ASP A O 1
ATOM 2948 N N . GLU A 1 357 ? 3.980 6.293 -6.258 1.00 73.56 357 GLU A N 1
ATOM 2949 C CA . GLU A 1 357 ? 5.344 5.987 -6.685 1.00 73.56 357 GLU A CA 1
ATOM 2950 C C . GLU A 1 357 ? 5.948 4.789 -5.943 1.00 73.56 357 GLU A C 1
ATOM 2952 O O . GLU A 1 357 ? 6.649 3.981 -6.552 1.00 73.56 357 GLU A O 1
ATOM 2957 N N . ARG A 1 358 ? 5.642 4.630 -4.648 1.00 77.19 358 ARG A N 1
ATOM 2958 C CA . ARG A 1 358 ? 6.190 3.532 -3.845 1.00 77.19 358 ARG A CA 1
ATOM 2959 C C . ARG A 1 358 ? 5.553 2.20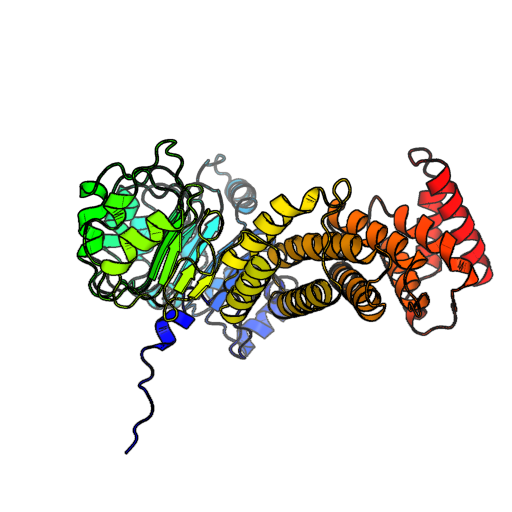7 -4.240 1.00 77.19 358 ARG A C 1
ATOM 2961 O O . ARG A 1 358 ? 6.282 1.243 -4.446 1.00 77.19 358 ARG A O 1
ATOM 2968 N N . VAL A 1 359 ? 4.227 2.167 -4.390 1.00 82.06 359 VAL A N 1
ATOM 2969 C CA . VAL A 1 359 ? 3.534 0.953 -4.853 1.00 82.06 359 VAL A CA 1
ATOM 2970 C C . VAL A 1 359 ? 3.987 0.599 -6.263 1.00 82.06 359 VAL A C 1
ATOM 2972 O O . VAL A 1 359 ? 4.325 -0.550 -6.512 1.00 82.06 359 VAL A O 1
ATOM 2975 N N . MET A 1 360 ? 4.083 1.573 -7.169 1.00 80.81 360 MET A N 1
ATOM 2976 C CA . MET A 1 360 ? 4.538 1.336 -8.541 1.00 80.81 360 MET A CA 1
ATOM 2977 C C . MET A 1 360 ? 5.982 0.826 -8.599 1.00 80.81 360 MET A C 1
ATOM 2979 O O . MET A 1 360 ? 6.270 -0.096 -9.363 1.00 80.81 360 MET A O 1
ATOM 2983 N N . LYS A 1 361 ? 6.876 1.369 -7.762 1.00 80.38 361 LYS A N 1
ATOM 2984 C CA . LYS A 1 361 ? 8.235 0.840 -7.585 1.00 80.38 361 LYS A CA 1
ATOM 2985 C C . LYS A 1 361 ? 8.201 -0.615 -7.116 1.00 80.38 361 LYS A C 1
ATOM 2987 O O . LYS A 1 361 ? 8.861 -1.447 -7.728 1.00 80.38 361 LYS A O 1
ATOM 2992 N N . SER A 1 362 ? 7.404 -0.932 -6.097 1.00 85.81 362 SER A N 1
ATOM 2993 C CA . SER A 1 362 ? 7.253 -2.296 -5.579 1.00 85.81 362 SER A CA 1
ATOM 2994 C C . SER A 1 362 ? 6.682 -3.265 -6.623 1.00 85.81 362 SER A C 1
ATOM 2996 O O . SER A 1 362 ? 7.208 -4.355 -6.815 1.00 85.81 362 SER A O 1
ATOM 2998 N N . VAL A 1 363 ? 5.656 -2.852 -7.367 1.00 88.00 363 VAL A N 1
ATOM 2999 C CA . VAL A 1 363 ? 5.022 -3.662 -8.414 1.00 88.00 363 VAL A CA 1
ATOM 3000 C C . VAL A 1 363 ? 5.997 -4.027 -9.540 1.00 88.00 363 VAL A C 1
ATOM 3002 O O . VAL A 1 363 ? 5.916 -5.129 -10.082 1.00 88.00 363 VAL A O 1
ATOM 3005 N N . ASN A 1 364 ? 6.953 -3.156 -9.883 1.00 83.12 364 ASN A N 1
ATOM 3006 C CA . ASN A 1 364 ? 7.969 -3.476 -10.893 1.00 83.12 364 ASN A CA 1
ATOM 3007 C C . ASN A 1 364 ? 8.784 -4.724 -10.532 1.00 83.12 364 ASN A C 1
ATOM 3009 O O . ASN A 1 364 ? 9.115 -5.508 -11.422 1.00 83.12 364 ASN A O 1
ATOM 3013 N N . PHE A 1 365 ? 9.053 -4.942 -9.243 1.00 84.19 365 PHE A N 1
ATOM 3014 C CA . PHE A 1 365 ? 9.727 -6.154 -8.788 1.00 84.19 365 PHE A CA 1
ATOM 3015 C C . PHE A 1 365 ? 8.879 -7.406 -9.051 1.00 84.19 365 PHE A C 1
ATOM 3017 O O . PHE A 1 365 ? 9.410 -8.399 -9.548 1.00 84.19 365 PHE A O 1
ATOM 3024 N N . CYS A 1 366 ? 7.556 -7.342 -8.844 1.00 89.50 366 CYS A N 1
ATOM 3025 C CA . CYS A 1 366 ? 6.646 -8.434 -9.210 1.00 89.50 366 CYS A CA 1
ATOM 3026 C C . CYS A 1 366 ? 6.707 -8.759 -10.704 1.00 89.50 366 CYS A C 1
ATOM 3028 O O . CYS A 1 366 ? 6.840 -9.921 -11.080 1.00 89.50 366 CYS A O 1
ATOM 3030 N N . VAL A 1 367 ? 6.653 -7.734 -11.562 1.00 90.06 367 VAL A N 1
ATOM 3031 C CA . VAL A 1 367 ? 6.707 -7.926 -13.020 1.00 90.06 367 VAL A CA 1
ATOM 3032 C C . VAL A 1 367 ? 8.039 -8.554 -13.447 1.00 90.06 367 VAL A C 1
ATOM 3034 O O . VAL A 1 367 ? 8.049 -9.401 -14.339 1.00 90.06 367 VAL A O 1
ATOM 3037 N N . GLY A 1 368 ? 9.146 -8.196 -12.789 1.00 86.88 368 GLY A N 1
ATOM 3038 C CA . GLY A 1 368 ? 10.448 -8.827 -13.011 1.00 86.88 368 GLY A CA 1
ATOM 3039 C C . GLY A 1 368 ? 10.448 -10.321 -12.680 1.00 86.88 368 GLY A C 1
ATOM 3040 O O . GLY A 1 368 ? 10.865 -11.127 -13.504 1.00 86.88 368 GLY A O 1
ATOM 3041 N N . VAL A 1 369 ? 9.894 -10.714 -11.530 1.00 88.19 369 VAL A N 1
ATOM 3042 C CA . VAL A 1 369 ? 9.739 -12.136 -11.169 1.00 88.19 369 VAL A CA 1
ATOM 3043 C C . VAL A 1 369 ? 8.846 -12.875 -12.174 1.00 88.19 369 VAL A C 1
ATOM 3045 O O . VAL A 1 369 ? 9.152 -13.993 -12.583 1.00 88.19 369 VAL A O 1
ATOM 3048 N N . PHE A 1 370 ? 7.759 -12.251 -12.633 1.00 90.81 370 PHE A N 1
ATOM 3049 C CA . PHE A 1 370 ? 6.875 -12.855 -13.633 1.00 90.81 370 PHE A CA 1
ATOM 3050 C C . PHE A 1 370 ? 7.557 -13.042 -14.985 1.00 90.81 370 PHE A C 1
ATOM 3052 O O . PHE A 1 370 ? 7.300 -14.042 -15.656 1.00 90.81 370 PHE A O 1
ATOM 3059 N N . ALA A 1 371 ? 8.438 -12.118 -15.376 1.00 89.38 371 ALA A N 1
ATOM 3060 C CA . ALA A 1 371 ? 9.278 -12.298 -16.551 1.00 89.38 371 ALA A CA 1
ATOM 3061 C C . ALA A 1 371 ? 10.147 -13.554 -16.407 1.00 89.38 371 ALA A C 1
ATOM 3063 O O . ALA A 1 371 ? 10.220 -14.323 -17.363 1.00 89.38 371 ALA A O 1
ATOM 3064 N N . CYS A 1 372 ? 10.703 -13.819 -15.216 1.00 86.75 372 CYS A N 1
ATOM 3065 C CA . CYS A 1 372 ? 11.445 -15.052 -14.942 1.00 86.75 372 CYS A CA 1
ATOM 3066 C C . CYS A 1 372 ? 10.589 -16.301 -15.104 1.00 86.75 372 CYS A C 1
ATOM 3068 O O . CYS A 1 372 ? 10.995 -17.217 -15.817 1.00 86.75 372 CYS A O 1
ATOM 3070 N N . PHE A 1 373 ? 9.399 -16.325 -14.494 1.00 88.00 373 PHE A N 1
ATOM 3071 C CA . PHE A 1 373 ? 8.465 -17.444 -14.645 1.00 88.00 373 PHE A CA 1
ATOM 3072 C C . PHE A 1 373 ? 8.154 -17.700 -16.120 1.00 88.00 373 PHE A C 1
ATOM 3074 O O . PHE A 1 373 ? 8.241 -18.827 -16.596 1.00 88.00 373 PHE A O 1
ATOM 3081 N N . ALA A 1 374 ? 7.896 -16.636 -16.879 1.00 89.06 374 ALA A N 1
ATOM 3082 C CA . ALA A 1 374 ? 7.550 -16.726 -18.288 1.00 89.06 374 ALA A CA 1
ATOM 3083 C C . ALA A 1 374 ? 8.694 -17.209 -19.202 1.00 89.06 374 ALA A C 1
ATOM 3085 O O . ALA A 1 374 ? 8.426 -17.504 -20.368 1.00 89.06 374 ALA A O 1
ATOM 3086 N N . MET A 1 375 ? 9.946 -17.283 -18.725 1.00 83.75 375 MET A N 1
ATOM 3087 C CA . MET A 1 375 ? 11.076 -17.755 -19.537 1.00 83.75 375 MET A CA 1
ATOM 3088 C C . MET A 1 375 ? 11.036 -19.263 -19.812 1.00 83.75 375 MET A C 1
ATOM 3090 O O . MET A 1 375 ? 11.659 -19.692 -20.781 1.00 83.75 375 MET A O 1
ATOM 3094 N N . GLY A 1 376 ? 10.326 -20.052 -18.997 1.00 75.38 376 GLY A N 1
ATOM 3095 C CA . GLY A 1 376 ? 10.206 -21.498 -19.187 1.00 75.38 376 GLY A CA 1
ATOM 3096 C C . GLY A 1 376 ? 9.391 -21.888 -20.426 1.00 75.38 376 GLY A C 1
ATOM 3097 O O . GLY A 1 376 ? 8.406 -21.228 -20.782 1.00 75.38 376 GLY A O 1
ATOM 3098 N N . ASP A 1 377 ? 9.780 -22.993 -21.065 1.00 65.38 377 ASP A N 1
ATOM 3099 C CA . ASP A 1 377 ? 9.010 -23.606 -22.148 1.00 65.38 377 ASP A CA 1
ATOM 3100 C C . ASP A 1 377 ? 7.657 -24.094 -21.601 1.00 65.38 377 ASP A C 1
ATOM 3102 O O . ASP A 1 377 ? 7.601 -24.843 -20.627 1.00 65.38 377 ASP A O 1
ATOM 3106 N N . GLY A 1 378 ? 6.551 -23.635 -22.197 1.00 77.25 378 GLY A N 1
ATOM 3107 C CA . GLY A 1 378 ? 5.184 -24.010 -21.795 1.00 77.25 378 GLY A CA 1
ATOM 3108 C C . GLY A 1 378 ? 4.293 -22.860 -21.314 1.00 77.25 378 GLY A C 1
ATOM 3109 O O . GLY A 1 378 ? 3.083 -23.040 -21.197 1.00 77.25 378 GLY A O 1
ATOM 3110 N N . HIS A 1 379 ? 4.836 -21.659 -21.095 1.00 84.69 379 HIS A N 1
ATOM 3111 C CA . HIS A 1 379 ? 4.011 -20.486 -20.791 1.00 84.69 379 HIS A CA 1
ATOM 3112 C C . HIS A 1 379 ? 3.373 -19.865 -22.039 1.00 84.69 379 HIS A C 1
ATOM 3114 O O . HIS A 1 379 ? 4.007 -19.729 -23.088 1.00 84.69 379 HIS A O 1
ATOM 3120 N N . PHE A 1 380 ? 2.122 -19.414 -21.901 1.00 88.12 380 PHE A N 1
ATOM 3121 C CA . PHE A 1 380 ? 1.378 -18.773 -22.984 1.00 88.12 380 PHE A CA 1
ATOM 3122 C C . PHE A 1 380 ? 2.084 -17.515 -23.499 1.00 88.12 380 PHE A C 1
ATOM 3124 O O . PHE A 1 380 ? 2.422 -16.615 -22.726 1.00 88.12 380 PHE A O 1
ATOM 3131 N N . ASN A 1 381 ? 2.210 -17.397 -24.825 1.00 90.75 381 ASN A N 1
ATOM 3132 C CA . ASN A 1 381 ? 2.762 -16.199 -25.465 1.00 90.75 381 ASN A CA 1
ATOM 3133 C C . ASN A 1 381 ? 1.996 -14.919 -25.070 1.00 90.75 381 ASN A C 1
ATOM 3135 O O . ASN A 1 381 ? 2.591 -13.856 -24.915 1.00 90.75 381 ASN A O 1
ATOM 3139 N N . ALA A 1 382 ? 0.688 -15.032 -24.811 1.00 91.44 382 ALA A N 1
ATOM 3140 C CA . ALA A 1 382 ? -0.136 -13.934 -24.306 1.00 91.44 382 ALA A CA 1
ATOM 3141 C C . ALA A 1 382 ? 0.373 -13.366 -22.965 1.00 91.44 382 ALA A C 1
ATOM 3143 O O . ALA A 1 382 ? 0.409 -12.148 -22.798 1.00 91.44 382 ALA A O 1
ATOM 3144 N N . ASN A 1 383 ? 0.828 -14.221 -22.039 1.00 92.69 383 ASN A N 1
ATOM 3145 C CA . ASN A 1 383 ? 1.393 -13.775 -20.762 1.00 92.69 383 ASN A CA 1
ATOM 3146 C C . ASN A 1 383 ? 2.708 -13.023 -20.983 1.00 92.69 383 ASN A C 1
ATOM 3148 O O . ASN A 1 383 ? 2.894 -11.945 -20.426 1.00 92.69 383 ASN A O 1
ATOM 3152 N N . LYS A 1 384 ? 3.585 -13.547 -21.848 1.00 92.81 384 LYS A N 1
ATOM 3153 C CA . LYS A 1 384 ? 4.860 -12.904 -22.205 1.00 92.81 384 LYS A CA 1
ATOM 3154 C C . LYS A 1 384 ? 4.640 -11.510 -22.802 1.00 92.81 384 LYS A C 1
ATOM 3156 O O . LYS A 1 384 ? 5.212 -10.533 -22.322 1.00 92.81 384 LYS A O 1
ATOM 3161 N N . LEU A 1 385 ? 3.743 -11.397 -23.786 1.00 93.44 385 LEU A N 1
ATOM 3162 C CA . LEU A 1 385 ? 3.361 -10.118 -24.397 1.00 93.44 385 LEU A CA 1
ATOM 3163 C C . LEU A 1 385 ? 2.796 -9.133 -23.368 1.00 93.44 385 LEU A C 1
ATOM 3165 O O . LEU A 1 385 ? 3.135 -7.947 -23.387 1.00 93.44 385 LEU A O 1
ATOM 3169 N N . LYS A 1 386 ? 1.958 -9.621 -22.449 1.00 94.31 386 LYS A N 1
ATOM 3170 C CA . LYS A 1 386 ? 1.368 -8.795 -21.398 1.00 94.31 386 LYS A CA 1
ATOM 3171 C C . LYS A 1 386 ? 2.419 -8.297 -20.406 1.00 94.31 386 LYS A C 1
ATOM 3173 O O . LYS A 1 386 ? 2.438 -7.105 -20.117 1.00 94.31 386 LYS A O 1
ATOM 3178 N N . ILE A 1 387 ? 3.346 -9.152 -19.970 1.00 93.94 387 ILE A N 1
ATOM 3179 C CA . ILE A 1 387 ? 4.479 -8.769 -19.111 1.00 93.94 387 ILE A CA 1
ATOM 3180 C C . ILE A 1 387 ? 5.322 -7.680 -19.785 1.00 93.94 387 ILE A C 1
ATOM 3182 O O . ILE A 1 387 ? 5.577 -6.643 -19.172 1.00 93.94 387 ILE A O 1
ATOM 3186 N N . VAL A 1 388 ? 5.680 -7.853 -21.065 1.00 93.19 388 VAL A N 1
ATOM 3187 C CA . VAL A 1 388 ? 6.398 -6.814 -21.824 1.00 93.19 388 VAL A CA 1
ATOM 3188 C C . VAL A 1 388 ? 5.590 -5.515 -21.867 1.00 93.19 388 VAL A C 1
ATOM 3190 O O . VAL A 1 388 ? 6.142 -4.442 -21.636 1.00 93.19 388 VAL A O 1
ATOM 3193 N N . SER A 1 389 ? 4.278 -5.581 -22.103 1.00 92.25 389 SER A N 1
ATOM 3194 C CA . SER A 1 389 ? 3.423 -4.389 -22.104 1.00 92.25 389 SER A CA 1
ATOM 3195 C C . SER A 1 389 ? 3.442 -3.644 -20.763 1.00 92.25 389 SER A C 1
ATOM 3197 O O . SER A 1 389 ? 3.550 -2.415 -20.767 1.00 92.25 389 SER A O 1
ATOM 3199 N N . LEU A 1 390 ? 3.396 -4.359 -19.632 1.00 91.12 390 LEU A N 1
ATOM 3200 C CA . LEU A 1 390 ? 3.456 -3.764 -18.290 1.00 91.12 390 LEU A CA 1
ATOM 3201 C C . LEU A 1 390 ? 4.815 -3.097 -18.026 1.00 91.12 390 LEU A C 1
ATOM 3203 O O . LEU A 1 390 ? 4.854 -1.945 -17.588 1.00 91.12 390 LEU A O 1
ATOM 3207 N N . LEU A 1 391 ? 5.922 -3.764 -18.376 1.00 88.38 391 LEU A N 1
ATOM 3208 C CA . LEU A 1 391 ? 7.278 -3.203 -18.280 1.00 88.38 391 LEU A CA 1
ATOM 3209 C C . LEU A 1 391 ? 7.409 -1.898 -19.086 1.00 88.38 391 LEU A C 1
ATOM 3211 O O . LEU A 1 391 ? 7.870 -0.876 -18.571 1.00 88.38 391 LEU A O 1
ATOM 3215 N N . LEU A 1 392 ? 6.933 -1.899 -20.336 1.00 88.19 392 LEU A N 1
ATOM 3216 C CA . LEU A 1 392 ? 6.963 -0.719 -21.207 1.00 88.19 392 LEU A CA 1
ATOM 3217 C C . LEU A 1 392 ? 6.042 0.406 -20.709 1.00 88.19 392 LEU A C 1
ATOM 3219 O O . LEU A 1 392 ? 6.379 1.584 -20.844 1.00 88.19 392 LEU A O 1
ATOM 3223 N N . GLN A 1 393 ? 4.876 0.076 -20.146 1.00 85.12 393 GLN A N 1
ATOM 3224 C CA . GLN A 1 393 ? 3.952 1.058 -19.574 1.00 85.12 393 GLN A CA 1
ATOM 3225 C C . GLN A 1 393 ? 4.585 1.788 -18.387 1.00 85.12 393 GLN A C 1
ATOM 3227 O O . GLN A 1 393 ? 4.493 3.017 -18.309 1.00 85.12 393 GLN A O 1
ATOM 3232 N N . ASN A 1 394 ? 5.266 1.056 -17.506 1.00 76.69 394 ASN A N 1
ATOM 3233 C CA . ASN A 1 394 ? 5.933 1.635 -16.344 1.00 76.69 394 ASN A CA 1
ATOM 3234 C C . ASN A 1 394 ? 7.083 2.552 -16.763 1.00 76.69 394 ASN A C 1
ATOM 3236 O O . ASN A 1 394 ? 7.150 3.699 -16.315 1.00 76.69 394 ASN A O 1
ATOM 3240 N N . LEU A 1 395 ? 7.905 2.122 -17.722 1.00 79.81 395 LEU A N 1
ATOM 3241 C CA . LEU A 1 395 ? 8.951 2.969 -18.289 1.00 79.81 395 LEU A CA 1
ATOM 3242 C C . LEU A 1 395 ? 8.382 4.249 -18.921 1.00 79.81 395 LEU A C 1
ATOM 3244 O O . LEU A 1 395 ? 8.866 5.350 -18.655 1.00 79.81 395 LEU A O 1
ATOM 3248 N N . LYS A 1 396 ? 7.310 4.133 -19.715 1.00 81.56 396 LYS A N 1
ATOM 3249 C CA . LYS A 1 396 ? 6.648 5.287 -20.339 1.00 81.56 396 LYS A CA 1
ATOM 3250 C C . LYS A 1 396 ? 6.148 6.294 -19.300 1.00 81.56 396 LYS A C 1
ATOM 3252 O O . LYS A 1 396 ? 6.206 7.500 -19.542 1.00 81.56 396 LYS A O 1
ATOM 3257 N N . ASN A 1 397 ? 5.659 5.825 -18.153 1.00 74.19 397 ASN A N 1
ATOM 3258 C CA . ASN A 1 397 ? 5.231 6.701 -17.064 1.00 74.19 397 ASN A CA 1
ATOM 3259 C C . ASN A 1 397 ? 6.414 7.471 -16.456 1.00 74.19 397 ASN A C 1
ATOM 3261 O O . ASN A 1 397 ? 6.282 8.677 -16.251 1.00 74.19 397 ASN A O 1
ATOM 3265 N N . HIS A 1 398 ? 7.574 6.829 -16.268 1.00 70.00 398 HIS A N 1
ATOM 3266 C CA . HIS A 1 398 ? 8.803 7.503 -15.823 1.00 70.00 398 HIS A CA 1
ATOM 3267 C C . HIS A 1 398 ? 9.319 8.530 -16.845 1.00 70.00 398 HIS A C 1
ATOM 3269 O O . HIS A 1 398 ? 9.637 9.663 -16.483 1.00 70.00 398 HIS A O 1
ATOM 3275 N N . LEU A 1 399 ? 9.334 8.183 -18.135 1.00 73.19 399 LEU A N 1
ATOM 3276 C CA . LEU A 1 399 ? 9.798 9.084 -19.197 1.00 73.19 399 LEU A CA 1
ATOM 3277 C C . LEU A 1 399 ? 8.916 10.338 -19.331 1.00 73.19 399 LEU A C 1
ATOM 3279 O O . LEU A 1 399 ? 9.432 11.443 -19.507 1.00 73.19 399 LEU A O 1
ATOM 3283 N N . LYS A 1 400 ? 7.589 10.206 -19.172 1.00 71.75 400 LYS A N 1
ATOM 3284 C CA . LYS A 1 400 ? 6.647 11.342 -19.218 1.00 71.75 400 LYS A CA 1
ATOM 3285 C C . LYS A 1 400 ? 6.943 12.418 -18.177 1.00 71.75 400 LYS A C 1
ATOM 3287 O O . LYS A 1 400 ? 6.786 13.601 -18.470 1.00 71.75 400 LYS A O 1
ATOM 3292 N N . ILE A 1 401 ? 7.356 12.021 -16.977 1.00 63.53 401 ILE A N 1
ATOM 3293 C CA . ILE A 1 401 ? 7.645 12.955 -15.881 1.00 63.53 401 ILE A CA 1
ATOM 3294 C C . ILE A 1 401 ? 9.082 13.497 -15.927 1.00 63.53 401 ILE A C 1
ATOM 3296 O O . ILE A 1 401 ? 9.454 14.282 -15.059 1.00 63.53 401 ILE A O 1
ATOM 3300 N N . ARG A 1 402 ? 9.876 13.119 -16.947 1.00 64.88 402 ARG A N 1
ATOM 3301 C CA . ARG A 1 402 ? 11.282 13.524 -17.151 1.00 64.88 402 ARG A CA 1
ATOM 3302 C C . ARG A 1 402 ? 12.175 13.317 -15.923 1.00 64.88 402 ARG A C 1
ATOM 3304 O O . ARG A 1 402 ? 13.198 13.983 -15.779 1.00 64.88 402 ARG A O 1
ATOM 3311 N N . THR A 1 403 ? 11.800 12.403 -15.037 1.00 57.81 403 THR A N 1
ATOM 3312 C CA . THR A 1 403 ? 12.659 11.962 -13.942 1.00 57.81 403 THR A CA 1
ATOM 3313 C C . THR A 1 403 ? 13.504 10.813 -14.452 1.00 57.81 403 THR A C 1
ATOM 3315 O O . THR A 1 403 ? 12.975 9.923 -15.121 1.00 57.81 403 THR A O 1
ATOM 3318 N N . SER A 1 404 ? 14.793 10.797 -14.114 1.00 58.19 404 SER A N 1
ATOM 3319 C CA . SER A 1 404 ? 15.582 9.584 -14.316 1.00 58.19 404 SER A CA 1
ATOM 3320 C C . SER A 1 404 ? 14.905 8.452 -13.536 1.00 58.19 404 SER A C 1
ATOM 3322 O O . SER A 1 404 ? 14.648 8.646 -12.345 1.00 58.19 404 SER A O 1
ATOM 3324 N N . PRO A 1 405 ? 14.563 7.319 -14.171 1.00 62.47 405 PRO A N 1
ATOM 3325 C CA . PRO A 1 405 ? 14.097 6.159 -13.434 1.00 62.47 405 PRO A CA 1
ATOM 3326 C C . PRO A 1 405 ? 15.177 5.741 -12.434 1.00 62.47 405 PRO A C 1
ATOM 3328 O O . PRO A 1 405 ? 16.371 5.973 -12.653 1.00 62.47 405 PRO A O 1
ATOM 3331 N N . ASP A 1 406 ? 14.733 5.165 -11.321 1.00 69.88 406 ASP A N 1
ATOM 3332 C CA . ASP A 1 406 ? 15.615 4.502 -10.370 1.00 69.88 406 ASP A CA 1
ATOM 3333 C C . ASP A 1 406 ? 16.495 3.497 -11.130 1.00 69.88 406 ASP A C 1
ATOM 3335 O O . ASP A 1 406 ? 15.993 2.739 -11.967 1.00 69.88 406 ASP A O 1
ATOM 3339 N N . HIS A 1 407 ? 17.810 3.570 -10.910 1.00 73.25 407 HIS A N 1
ATOM 3340 C CA . HIS A 1 407 ? 18.800 2.841 -11.705 1.00 73.25 407 HIS A CA 1
ATOM 3341 C C . HIS A 1 407 ? 18.575 1.325 -11.645 1.00 73.25 407 HIS A C 1
ATOM 3343 O O . HIS A 1 407 ? 18.632 0.675 -12.689 1.00 73.25 407 HIS A O 1
ATOM 3349 N N . GLU A 1 408 ? 18.204 0.793 -10.478 1.00 70.12 408 GLU A N 1
ATOM 3350 C CA . GLU A 1 408 ? 17.915 -0.633 -10.303 1.00 70.12 408 GLU A CA 1
ATOM 3351 C C . GLU A 1 408 ? 16.669 -1.035 -11.096 1.00 70.12 408 GLU A C 1
ATOM 3353 O O . GLU A 1 408 ? 16.685 -2.013 -11.841 1.00 70.12 408 GLU A O 1
ATOM 3358 N N . ILE A 1 409 ? 15.596 -0.239 -11.013 1.00 72.12 409 ILE A N 1
ATOM 3359 C CA . ILE A 1 409 ? 14.355 -0.507 -11.757 1.00 72.12 409 ILE A CA 1
ATOM 3360 C C . ILE A 1 409 ? 14.621 -0.478 -13.262 1.00 72.12 409 ILE A C 1
ATOM 3362 O O . ILE A 1 409 ? 14.135 -1.332 -14.002 1.00 72.12 409 ILE A O 1
ATOM 3366 N N . PHE A 1 410 ? 15.380 0.513 -13.726 1.00 81.00 410 PHE A N 1
ATOM 3367 C CA . PHE A 1 410 ? 15.670 0.692 -15.141 1.00 81.00 410 PHE A CA 1
ATOM 3368 C C . PHE A 1 410 ? 16.458 -0.485 -15.720 1.00 81.00 410 PHE A C 1
ATOM 3370 O O . PHE A 1 410 ? 16.103 -0.998 -16.783 1.00 81.00 410 PHE A O 1
ATOM 3377 N N . GLU A 1 411 ? 17.495 -0.945 -15.017 1.00 80.62 411 GLU A N 1
ATOM 3378 C CA . GLU A 1 411 ? 18.256 -2.122 -15.434 1.00 80.62 411 GLU A CA 1
ATOM 3379 C C . GLU A 1 411 ? 17.399 -3.385 -15.428 1.00 80.62 411 GLU A C 1
ATOM 3381 O O . GLU A 1 411 ? 17.400 -4.119 -16.417 1.00 80.62 411 GLU A O 1
ATOM 3386 N N . VAL A 1 412 ? 16.614 -3.604 -14.368 1.00 79.94 412 VAL A N 1
ATOM 3387 C CA . VAL A 1 412 ? 15.721 -4.765 -14.252 1.00 79.94 412 VAL A CA 1
ATOM 3388 C C . VAL A 1 412 ? 14.698 -4.789 -15.390 1.00 79.94 412 VAL A C 1
ATOM 3390 O O . VAL A 1 412 ? 14.471 -5.839 -15.990 1.00 79.94 412 VAL A O 1
ATOM 3393 N N . VAL A 1 413 ? 14.098 -3.648 -15.740 1.00 85.56 413 VAL A N 1
ATOM 3394 C CA . VAL A 1 413 ? 13.120 -3.558 -16.836 1.00 85.56 413 VAL A CA 1
ATOM 3395 C C . VAL A 1 413 ? 13.745 -3.977 -18.165 1.00 85.56 413 VAL A C 1
ATOM 3397 O O . VAL A 1 413 ? 13.209 -4.851 -18.849 1.00 85.56 413 VAL A O 1
ATOM 3400 N N . TRP A 1 414 ? 14.885 -3.388 -18.532 1.00 88.62 414 TRP A N 1
ATOM 3401 C CA . TRP A 1 414 ? 15.513 -3.673 -19.821 1.00 88.62 414 TRP A CA 1
ATOM 3402 C C . TRP A 1 414 ? 16.121 -5.066 -19.898 1.00 88.62 414 TRP A C 1
ATOM 3404 O O . TRP A 1 414 ? 16.043 -5.701 -20.949 1.00 88.62 414 TRP A O 1
ATOM 3414 N N . PHE A 1 415 ? 16.664 -5.567 -18.790 1.00 86.81 415 PHE A N 1
ATOM 3415 C CA . PHE A 1 415 ? 17.148 -6.937 -18.694 1.00 86.81 415 PHE A CA 1
ATOM 3416 C C . PHE A 1 415 ? 16.029 -7.954 -18.958 1.00 86.81 415 PHE A C 1
ATOM 3418 O O . PHE A 1 415 ? 16.200 -8.869 -19.763 1.00 86.81 415 PHE A O 1
ATOM 3425 N N . ASN A 1 416 ? 14.856 -7.759 -18.348 1.00 87.44 416 ASN A N 1
ATOM 3426 C CA . ASN A 1 416 ? 13.706 -8.638 -18.557 1.00 87.44 416 ASN A CA 1
ATOM 3427 C C . ASN A 1 416 ? 13.146 -8.548 -19.981 1.00 87.44 416 ASN A C 1
ATOM 3429 O O . ASN A 1 416 ? 12.794 -9.575 -20.561 1.00 87.44 416 ASN A O 1
ATOM 3433 N N . ILE A 1 417 ? 13.101 -7.349 -20.575 1.00 91.06 417 ILE A N 1
ATOM 3434 C CA . ILE A 1 417 ? 12.705 -7.188 -21.982 1.00 91.06 417 ILE A CA 1
ATOM 3435 C C . ILE A 1 417 ? 13.662 -7.968 -22.887 1.00 91.06 417 ILE A C 1
ATOM 3437 O O . ILE A 1 417 ? 13.190 -8.790 -23.665 1.00 91.06 417 ILE A O 1
ATOM 3441 N N . ASP A 1 418 ? 14.979 -7.773 -22.755 1.00 89.56 418 ASP A N 1
ATOM 3442 C CA . ASP A 1 418 ? 15.996 -8.458 -23.569 1.00 89.56 418 ASP A CA 1
ATOM 3443 C C . ASP A 1 418 ? 15.844 -9.986 -23.529 1.00 89.56 418 ASP A C 1
ATOM 3445 O O . ASP A 1 418 ? 15.888 -10.652 -24.564 1.00 89.56 418 ASP A O 1
ATOM 3449 N N . LYS A 1 419 ? 15.589 -10.545 -22.340 1.00 86.88 419 LYS A N 1
ATOM 3450 C CA . LYS A 1 419 ? 15.340 -11.981 -22.165 1.00 86.88 419 LYS A CA 1
ATOM 3451 C C . LYS A 1 419 ? 14.048 -12.440 -22.832 1.00 86.88 419 LYS A C 1
ATOM 3453 O O . LYS A 1 419 ? 14.051 -13.443 -23.545 1.00 86.88 419 LYS A O 1
ATOM 3458 N N . LEU A 1 420 ? 12.954 -11.704 -22.644 1.00 89.75 420 LEU A N 1
ATOM 3459 C CA . LEU A 1 420 ? 11.664 -12.044 -23.244 1.00 89.75 420 LEU A CA 1
ATOM 3460 C C . LEU A 1 420 ? 11.682 -11.908 -24.771 1.00 89.75 420 LEU A C 1
ATOM 3462 O O . LEU A 1 420 ? 10.955 -12.640 -25.440 1.00 89.75 420 LEU A O 1
ATOM 3466 N N . MET A 1 421 ? 12.530 -11.046 -25.341 1.00 88.75 421 MET A N 1
ATOM 3467 C CA . MET A 1 421 ? 12.636 -10.863 -26.793 1.00 88.75 421 MET A CA 1
ATOM 3468 C C . MET A 1 421 ? 13.029 -12.129 -27.556 1.00 88.75 421 MET A C 1
ATOM 3470 O O . MET A 1 421 ? 12.552 -12.326 -28.671 1.00 88.75 421 MET A O 1
ATOM 3474 N N . GLY A 1 422 ? 13.868 -12.987 -26.969 1.00 85.00 422 GLY A N 1
ATOM 3475 C CA . GLY A 1 422 ? 14.260 -14.255 -27.592 1.00 85.00 422 GLY A CA 1
ATOM 3476 C C . GLY A 1 422 ? 13.149 -15.308 -27.598 1.00 85.00 422 GLY A C 1
ATOM 3477 O O . GLY A 1 422 ? 13.152 -16.189 -28.451 1.00 85.00 422 GLY A O 1
ATOM 3478 N N . ASN A 1 423 ? 12.183 -15.188 -26.680 1.00 85.88 423 ASN A N 1
ATOM 3479 C CA . ASN A 1 423 ? 11.229 -16.251 -26.352 1.00 85.88 423 ASN A CA 1
ATOM 3480 C C . ASN A 1 423 ? 9.757 -15.837 -26.539 1.00 85.88 423 ASN A C 1
ATOM 3482 O O . ASN A 1 423 ? 8.865 -16.566 -26.094 1.00 85.88 423 ASN A O 1
ATOM 3486 N N . THR A 1 424 ? 9.489 -14.674 -27.139 1.00 90.06 424 THR A N 1
ATOM 3487 C CA . THR A 1 424 ? 8.133 -14.124 -27.318 1.00 90.06 424 THR A CA 1
ATOM 3488 C C . THR A 1 424 ? 7.858 -13.836 -28.787 1.00 90.06 424 THR A C 1
ATOM 3490 O O . THR A 1 424 ? 8.583 -13.086 -29.439 1.00 90.06 424 THR A O 1
ATOM 3493 N N . GLU A 1 425 ? 6.768 -14.394 -29.299 1.00 90.50 425 GLU A N 1
ATOM 3494 C CA . GLU A 1 425 ? 6.306 -14.180 -30.667 1.00 90.50 425 GLU A CA 1
ATOM 3495 C C . GLU A 1 425 ? 5.471 -12.898 -30.775 1.00 90.50 425 GLU A C 1
ATOM 3497 O O . GLU A 1 425 ? 4.757 -12.530 -29.839 1.00 90.50 425 GLU A O 1
ATOM 3502 N N . ASN A 1 426 ? 5.497 -12.255 -31.949 1.00 90.56 426 ASN A N 1
ATOM 3503 C CA . ASN A 1 426 ? 4.702 -11.060 -32.278 1.00 90.56 426 ASN A CA 1
ATOM 3504 C C . ASN A 1 426 ? 4.961 -9.844 -31.370 1.00 90.56 426 ASN A C 1
ATOM 3506 O O . ASN A 1 426 ? 4.064 -9.043 -31.100 1.00 90.56 426 ASN A O 1
ATOM 3510 N N . LEU A 1 427 ? 6.199 -9.686 -30.895 1.00 91.88 427 LEU A N 1
ATOM 3511 C CA . LEU A 1 427 ? 6.606 -8.473 -30.197 1.00 91.88 427 LEU A CA 1
ATOM 3512 C C . LEU A 1 427 ? 6.586 -7.261 -31.129 1.00 91.88 427 LEU A C 1
ATOM 3514 O O . LEU A 1 427 ? 7.103 -7.300 -32.242 1.00 91.88 427 LEU A O 1
ATOM 3518 N N . ASN A 1 428 ? 6.057 -6.146 -30.627 1.00 93.69 428 ASN A N 1
ATOM 3519 C CA . ASN A 1 428 ? 6.137 -4.860 -31.309 1.00 93.69 428 ASN A CA 1
ATOM 3520 C C . ASN A 1 428 ? 7.541 -4.263 -31.116 1.00 93.69 428 ASN A C 1
ATOM 3522 O O . ASN A 1 428 ? 7.785 -3.490 -30.183 1.00 93.69 428 ASN A O 1
ATOM 3526 N N . THR A 1 429 ? 8.469 -4.682 -31.977 1.00 94.12 429 THR A N 1
ATOM 3527 C CA . THR A 1 429 ? 9.878 -4.278 -31.937 1.00 94.12 429 THR A CA 1
ATOM 3528 C C . THR A 1 429 ? 10.046 -2.767 -32.061 1.00 94.12 429 THR A C 1
ATOM 3530 O O . THR A 1 429 ? 10.836 -2.197 -31.310 1.00 94.12 429 THR A O 1
ATOM 3533 N N . ASP A 1 430 ? 9.251 -2.101 -32.901 1.00 94.81 430 ASP A N 1
ATOM 3534 C CA . ASP A 1 430 ? 9.353 -0.651 -33.089 1.00 94.81 430 ASP A CA 1
ATOM 3535 C C . ASP A 1 430 ? 9.020 0.126 -31.816 1.00 94.81 430 ASP A C 1
ATOM 3537 O O . ASP A 1 430 ? 9.732 1.053 -31.431 1.00 94.81 430 ASP A O 1
ATOM 3541 N N . LYS A 1 431 ? 7.964 -0.280 -31.101 1.00 94.62 431 LYS A N 1
ATOM 3542 C CA . LYS A 1 431 ? 7.584 0.337 -29.824 1.00 94.62 431 LYS A CA 1
ATOM 3543 C C . LYS A 1 431 ? 8.670 0.154 -28.760 1.00 94.62 431 LYS A C 1
ATOM 3545 O O . LYS A 1 431 ? 8.918 1.078 -27.983 1.00 94.62 431 LYS A O 1
ATOM 3550 N N . ILE A 1 432 ? 9.298 -1.024 -28.707 1.00 94.81 432 ILE A N 1
ATOM 3551 C CA . ILE A 1 432 ? 10.405 -1.320 -27.783 1.00 94.81 432 ILE A CA 1
ATOM 3552 C C . ILE A 1 432 ? 11.610 -0.438 -28.120 1.00 94.81 432 ILE A C 1
ATOM 3554 O O . ILE A 1 432 ? 12.131 0.254 -27.245 1.00 94.81 432 ILE A O 1
ATOM 3558 N N . ALA A 1 433 ? 12.009 -0.413 -29.393 1.00 95.25 433 ALA A N 1
ATOM 3559 C CA . ALA A 1 433 ? 13.124 0.384 -29.882 1.00 95.25 433 ALA A CA 1
ATOM 3560 C C . ALA A 1 433 ? 12.904 1.882 -29.630 1.00 95.25 433 ALA A C 1
ATOM 3562 O O . ALA A 1 433 ? 13.791 2.558 -29.114 1.00 95.25 433 ALA A O 1
ATOM 3563 N N . ALA A 1 434 ? 11.707 2.396 -29.914 1.00 94.75 434 ALA A N 1
ATOM 3564 C CA . ALA A 1 434 ? 11.349 3.787 -29.669 1.00 94.75 434 ALA A CA 1
ATOM 3565 C C . ALA A 1 434 ? 11.510 4.181 -28.191 1.00 94.75 434 ALA A C 1
ATOM 3567 O O . ALA A 1 434 ? 12.116 5.207 -27.883 1.00 94.75 434 ALA A O 1
ATOM 3568 N N . LEU A 1 435 ? 11.042 3.344 -27.260 1.00 92.62 435 LEU A N 1
ATOM 3569 C CA . LEU A 1 435 ? 11.203 3.599 -25.825 1.00 92.62 435 LEU A CA 1
ATOM 3570 C C . LEU A 1 435 ? 12.663 3.473 -25.360 1.00 92.62 435 LEU A C 1
ATOM 3572 O O . LEU A 1 435 ? 13.087 4.224 -24.478 1.00 92.62 435 LEU A O 1
ATOM 3576 N N . ALA A 1 436 ? 13.450 2.575 -25.958 1.00 93.19 436 ALA A N 1
ATOM 3577 C CA . ALA A 1 436 ? 14.884 2.456 -25.687 1.00 93.19 436 ALA A CA 1
ATOM 3578 C C . ALA A 1 436 ? 15.642 3.713 -26.144 1.00 93.19 436 ALA A C 1
ATOM 3580 O O . ALA A 1 436 ? 16.467 4.250 -25.405 1.00 93.19 436 ALA A O 1
ATOM 3581 N N . MET A 1 437 ? 15.305 4.242 -27.322 1.00 94.19 437 MET A N 1
ATOM 3582 C CA . MET A 1 437 ? 15.842 5.502 -27.835 1.00 94.19 437 MET A CA 1
ATOM 3583 C C . MET A 1 437 ? 15.461 6.695 -26.956 1.00 94.19 437 MET A C 1
ATOM 3585 O O . MET A 1 437 ? 16.331 7.484 -26.591 1.00 94.19 437 MET A O 1
ATOM 3589 N N . GLU A 1 438 ? 14.186 6.824 -26.572 1.00 91.38 438 GLU A N 1
ATOM 3590 C CA . GLU A 1 438 ? 13.749 7.868 -25.635 1.00 91.38 438 GLU A CA 1
ATOM 3591 C C . GLU A 1 438 ? 14.507 7.779 -24.306 1.00 91.38 438 GLU A C 1
ATOM 3593 O O . GLU A 1 438 ? 14.918 8.805 -23.759 1.00 91.38 438 GLU A O 1
ATOM 3598 N N . SER A 1 439 ? 14.756 6.562 -23.822 1.00 89.44 439 SER A N 1
ATOM 3599 C CA . SER A 1 439 ? 15.526 6.336 -22.601 1.00 89.44 439 SER A CA 1
ATOM 3600 C C . SER A 1 439 ? 16.980 6.791 -22.742 1.00 89.44 439 SER A C 1
ATOM 3602 O O . SER A 1 439 ? 17.472 7.493 -21.868 1.00 89.44 439 SER A O 1
ATOM 3604 N N . ILE A 1 440 ? 17.656 6.501 -23.858 1.00 90.88 440 ILE A N 1
ATOM 3605 C CA . ILE A 1 440 ? 19.022 6.996 -24.117 1.00 90.88 440 ILE A CA 1
ATOM 3606 C C . ILE A 1 440 ? 19.060 8.532 -24.183 1.00 90.88 440 ILE A C 1
ATOM 3608 O O . ILE A 1 440 ? 20.006 9.155 -23.702 1.00 90.88 440 ILE A O 1
ATOM 3612 N N . ILE A 1 441 ? 18.034 9.162 -24.765 1.00 90.25 441 ILE A N 1
ATOM 3613 C CA . ILE A 1 441 ? 17.964 10.626 -24.892 1.00 90.25 441 ILE A CA 1
ATOM 3614 C C . ILE A 1 441 ? 17.743 11.294 -23.527 1.00 90.25 441 ILE A C 1
ATOM 3616 O O . ILE A 1 441 ? 18.344 12.339 -23.245 1.00 90.25 441 ILE A O 1
ATOM 3620 N N . HIS A 1 442 ? 16.837 10.744 -22.714 1.00 83.88 442 HIS A N 1
ATOM 3621 C CA . HIS A 1 442 ? 16.277 11.429 -21.548 1.00 83.88 442 HIS A CA 1
ATOM 3622 C C . HIS A 1 442 ? 16.794 10.932 -20.199 1.00 83.88 442 HIS A C 1
ATOM 3624 O O . HIS A 1 442 ? 16.804 11.714 -19.246 1.00 83.88 442 HIS A O 1
ATOM 3630 N N . CYS A 1 443 ? 17.224 9.677 -20.090 1.00 76.19 443 CYS A N 1
ATOM 3631 C CA . CYS A 1 443 ? 17.769 9.137 -18.852 1.00 76.19 443 CYS A CA 1
ATOM 3632 C C . CYS A 1 443 ? 19.267 9.460 -18.772 1.00 76.19 443 CYS A C 1
ATOM 3634 O O . CYS A 1 443 ? 20.031 9.196 -19.698 1.00 76.19 443 CYS A O 1
ATOM 3636 N N . GLY A 1 444 ? 19.699 10.057 -17.660 1.00 67.25 444 GLY A N 1
ATOM 3637 C CA . GLY A 1 444 ? 21.124 10.148 -17.349 1.00 67.25 444 GLY A CA 1
ATOM 3638 C C . GLY A 1 444 ? 21.647 8.800 -16.839 1.00 67.25 444 GLY A C 1
ATOM 3639 O O . GLY A 1 444 ? 20.898 8.037 -16.237 1.00 67.25 444 GLY A O 1
ATOM 3640 N N . GLY A 1 445 ? 22.937 8.514 -17.032 1.00 70.50 445 GLY A N 1
ATOM 3641 C CA . GLY A 1 445 ? 23.595 7.357 -16.414 1.00 70.50 445 GLY A CA 1
ATOM 3642 C C . GLY A 1 445 ? 23.672 6.102 -17.292 1.00 70.50 445 GLY A C 1
ATOM 3643 O O . GLY A 1 445 ? 24.138 6.162 -18.428 1.00 70.50 445 GLY A O 1
ATOM 3644 N N . ASN A 1 446 ? 23.312 4.951 -16.716 1.00 71.38 446 ASN A N 1
ATOM 3645 C CA . ASN A 1 446 ? 23.561 3.609 -17.249 1.00 71.38 446 ASN A CA 1
ATOM 3646 C C . ASN A 1 446 ? 22.503 3.203 -18.295 1.00 71.38 446 ASN A C 1
ATOM 3648 O O . ASN A 1 446 ? 21.574 2.450 -18.022 1.00 71.38 446 ASN A O 1
ATOM 3652 N N . VAL A 1 447 ? 22.620 3.760 -19.500 1.00 84.56 447 VAL A N 1
ATOM 3653 C CA . VAL A 1 447 ? 21.730 3.467 -20.642 1.00 84.56 447 VAL A CA 1
ATOM 3654 C C . VAL A 1 447 ? 22.346 2.477 -21.639 1.00 84.56 447 VAL A C 1
ATOM 3656 O O . VAL A 1 447 ? 21.796 2.234 -22.712 1.00 84.56 447 VAL A O 1
ATOM 3659 N N . GLN A 1 448 ? 23.486 1.864 -21.303 1.00 86.00 448 GLN A N 1
ATOM 3660 C CA . GLN A 1 448 ? 24.148 0.886 -22.174 1.00 86.00 448 GLN A CA 1
ATOM 3661 C C . GLN A 1 448 ? 23.291 -0.347 -22.485 1.00 86.00 448 GLN A C 1
ATOM 3663 O O . GLN A 1 448 ? 23.424 -0.916 -23.566 1.00 86.00 448 GLN A O 1
ATOM 3668 N N . CYS A 1 449 ? 22.411 -0.760 -21.567 1.00 87.88 449 CYS A N 1
ATOM 3669 C CA . CYS A 1 449 ? 21.496 -1.877 -21.788 1.00 87.88 449 CYS A CA 1
ATOM 3670 C C . CYS A 1 449 ? 20.537 -1.579 -22.949 1.00 87.88 449 CYS A C 1
ATOM 3672 O O . CYS A 1 449 ? 20.281 -2.460 -23.763 1.00 87.88 449 CYS A O 1
ATOM 3674 N N . CYS A 1 450 ? 20.103 -0.322 -23.096 1.00 91.31 450 CYS A N 1
ATOM 3675 C CA . CYS A 1 450 ? 19.293 0.126 -24.227 1.00 91.31 450 CYS A CA 1
ATOM 3676 C C . CYS A 1 450 ? 20.075 0.061 -25.540 1.00 91.31 450 CYS A C 1
ATOM 3678 O O . CYS A 1 450 ? 19.532 -0.386 -26.542 1.00 91.31 450 CYS A O 1
ATOM 3680 N N . ALA A 1 451 ? 21.347 0.477 -25.549 1.00 92.19 451 ALA A N 1
ATOM 3681 C CA . ALA A 1 451 ? 22.182 0.411 -26.750 1.00 92.19 451 ALA A CA 1
ATOM 3682 C C . ALA A 1 451 ? 22.428 -1.042 -27.194 1.00 92.19 451 ALA A C 1
ATOM 3684 O O . ALA A 1 451 ? 22.279 -1.353 -28.372 1.00 92.19 451 ALA A O 1
ATOM 3685 N N . LYS A 1 452 ? 22.726 -1.939 -26.244 1.00 92.50 452 LYS A N 1
ATOM 3686 C CA . LYS A 1 452 ? 22.844 -3.387 -26.486 1.00 92.50 452 LYS A CA 1
ATOM 3687 C C . LYS A 1 452 ? 21.544 -3.994 -27.014 1.00 92.50 452 LYS A C 1
ATOM 3689 O O . LYS A 1 452 ? 21.574 -4.789 -27.946 1.00 92.50 452 LYS A O 1
ATOM 3694 N N . LEU A 1 453 ? 20.404 -3.617 -26.435 1.00 93.19 453 LEU A N 1
ATOM 3695 C CA . LEU A 1 453 ? 19.094 -4.065 -26.904 1.00 93.19 453 LEU A CA 1
ATOM 3696 C C . LEU A 1 453 ? 18.830 -3.590 -28.337 1.00 93.19 453 LEU A C 1
ATOM 3698 O O . LEU A 1 453 ? 18.444 -4.396 -29.176 1.00 93.19 453 LEU A O 1
ATOM 3702 N N . LEU A 1 454 ? 19.059 -2.301 -28.614 1.00 94.88 454 LEU A N 1
ATOM 3703 C CA . LEU A 1 454 ? 18.863 -1.705 -29.936 1.00 94.88 454 LEU A CA 1
ATOM 3704 C C . LEU A 1 454 ? 19.712 -2.407 -30.992 1.00 94.88 454 LEU A C 1
ATOM 3706 O O . LEU A 1 454 ? 19.165 -2.780 -32.022 1.00 94.88 454 LEU A O 1
ATOM 3710 N N . GLU A 1 455 ? 20.997 -2.650 -30.716 1.00 95.62 455 GLU A N 1
ATOM 3711 C CA . GLU A 1 455 ? 21.907 -3.381 -31.610 1.00 95.62 455 GLU A CA 1
ATOM 3712 C C . GLU A 1 455 ? 21.314 -4.726 -32.060 1.00 95.62 455 GLU A C 1
ATOM 3714 O O . GLU A 1 455 ? 21.305 -5.027 -33.252 1.00 95.62 455 GLU A O 1
ATOM 3719 N N . LYS A 1 456 ? 20.738 -5.502 -31.130 1.00 94.19 456 LYS A N 1
ATOM 3720 C CA . LYS A 1 456 ? 20.135 -6.816 -31.420 1.00 94.19 456 LYS A CA 1
ATOM 3721 C C . LYS A 1 456 ? 18.901 -6.753 -32.321 1.00 94.19 456 LYS A C 1
ATOM 3723 O O . LYS A 1 456 ? 18.502 -7.778 -32.873 1.00 94.19 456 LYS A O 1
ATOM 3728 N N . ILE A 1 457 ? 18.250 -5.594 -32.414 1.00 94.31 457 ILE A N 1
ATOM 3729 C CA . ILE A 1 457 ? 16.955 -5.442 -33.090 1.00 94.31 457 ILE A CA 1
ATOM 3730 C C . ILE A 1 457 ? 17.003 -4.479 -34.274 1.00 94.31 457 ILE A C 1
ATOM 3732 O O . ILE A 1 457 ? 15.970 -4.297 -34.910 1.00 94.31 457 ILE A O 1
ATOM 3736 N N . LEU A 1 458 ? 18.175 -3.922 -34.609 1.00 93.62 458 LEU A N 1
ATOM 3737 C CA . LEU A 1 458 ? 18.356 -2.950 -35.697 1.00 93.62 458 LEU A CA 1
ATOM 3738 C C . LEU A 1 458 ? 17.724 -3.410 -37.013 1.00 93.62 458 LEU A C 1
ATOM 3740 O O . LEU A 1 458 ? 17.028 -2.645 -37.668 1.00 93.62 458 LEU A O 1
ATOM 3744 N N . GLU A 1 459 ? 17.936 -4.670 -37.388 1.00 92.12 459 GLU A N 1
ATOM 3745 C CA . GLU A 1 459 ? 17.446 -5.224 -38.657 1.00 92.12 459 GLU A CA 1
ATOM 3746 C C . GLU A 1 459 ? 15.923 -5.414 -38.695 1.00 92.12 459 GLU A C 1
ATOM 3748 O O . GLU A 1 459 ? 15.346 -5.578 -39.766 1.00 92.12 459 GLU A O 1
ATOM 3753 N N . LYS A 1 460 ? 15.267 -5.401 -37.530 1.00 92.44 460 LYS A N 1
ATOM 3754 C CA . LYS A 1 460 ? 13.819 -5.597 -37.378 1.00 92.44 460 LYS A CA 1
ATOM 3755 C C . LYS A 1 460 ? 13.056 -4.281 -37.222 1.00 92.44 460 LYS A C 1
ATOM 3757 O O . LYS A 1 460 ? 11.837 -4.316 -37.099 1.00 92.44 460 LYS A O 1
ATOM 3762 N N . MET A 1 461 ? 13.762 -3.155 -37.154 1.00 93.94 461 MET A N 1
ATOM 3763 C CA . MET A 1 461 ? 13.164 -1.841 -36.944 1.00 93.94 461 MET A CA 1
ATOM 3764 C C . MET A 1 461 ? 12.684 -1.239 -38.263 1.00 93.94 461 MET A C 1
ATOM 3766 O O . MET A 1 461 ? 13.441 -1.162 -39.231 1.00 93.94 461 MET A O 1
ATOM 3770 N N . ASP A 1 462 ? 11.461 -0.720 -38.267 1.00 94.00 462 ASP A N 1
ATOM 3771 C CA . ASP A 1 462 ? 10.944 0.132 -39.333 1.00 94.00 462 ASP A CA 1
ATOM 3772 C C . ASP A 1 462 ? 10.947 1.591 -38.867 1.00 94.00 462 ASP A C 1
ATOM 3774 O O . ASP A 1 462 ? 9.990 2.082 -38.271 1.00 94.00 462 ASP A O 1
ATOM 3778 N N . LEU A 1 463 ? 12.021 2.328 -39.165 1.00 91.19 463 LEU A N 1
ATOM 3779 C CA . LEU A 1 463 ? 12.151 3.738 -38.769 1.00 91.19 463 LEU A CA 1
ATOM 3780 C C . LEU A 1 463 ? 11.094 4.669 -39.398 1.00 91.19 463 LEU A C 1
ATOM 3782 O O . LEU A 1 463 ? 10.981 5.821 -38.976 1.00 91.19 463 LEU A O 1
ATOM 3786 N N . SER A 1 464 ? 10.295 4.193 -40.361 1.00 91.50 464 SER A N 1
ATOM 3787 C CA . SER A 1 464 ? 9.131 4.925 -40.880 1.00 91.50 464 SER A CA 1
ATOM 3788 C C . SER A 1 464 ? 7.888 4.812 -39.980 1.00 91.50 464 SER A C 1
ATOM 3790 O O . SER A 1 464 ? 6.942 5.598 -40.115 1.00 91.50 464 SER A O 1
ATOM 3792 N N . SER A 1 465 ? 7.909 3.880 -39.022 1.00 95.19 465 SER A N 1
ATOM 3793 C CA . SER A 1 465 ? 6.842 3.620 -38.061 1.00 95.19 465 SER A CA 1
ATOM 3794 C C . SER A 1 465 ? 6.486 4.856 -37.232 1.00 95.19 465 SER A C 1
ATOM 3796 O O . SER A 1 465 ? 7.309 5.718 -36.906 1.00 95.19 465 SER A O 1
ATOM 3798 N N . GLU A 1 466 ? 5.217 4.949 -36.835 1.00 95.19 466 GLU A N 1
ATOM 3799 C CA . GLU A 1 466 ? 4.701 6.106 -36.103 1.00 95.19 466 GLU A CA 1
ATOM 3800 C C . GLU A 1 466 ? 5.356 6.321 -34.733 1.00 95.19 466 GLU A C 1
ATOM 3802 O O . GLU A 1 466 ? 5.372 7.453 -34.237 1.00 95.19 466 GLU A O 1
ATOM 3807 N N . TYR A 1 467 ? 5.934 5.268 -34.147 1.00 93.62 467 TYR A N 1
ATOM 3808 C CA . TYR A 1 467 ? 6.608 5.329 -32.851 1.00 93.62 467 TYR A CA 1
ATOM 3809 C C . TYR A 1 467 ? 7.847 6.234 -32.868 1.00 93.62 467 TYR A C 1
ATOM 3811 O O . TYR A 1 467 ? 8.167 6.839 -31.846 1.00 93.62 467 TYR A O 1
ATOM 3819 N N . TYR A 1 468 ? 8.497 6.401 -34.023 1.00 94.12 468 TYR A N 1
ATOM 3820 C CA . TYR A 1 468 ? 9.726 7.187 -34.152 1.00 94.12 468 TYR A CA 1
ATOM 3821 C C . TYR A 1 468 ? 9.483 8.674 -34.438 1.00 94.12 468 TYR A C 1
ATOM 3823 O O . TYR A 1 468 ? 10.389 9.486 -34.262 1.00 94.12 468 TYR A O 1
ATOM 3831 N N . LYS A 1 469 ? 8.253 9.079 -34.795 1.00 92.12 469 LYS A N 1
ATOM 3832 C CA . LYS A 1 469 ? 7.919 10.458 -35.226 1.00 92.12 469 LYS A CA 1
ATOM 3833 C C . LYS A 1 469 ? 8.297 11.551 -34.222 1.00 92.12 469 LYS A C 1
ATOM 3835 O O . LYS A 1 469 ? 8.476 12.703 -34.605 1.00 92.12 469 LYS A O 1
ATOM 3840 N N . LYS A 1 470 ? 8.360 11.219 -32.930 1.00 90.50 470 LYS A N 1
ATOM 3841 C CA . LYS A 1 470 ? 8.687 12.166 -31.849 1.00 90.50 470 LYS A CA 1
ATOM 3842 C C . LYS A 1 470 ? 10.143 12.083 -31.389 1.00 90.50 470 LYS A C 1
ATOM 3844 O O . LYS A 1 470 ? 10.558 12.888 -30.556 1.00 90.50 470 LYS A O 1
ATOM 3849 N N . ILE A 1 471 ? 10.912 11.135 -31.917 1.00 93.00 471 ILE A N 1
ATOM 3850 C CA . ILE A 1 471 ? 12.280 10.870 -31.487 1.00 93.00 471 ILE A CA 1
ATOM 3851 C C . ILE A 1 471 ? 13.232 11.790 -32.240 1.00 93.00 471 ILE A C 1
ATOM 3853 O O . ILE A 1 471 ? 13.236 11.868 -33.465 1.00 93.00 471 ILE A O 1
ATOM 3857 N N . SER A 1 472 ? 14.076 12.497 -31.494 1.00 94.69 472 SER A N 1
ATOM 3858 C CA . SER A 1 472 ? 15.117 13.330 -32.087 1.00 94.69 472 SER A CA 1
ATOM 3859 C C . SER A 1 472 ? 16.349 12.479 -32.388 1.00 94.69 472 SER A C 1
ATOM 3861 O O . SER A 1 472 ? 17.187 12.286 -31.507 1.00 94.69 472 SER A O 1
ATOM 3863 N N . LEU A 1 473 ? 16.474 12.005 -33.634 1.00 94.56 473 LEU A N 1
ATOM 3864 C CA . LEU A 1 473 ? 17.625 11.202 -34.081 1.00 94.56 473 LEU A CA 1
ATOM 3865 C C . LEU A 1 473 ? 18.962 11.914 -33.841 1.00 94.56 473 LEU A C 1
ATOM 3867 O O . LEU A 1 473 ? 19.917 11.290 -33.398 1.00 94.56 473 LEU A O 1
ATOM 3871 N N . ARG A 1 474 ? 19.003 13.242 -34.008 1.00 94.88 474 ARG A N 1
ATOM 3872 C CA . ARG A 1 474 ? 20.183 14.052 -33.678 1.00 94.88 474 ARG A CA 1
ATOM 3873 C C . ARG A 1 474 ? 20.581 13.951 -32.201 1.00 94.88 474 ARG A C 1
ATOM 3875 O O . ARG A 1 474 ? 21.741 13.699 -31.905 1.00 94.88 474 ARG A O 1
ATOM 3882 N N . LYS A 1 475 ? 19.636 14.127 -31.270 1.00 94.56 475 LYS A N 1
ATOM 3883 C CA . LYS A 1 475 ? 19.931 14.014 -29.827 1.00 94.56 475 LYS A CA 1
ATOM 3884 C C . LYS A 1 475 ? 20.325 12.592 -29.444 1.00 94.56 475 LYS A C 1
ATOM 3886 O O . LYS A 1 475 ? 21.186 12.402 -28.592 1.00 94.56 475 LYS A O 1
ATOM 3891 N N . LEU A 1 476 ? 19.685 11.602 -30.064 1.00 94.88 476 LEU A N 1
ATOM 3892 C CA . LEU A 1 476 ? 20.022 10.197 -29.876 1.00 94.88 476 LEU A CA 1
ATOM 3893 C C . LEU A 1 476 ? 21.461 9.911 -30.320 1.00 94.88 476 LEU A C 1
ATOM 3895 O O . LEU A 1 476 ? 22.218 9.310 -29.566 1.00 94.88 476 LEU A O 1
ATOM 3899 N N . HIS A 1 477 ? 21.847 10.390 -31.503 1.00 95.69 477 HIS A N 1
ATOM 3900 C CA . HIS A 1 477 ? 23.200 10.281 -32.052 1.00 95.69 477 HIS A CA 1
ATOM 3901 C C . HIS A 1 477 ? 24.248 10.942 -31.151 1.00 95.69 477 HIS A C 1
ATOM 3903 O O . HIS A 1 477 ? 25.262 10.322 -30.829 1.00 95.69 477 HIS A O 1
ATOM 3909 N N . GLU A 1 478 ? 23.979 12.159 -30.669 1.00 94.44 478 GLU A N 1
ATOM 3910 C CA . GLU A 1 478 ? 24.844 12.865 -29.715 1.00 94.44 478 GLU A CA 1
ATOM 3911 C C . GLU A 1 478 ? 25.081 12.012 -28.451 1.00 94.44 478 GLU A C 1
ATOM 3913 O O . GLU A 1 478 ? 26.229 11.777 -28.068 1.00 94.44 478 GLU A O 1
ATOM 3918 N N . ARG A 1 479 ? 24.015 11.452 -27.860 1.00 93.94 479 ARG A N 1
ATOM 3919 C CA . ARG A 1 479 ? 24.105 10.584 -26.671 1.00 93.94 479 ARG A CA 1
ATOM 3920 C C . ARG A 1 479 ? 24.806 9.252 -26.928 1.00 93.94 479 ARG A C 1
ATOM 3922 O O . ARG A 1 479 ? 25.629 8.831 -26.119 1.00 93.94 479 ARG A O 1
ATOM 3929 N N . LEU A 1 480 ? 24.523 8.587 -28.044 1.00 94.38 480 LEU A N 1
ATOM 3930 C CA . LEU A 1 480 ? 25.199 7.339 -28.414 1.00 94.38 480 LEU A CA 1
ATOM 3931 C C . LEU A 1 480 ? 26.700 7.554 -28.617 1.00 94.38 480 LEU A C 1
ATOM 3933 O O . LEU A 1 480 ? 27.504 6.736 -28.172 1.00 94.38 480 LEU A O 1
ATOM 3937 N N . ASN A 1 481 ? 27.090 8.684 -29.206 1.00 93.81 481 ASN A N 1
ATOM 3938 C CA . ASN A 1 481 ? 28.494 9.053 -29.354 1.00 93.81 481 ASN A CA 1
ATOM 3939 C C . ASN A 1 481 ? 29.188 9.325 -28.018 1.00 93.81 481 ASN A C 1
ATOM 3941 O O . ASN A 1 481 ? 30.350 8.948 -27.855 1.00 93.81 481 ASN A O 1
ATOM 3945 N N . GLU A 1 482 ? 28.500 9.948 -27.058 1.00 92.69 482 GLU A N 1
ATOM 3946 C CA . GLU A 1 482 ? 29.012 10.096 -25.691 1.00 92.69 482 GLU A CA 1
ATOM 3947 C C . GLU A 1 482 ? 29.288 8.724 -25.057 1.00 92.69 482 GLU A C 1
ATOM 3949 O O . GLU A 1 482 ? 30.374 8.508 -24.517 1.00 92.69 482 GLU A O 1
ATOM 3954 N N . ILE A 1 483 ? 28.351 7.774 -25.178 1.00 91.06 483 ILE A N 1
ATOM 3955 C CA . ILE A 1 483 ? 28.504 6.403 -24.658 1.00 91.06 483 ILE A CA 1
ATOM 3956 C C . ILE A 1 483 ? 29.672 5.690 -25.350 1.00 91.06 483 ILE A C 1
ATOM 3958 O O . ILE A 1 483 ? 30.539 5.134 -24.676 1.00 91.06 483 ILE A O 1
ATOM 3962 N N . HIS A 1 484 ? 29.733 5.741 -26.683 1.00 93.44 484 HIS A N 1
ATOM 3963 C CA . HIS A 1 484 ? 30.771 5.094 -27.488 1.00 93.44 484 HIS A CA 1
ATOM 3964 C C . HIS A 1 484 ? 32.187 5.581 -27.129 1.00 93.44 484 HIS A C 1
ATOM 3966 O O . HIS A 1 484 ? 33.125 4.786 -27.042 1.00 93.44 484 HIS A O 1
ATOM 3972 N N . LYS A 1 485 ? 32.347 6.885 -26.867 1.00 93.38 485 LYS A N 1
ATOM 3973 C CA . LYS A 1 485 ? 33.641 7.506 -26.533 1.00 93.38 485 LYS A CA 1
ATOM 3974 C C . LYS A 1 485 ? 34.019 7.389 -25.052 1.00 93.38 485 LYS A C 1
ATOM 3976 O O . LYS A 1 485 ? 35.160 7.679 -24.695 1.00 93.38 485 LYS A O 1
ATOM 3981 N N . ASN A 1 486 ? 33.104 6.965 -24.181 1.00 90.75 486 ASN A N 1
ATOM 3982 C CA . ASN A 1 486 ? 33.339 6.919 -22.741 1.00 90.75 486 ASN A CA 1
ATOM 3983 C C . ASN A 1 486 ? 34.224 5.729 -22.338 1.00 90.75 486 ASN A C 1
ATOM 3985 O O . ASN A 1 486 ? 33.736 4.631 -22.089 1.00 90.75 486 ASN A O 1
ATOM 3989 N N . THR A 1 487 ? 35.529 5.955 -22.193 1.00 89.94 487 THR A N 1
ATOM 3990 C CA . THR A 1 487 ? 36.521 4.919 -21.846 1.00 89.94 487 THR A CA 1
ATOM 3991 C C . THR A 1 487 ? 36.315 4.248 -20.485 1.00 89.94 487 THR A C 1
ATOM 3993 O O . THR A 1 487 ? 36.903 3.196 -20.250 1.00 89.94 487 THR A O 1
ATOM 3996 N N . LYS A 1 488 ? 35.470 4.801 -19.603 1.00 88.81 488 LYS A N 1
ATOM 3997 C CA . LYS A 1 488 ? 35.099 4.167 -18.325 1.00 88.81 488 LYS A CA 1
ATOM 3998 C C . LYS A 1 488 ? 34.061 3.047 -18.489 1.00 88.81 488 LYS A C 1
ATOM 4000 O O . LYS A 1 488 ? 33.821 2.306 -17.543 1.00 88.81 488 LYS A O 1
ATOM 4005 N N . MET A 1 489 ? 33.427 2.936 -19.658 1.00 84.06 489 MET A N 1
ATOM 4006 C CA . MET A 1 489 ? 32.450 1.892 -19.976 1.00 84.06 489 MET A CA 1
ATOM 4007 C C . MET A 1 489 ? 33.124 0.619 -20.502 1.00 84.06 489 MET A C 1
ATOM 4009 O O . MET A 1 489 ? 34.156 0.673 -21.180 1.00 84.06 489 MET A O 1
ATOM 4013 N N . LEU A 1 490 ? 32.482 -0.532 -20.269 1.00 86.94 490 LEU A N 1
ATOM 4014 C CA . LEU A 1 490 ? 32.890 -1.813 -20.853 1.00 86.94 490 LEU A CA 1
ATOM 4015 C C . LEU A 1 490 ? 32.980 -1.717 -22.384 1.00 86.94 490 LEU A C 1
ATOM 4017 O O . LEU A 1 490 ? 32.145 -1.077 -23.027 1.00 86.94 490 LEU A O 1
ATOM 4021 N N . ALA A 1 491 ? 33.989 -2.368 -22.970 1.00 91.12 491 ALA A N 1
ATOM 4022 C CA . ALA A 1 491 ? 34.264 -2.298 -24.407 1.00 91.12 491 ALA A CA 1
ATOM 4023 C C . ALA A 1 491 ? 33.065 -2.729 -25.267 1.00 91.12 491 ALA A C 1
ATOM 4025 O O . ALA A 1 491 ? 32.755 -2.061 -26.248 1.00 91.12 491 ALA A O 1
ATOM 4026 N N . GLU A 1 492 ? 32.348 -3.772 -24.850 1.00 89.75 492 GLU A N 1
ATOM 4027 C CA . GLU A 1 492 ? 31.128 -4.238 -25.518 1.00 89.75 492 GLU A CA 1
ATOM 4028 C C . GLU A 1 492 ? 30.044 -3.160 -25.571 1.00 89.75 492 GLU A C 1
ATOM 4030 O O . GLU A 1 492 ? 29.476 -2.909 -26.624 1.00 89.75 492 GLU A O 1
ATOM 4035 N N . ASN A 1 493 ? 29.788 -2.469 -24.455 1.00 88.31 493 ASN A N 1
ATOM 4036 C CA . ASN A 1 493 ? 28.766 -1.420 -24.396 1.00 88.31 493 ASN A CA 1
ATOM 4037 C C . ASN A 1 493 ? 29.095 -0.274 -25.363 1.00 88.31 493 ASN A C 1
ATOM 4039 O O . ASN A 1 493 ? 28.205 0.292 -25.997 1.00 88.31 493 ASN A O 1
ATOM 4043 N N . ARG A 1 494 ? 30.388 0.060 -25.480 1.00 92.81 494 ARG A N 1
ATOM 4044 C CA . ARG A 1 494 ? 30.869 1.063 -26.436 1.00 92.81 494 ARG A CA 1
ATOM 4045 C C . ARG A 1 494 ? 30.685 0.593 -27.873 1.00 92.81 494 ARG A C 1
ATOM 4047 O O . ARG A 1 494 ? 30.282 1.398 -28.708 1.00 92.81 494 ARG A O 1
ATOM 4054 N N . ALA A 1 495 ? 30.976 -0.675 -28.157 1.00 94.50 495 ALA A N 1
ATOM 4055 C CA . ALA A 1 495 ? 30.798 -1.259 -29.482 1.00 94.50 495 ALA A CA 1
ATOM 4056 C C . ALA A 1 495 ? 29.324 -1.206 -29.913 1.00 94.50 495 ALA A C 1
ATOM 4058 O O . ALA A 1 495 ? 29.034 -0.598 -30.941 1.00 94.50 495 ALA A O 1
ATOM 4059 N N . SER A 1 496 ? 28.401 -1.682 -29.067 1.00 95.06 496 SER A N 1
ATOM 4060 C CA . SER A 1 496 ? 26.956 -1.635 -29.329 1.00 95.06 496 SER A CA 1
ATOM 4061 C C . SER A 1 496 ? 26.461 -0.218 -29.617 1.00 95.06 496 SER A C 1
ATOM 4063 O O . SER A 1 496 ? 25.756 0.019 -30.594 1.00 95.06 496 SER A O 1
ATOM 4065 N N . ALA A 1 497 ? 26.871 0.763 -28.802 1.00 94.25 497 ALA A N 1
ATOM 4066 C CA . ALA A 1 497 ? 26.505 2.160 -29.030 1.00 94.25 497 ALA A CA 1
ATOM 4067 C C . ALA A 1 497 ? 27.038 2.692 -30.371 1.00 94.25 497 ALA A C 1
ATOM 4069 O O . ALA A 1 497 ? 26.337 3.440 -31.049 1.00 94.25 497 ALA A O 1
ATOM 4070 N N . GLY A 1 498 ? 28.249 2.288 -30.769 1.00 95.19 498 GLY A N 1
ATOM 4071 C CA . GLY A 1 498 ? 28.845 2.652 -32.053 1.00 95.19 498 GLY A CA 1
ATOM 4072 C C . GLY A 1 498 ? 28.086 2.073 -33.248 1.00 95.19 498 GLY A C 1
ATOM 4073 O O . GLY A 1 498 ? 27.833 2.797 -34.208 1.00 95.19 498 GLY A O 1
ATOM 4074 N N . GLU A 1 499 ? 27.675 0.806 -33.182 1.00 96.25 499 GLU A N 1
ATOM 4075 C CA . GLU A 1 499 ? 26.900 0.167 -34.255 1.00 96.25 499 GLU A CA 1
ATOM 4076 C C . GLU A 1 499 ? 25.507 0.787 -34.410 1.00 96.25 499 GLU A C 1
ATOM 4078 O O . GLU A 1 499 ? 25.100 1.126 -35.523 1.00 96.25 499 GLU A O 1
ATOM 4083 N N . VAL A 1 500 ? 24.809 1.049 -33.299 1.00 96.06 500 VAL A N 1
ATOM 4084 C CA . VAL A 1 500 ? 23.521 1.762 -33.334 1.00 96.06 500 VAL A CA 1
ATOM 4085 C C . VAL A 1 500 ? 23.698 3.178 -33.899 1.00 96.06 500 VAL A C 1
ATOM 4087 O O . VAL A 1 500 ? 22.879 3.624 -34.701 1.00 96.06 500 VAL A O 1
ATOM 4090 N N . CYS A 1 501 ? 24.785 3.871 -33.543 1.00 95.12 501 CYS A N 1
ATOM 4091 C CA . CYS A 1 501 ? 25.104 5.204 -34.060 1.00 95.12 501 CYS A CA 1
ATOM 4092 C C . CYS A 1 501 ? 25.261 5.194 -35.591 1.00 95.12 501 CYS A C 1
ATOM 4094 O O . CYS A 1 501 ? 24.562 5.936 -36.281 1.00 95.12 501 CYS A O 1
ATOM 4096 N N . LYS A 1 502 ? 26.085 4.281 -36.129 1.00 94.88 502 LYS A N 1
ATOM 4097 C CA . LYS A 1 502 ? 26.282 4.100 -37.581 1.00 94.88 502 LYS A CA 1
ATOM 4098 C C . LYS A 1 502 ? 24.986 3.766 -38.311 1.00 94.88 502 LYS A C 1
ATOM 4100 O O . LYS A 1 502 ? 24.802 4.168 -39.456 1.00 94.88 502 LYS A O 1
ATOM 4105 N N . HIS A 1 503 ? 24.110 2.982 -37.683 1.00 93.75 503 HIS A N 1
ATOM 4106 C CA . HIS A 1 503 ? 22.817 2.658 -38.268 1.00 93.75 503 HIS A CA 1
ATOM 4107 C C . HIS A 1 503 ? 21.942 3.910 -38.380 1.00 93.75 503 HIS A C 1
ATOM 4109 O O . HIS A 1 503 ? 21.432 4.188 -39.459 1.00 93.75 503 HIS A O 1
ATOM 4115 N N . ILE A 1 504 ? 21.824 4.698 -37.306 1.00 92.25 504 ILE A N 1
ATOM 4116 C CA . ILE A 1 504 ? 21.027 5.936 -37.283 1.00 92.25 504 ILE A CA 1
ATOM 4117 C C . ILE A 1 504 ? 21.554 6.972 -38.281 1.00 92.25 504 ILE A C 1
ATOM 4119 O O . ILE A 1 504 ? 20.754 7.637 -38.934 1.00 92.25 504 ILE A O 1
ATOM 4123 N N . GLU A 1 505 ? 22.874 7.079 -38.452 1.00 92.62 505 GLU A N 1
ATOM 4124 C CA . GLU A 1 505 ? 23.503 7.980 -39.432 1.00 92.62 505 GLU A CA 1
ATOM 4125 C C . GLU A 1 505 ? 23.036 7.739 -40.872 1.00 92.62 505 GLU A C 1
ATOM 4127 O O . GLU A 1 505 ? 23.084 8.655 -41.681 1.00 92.62 505 GLU A O 1
ATOM 4132 N N . ARG A 1 506 ? 22.553 6.536 -41.208 1.00 91.31 506 ARG A N 1
ATOM 4133 C CA . ARG A 1 506 ? 22.013 6.244 -42.548 1.00 91.31 506 ARG A CA 1
ATOM 4134 C C . ARG A 1 506 ? 20.638 6.869 -42.799 1.00 91.31 506 ARG A C 1
ATOM 4136 O O . ARG A 1 506 ? 20.202 6.901 -43.945 1.00 91.31 506 ARG A O 1
ATOM 4143 N N . PHE A 1 507 ? 19.952 7.309 -41.744 1.00 84.88 507 PHE A N 1
ATOM 4144 C CA . PHE A 1 507 ? 18.588 7.847 -41.780 1.00 84.88 507 PHE A CA 1
ATOM 4145 C C . PHE A 1 507 ? 18.507 9.327 -41.379 1.00 84.88 507 PHE A C 1
ATOM 4147 O O . PHE A 1 507 ? 17.427 9.916 -41.454 1.00 84.88 507 PHE A O 1
ATOM 4154 N N . MET A 1 508 ? 19.620 9.906 -40.922 1.00 85.88 508 MET A N 1
ATOM 4155 C CA . MET A 1 508 ? 19.792 11.347 -40.713 1.00 85.88 508 MET A CA 1
ATOM 4156 C C . MET A 1 508 ? 20.258 12.007 -42.004 1.00 85.88 508 MET A C 1
ATOM 4158 O O . MET A 1 508 ? 19.778 13.134 -42.264 1.00 85.88 508 MET A O 1
#

Radius of gyration: 26.18 Å; Cα contacts (8 Å, |Δi|>4): 830; chains: 1; bounding box: 78×55×75 Å

Sequence (508 aa):
MDAPPKLFDLAFEFVVNWYTTGELLTHFSTKSLFQTSADHSKALIKEFNPTKLELNLEYCRYGSFLEIRKLELTVLIIRNFRRISRHVFRIAGEPQRDHFLIAHFLQDILSWESREQLRVLDIDEYVPLGDNWMKEVSTMFPKLEVLIINKQEFREEDFAISCKNLKNLHTLGIGHDNLKNLNGISKLTNLKNLIIDGFDFGSEKDVEELFQLKNLKTLSFWHNPLLEWKYDFLFAKPFPELTHLDIGWAQADDDFLKRILPKLPKLQVVQANETEIHENAAPSHVTVYASTDLNSIMKSLAYFRITKNRHGALWTIDKFWKIYENCWSVQSTCTPDQLTACVNEVEALINTFKFDERVMKSVNFCVGVFACFAMGDGHFNANKLKIVSLLLQNLKNHLKIRTSPDHEIFEVVWFNIDKLMGNTENLNTDKIAALAMESIIHCGGNVQCCAKLLEKILEKMDLSSEYYKKISLRKLHERLNEIHKNTKMLAENRASAGEVCKHIERFM

Solvent-accessible surface area (backbone atoms only — not comparable to full-atom values): 27445 Å² total; per-residue (Å²): 142,79,81,79,83,72,89,73,73,59,65,64,65,57,67,72,27,61,72,69,70,88,54,100,66,53,73,45,44,40,71,72,47,58,73,48,58,76,68,56,32,52,50,50,47,72,75,53,62,39,39,40,40,42,40,46,37,75,67,60,52,80,78,56,38,68,58,46,35,72,33,60,28,33,31,43,34,42,34,53,44,83,60,40,60,66,48,53,33,61,72,70,74,46,78,90,66,88,46,41,58,58,42,62,51,48,62,66,32,44,26,71,66,14,30,64,50,20,28,34,43,36,40,47,46,88,59,44,68,36,86,68,34,52,62,50,44,43,68,49,29,77,49,27,28,33,44,35,39,38,55,28,73,55,48,69,66,47,50,40,44,46,28,68,58,40,52,59,20,31,31,44,32,43,15,34,60,71,34,50,57,45,72,52,50,46,56,25,66,52,25,26,34,42,37,42,33,30,46,50,65,86,51,45,80,28,46,53,41,61,72,61,39,79,51,31,30,32,45,33,48,35,50,62,87,66,91,67,94,71,67,68,43,83,58,69,62,60,40,78,51,24,29,37,41,35,41,36,43,66,85,42,32,38,65,56,51,56,71,46,46,84,37,32,79,47,44,38,37,35,40,26,39,63,30,57,32,52,57,78,49,52,61,94,73,34,48,45,32,15,56,80,47,74,67,40,31,49,51,32,42,51,50,21,53,75,51,35,26,60,66,60,34,49,52,50,47,49,51,50,43,73,75,44,70,57,52,88,83,42,90,69,80,68,54,50,67,55,48,48,53,48,54,52,50,51,52,50,42,46,68,74,38,71,87,39,66,67,54,50,56,52,50,51,55,55,52,48,47,49,46,58,52,51,69,48,91,83,44,53,56,68,51,46,55,48,50,49,50,51,51,52,50,54,51,50,54,35,58,74,70,69,47,62,63,58,68,68,60,51,50,51,48,52,53,44,46,58,59,44,60,81,79,41,77,90,67,65,53,44,58,53,46,35,53,33,48,51,41,47,57,65,38,77,81,91,43,48,66,38,32,49,49,42,47,79,42,55,92,70,49,56,82,85,42,78,64,42,78,83,58,57,63,67,55,38,43,55,42,26,50,53,52,37,68,37,81,90,52,60,68,66,48,20,49,26,16,43,53,43,35,60,55,51,60,78,78,108